Protein AF-A0A7Y5F9T9-F1 (afdb_monomer_lite)

Foldseek 3Di:
DDDDPPPPPVVPPPPPPCPPDDAAAEDAAPLAAPLLQEAQAAEQEDQAAEQPVLQPQFAWADADPPDIDGDPRYGYPDGPSVRLSSSLNSNHDDHDPPGFYKYKYWYWHDQHWYADPVRWIKTKTKIWIFIDGPPDDPQAHGLDTDMDMDIGTFPDPDDVSNSHRSSVRSNVSSNVVRVVNNVGPPVPPRDGGPGQAADAAPLAAPQLQPFQAQEAEDAEAEDSVQQFQFAWAPADPPDIDTDPRYGYPDRPRVRLNSLLCSHRDDGDPPGWYKYKYWYWHDFHWYQDPVGTKTKTKTFIFIFGPPDDPTDTLDTDIQIFIFDFPHPDPHSNSHRSSVRSSVSSSVVSVVNNVRPPDDPPPPPPAAAADAFDLAAPQQLEAQAAEAEDWEEEDPVQQFQFAWEAADPVDIDTQPRYGYPDGPRPRLNSSLDSHHDDHDPPGWYKYKYWYFHDFHWYQDPVRWIKTKTKIFMWIDTPPDDPPPDTDTDIDIFIFTQDDDDPVSNSNRSSVRSSVSSNVVSVVNNVDDDDPDPDD

Sequence (533 aa):
MSNRRILAIAGMALLAGCVGTTPPRLYTLNMAPSGAAAPNVNIEVARLRPLDALGAGAIVVRRSEHELDTYPLDHWASNLGEMASAKLAAEFGDPIPDRQTVSITGDVLAFEQVNSTEGTAAARVAVALEIRKKSDSRYAEPLLAKTYDAQFPLAEARPPDLVAALSRGVESIAQKIVADVNALDLSAATGPSKHEALHTLDMKPSGKAAASMNVDVTLLRRSEALARNSILIRPTATSVEYYAADRWAASVSTLVSEKLESEFGAPETGRETVQVSGTILAFERADTPEGAQGHAKLDVTLQSGQQGAARPLLWKVYEASAPAADDSAGAVALALSRALEDIAAAIADDAGRIPPAPEKPAAPPVNLYRLDMTPSGKAQCNYNVMIDRIQPHDSLTRSDILIVRDSTVVDRFPNDRWASGLAELVPEKLGAEFGHPVDGRETVHVSGIISGFEQIERGDGNRAALAKLDLTVRWAGMASDAPALRHVYEAITPIDGEGAHAAVRALSRAVEEIAVQAANDINGLTPPPKPEQ

Radius of gyration: 30.74 Å; chains: 1; bounding box: 83×87×83 Å

Secondary structure (DSSP, 8-state):
----SSTTSTTSSSSS-----PPPEEE----S--S----SSEEEEPPPEEPHHHHTSEEEEEEETTEEEEEEEEEESS-HHHHHHHHHHHHH-SPPTTS-EEEEEEEEEEEEEEE-TTS-EEEEEEEEEEEEETTS-TTS--SEEEEEEEEEE-SSSSHHHHHHHHHHHHHHHHHHHHHHHHTS-TTS---S--PPEEE----S--S----SSEEEEEEEEEPGGG-SSEEEEEEETTEEEEEEEEEESS-HHHHHHHHHHHHH-SPPTTS-EEEEEEEEEEEEEEEETTEEEEEEEEEEEEEESSSS-PPPSEEEEEEEEEE-SSSSHHHHHHHHHHHHHHHHHHHHHHHTTSPPPP----PPPPEEE----S--S----SSEEEEEEEEE-GGG-SSEEEEE-SSS-EEEEEEEEESS-HHHHHHHHHHHHH-S--TT--EEEEEEEEEEEEEEE-TTS-EEEEEEEEEEEEETT--TTS--EEEEEEEEEE--SSHHHHHHHHHHHHHHHHHHHHHHHHHTPPPPPPPP-

pLDDT: mean 90.36, std 11.91, range [41.0, 98.5]

Structure (mmCIF, N/CA/C/O backbone):
data_AF-A0A7Y5F9T9-F1
#
_entry.id   AF-A0A7Y5F9T9-F1
#
loop_
_atom_site.group_PDB
_atom_site.id
_atom_site.type_symbol
_atom_site.label_atom_id
_atom_site.label_alt_id
_atom_site.label_comp_id
_atom_site.label_asym_id
_atom_site.label_entity_id
_atom_site.label_seq_id
_atom_site.pdbx_PDB_ins_code
_atom_site.Cartn_x
_atom_site.Cartn_y
_atom_site.Cartn_z
_atom_site.occupancy
_atom_site.B_iso_or_equiv
_atom_site.auth_seq_id
_atom_site.auth_comp_id
_atom_site.auth_asym_id
_atom_site.auth_atom_id
_atom_site.pdbx_PDB_model_num
ATOM 1 N N . MET A 1 1 ? -5.228 56.613 44.837 1.00 46.97 1 MET A N 1
ATOM 2 C CA . MET A 1 1 ? -4.698 56.735 43.461 1.00 46.97 1 MET A CA 1
ATOM 3 C C . MET A 1 1 ? -4.032 55.420 43.078 1.00 46.97 1 MET A C 1
ATOM 5 O O . MET A 1 1 ? -3.355 54.856 43.919 1.00 46.97 1 MET A O 1
ATOM 9 N N . SER A 1 2 ? -4.210 54.992 41.823 1.00 47.91 2 SER A N 1
ATOM 10 C CA . SER A 1 2 ? -3.497 53.898 41.133 1.00 47.91 2 SER A CA 1
ATOM 11 C C . SER A 1 2 ? -3.886 52.444 41.465 1.00 47.91 2 SER A C 1
ATOM 13 O O . SER A 1 2 ? -3.320 51.839 42.359 1.00 47.91 2 SER A O 1
ATOM 15 N N . ASN A 1 3 ? -4.840 51.886 40.702 1.00 41.00 3 ASN A N 1
ATOM 16 C CA . ASN A 1 3 ? -4.972 50.441 40.413 1.00 41.00 3 ASN A CA 1
ATOM 17 C C . ASN A 1 3 ? -5.908 50.206 39.201 1.00 41.00 3 ASN A C 1
ATOM 19 O O . ASN A 1 3 ? -6.859 49.435 39.248 1.00 41.00 3 ASN A O 1
ATOM 23 N N . ARG A 1 4 ? -5.683 50.939 38.098 1.00 46.38 4 ARG A N 1
ATOM 24 C CA . ARG A 1 4 ? -6.514 50.864 36.872 1.00 46.38 4 ARG A CA 1
ATOM 25 C C . ARG A 1 4 ? -5.733 50.589 35.577 1.00 46.38 4 ARG A C 1
ATOM 27 O O . ARG A 1 4 ? -6.283 50.760 34.500 1.00 46.38 4 ARG A O 1
ATOM 34 N N . ARG A 1 5 ? -4.463 50.165 35.649 1.00 49.78 5 ARG A N 1
ATOM 35 C CA . ARG A 1 5 ? -3.600 49.996 34.456 1.00 49.78 5 ARG A CA 1
ATOM 36 C C . ARG A 1 5 ? -3.148 48.564 34.125 1.00 49.78 5 ARG A C 1
ATOM 38 O O . ARG A 1 5 ? -2.449 48.400 33.138 1.00 49.78 5 ARG A O 1
ATOM 45 N N . ILE A 1 6 ? -3.565 47.534 34.868 1.00 48.56 6 ILE A N 1
ATOM 46 C CA . ILE A 1 6 ? -3.099 46.147 34.625 1.00 48.56 6 ILE A CA 1
ATOM 47 C C . ILE A 1 6 ? -4.092 45.302 33.795 1.00 48.56 6 ILE A C 1
ATOM 49 O O . ILE A 1 6 ? -3.712 44.278 33.241 1.00 48.56 6 ILE A O 1
ATOM 53 N N . LEU A 1 7 ? -5.334 45.754 33.581 1.00 45.59 7 LEU A N 1
ATOM 54 C CA . LEU A 1 7 ? -6.348 44.952 32.873 1.00 45.59 7 LEU A CA 1
ATOM 55 C C . LEU A 1 7 ? -6.324 45.041 31.330 1.00 45.59 7 LEU A C 1
ATOM 57 O O . LEU A 1 7 ? -7.166 44.432 30.683 1.00 45.59 7 LEU A O 1
ATOM 61 N N . ALA A 1 8 ? -5.391 45.785 30.727 1.00 48.47 8 ALA A N 1
ATOM 62 C CA . ALA A 1 8 ? -5.380 46.028 29.276 1.00 48.47 8 ALA A CA 1
ATOM 63 C C . ALA A 1 8 ? -4.372 45.172 28.480 1.00 48.47 8 ALA A C 1
ATOM 65 O O . ALA A 1 8 ? -4.369 45.240 27.257 1.00 48.47 8 ALA A O 1
ATOM 66 N N . ILE A 1 9 ? -3.529 44.362 29.138 1.00 49.56 9 ILE A N 1
ATOM 67 C CA . ILE A 1 9 ? -2.467 43.586 28.458 1.00 49.56 9 ILE A CA 1
ATOM 68 C C . ILE A 1 9 ? -2.833 42.094 28.295 1.00 49.56 9 ILE A C 1
ATOM 70 O O . ILE A 1 9 ? -2.318 41.432 27.402 1.00 49.56 9 ILE A O 1
ATOM 74 N N . ALA A 1 10 ? -3.807 41.569 29.048 1.00 46.69 10 ALA A N 1
ATOM 75 C CA . ALA A 1 10 ? -4.260 40.175 28.911 1.00 46.69 10 ALA A CA 1
ATOM 76 C C . ALA A 1 10 ? -5.248 39.934 27.744 1.00 46.69 10 ALA A C 1
ATOM 78 O O . ALA A 1 10 ? -5.517 38.790 27.395 1.00 46.69 10 ALA A O 1
ATOM 79 N N . GLY A 1 11 ? -5.775 40.993 27.113 1.00 45.00 11 GLY A N 1
ATOM 80 C CA . GLY A 1 11 ? -6.767 40.891 26.031 1.00 45.00 11 GLY A CA 1
ATOM 81 C C . GLY A 1 11 ? -6.200 40.685 24.620 1.00 45.00 11 GLY A C 1
ATOM 82 O O . GLY A 1 11 ? -6.973 40.491 23.691 1.00 45.00 11 GLY A O 1
ATOM 83 N N . MET A 1 12 ? -4.874 40.725 24.435 1.00 47.69 12 MET A N 1
ATOM 84 C CA . MET A 1 12 ? -4.236 40.639 23.107 1.00 47.69 12 MET A CA 1
ATOM 85 C C . MET A 1 12 ? -3.618 39.267 22.783 1.00 47.69 12 MET A C 1
ATOM 87 O O . MET A 1 12 ? -3.210 39.045 21.649 1.00 47.69 12 MET A O 1
ATOM 91 N N . ALA A 1 13 ? -3.581 38.327 23.734 1.00 51.47 13 ALA A N 1
ATOM 92 C CA . ALA A 1 13 ? -2.975 37.004 23.532 1.00 51.47 13 ALA A CA 1
ATOM 93 C C . ALA A 1 13 ? -3.947 35.925 23.000 1.00 51.47 13 ALA A C 1
ATOM 95 O O . ALA A 1 13 ? -3.507 34.841 22.637 1.00 51.47 13 ALA A O 1
ATOM 96 N N . LEU A 1 14 ? -5.254 36.209 22.911 1.00 50.16 14 LEU A N 1
ATOM 97 C CA . LEU A 1 14 ? -6.287 35.239 22.500 1.00 50.16 14 LEU A CA 1
ATOM 98 C C . LEU A 1 14 ? -6.701 35.323 21.017 1.00 50.16 14 LEU A C 1
ATOM 100 O O . LEU A 1 14 ? -7.575 34.579 20.588 1.00 50.16 14 LEU A O 1
ATOM 104 N N . LEU A 1 15 ? -6.064 36.186 20.217 1.00 50.78 15 LEU A N 1
ATOM 105 C CA . LEU A 1 15 ? -6.345 36.327 18.775 1.00 50.78 15 LEU A CA 1
ATOM 106 C C . LEU A 1 15 ? -5.272 35.703 17.860 1.00 50.78 15 LEU A C 1
ATOM 108 O O . LEU A 1 15 ? -5.370 35.820 16.644 1.00 50.78 15 LEU A O 1
ATOM 112 N N . ALA A 1 16 ? -4.261 35.025 18.412 1.00 52.47 16 ALA A N 1
ATOM 113 C CA . ALA A 1 16 ? -3.120 34.503 17.645 1.00 52.47 16 ALA A CA 1
ATOM 114 C C . ALA A 1 16 ? -3.238 33.021 17.215 1.00 52.47 16 ALA A C 1
ATOM 116 O O . ALA A 1 16 ? -2.262 32.447 16.744 1.00 52.47 16 ALA A O 1
ATOM 117 N N . GLY A 1 17 ? -4.400 32.379 17.383 1.00 45.25 17 GLY A N 1
ATOM 118 C CA . GLY A 1 17 ? -4.519 30.917 17.281 1.00 45.25 17 GLY A CA 1
ATOM 119 C C . GLY A 1 17 ? -5.159 30.338 16.018 1.00 45.25 17 GLY A C 1
ATOM 120 O O . GLY A 1 17 ? -5.212 29.118 15.903 1.00 45.25 17 GLY A O 1
ATOM 121 N N . CYS A 1 18 ? -5.646 31.144 15.069 1.00 54.12 18 CYS A N 1
ATOM 122 C CA . CYS A 1 18 ? -6.124 30.614 13.785 1.00 54.12 18 CYS A CA 1
ATOM 123 C C . CYS A 1 18 ? -4.925 30.340 12.868 1.00 54.12 18 CYS A C 1
ATOM 125 O O . CYS A 1 18 ? -4.688 31.069 11.905 1.00 54.12 18 CYS A O 1
ATOM 127 N N . VAL A 1 19 ? -4.143 29.304 13.180 1.00 55.19 19 VAL A N 1
ATOM 128 C CA . VAL A 1 19 ? -3.171 28.747 12.234 1.00 55.19 19 VAL A CA 1
ATOM 129 C C . VAL A 1 19 ? -3.982 28.040 11.153 1.00 55.19 19 VAL A C 1
ATOM 131 O O . VAL A 1 19 ? -4.282 26.854 11.250 1.00 55.19 19 VAL A O 1
ATOM 134 N N . GLY A 1 20 ? -4.417 28.805 10.152 1.00 53.22 20 GLY A N 1
ATOM 135 C CA . GLY A 1 20 ? -5.002 28.247 8.943 1.00 53.22 20 GLY A CA 1
ATOM 136 C C . GLY A 1 20 ? -3.958 27.350 8.297 1.00 53.22 20 GLY A C 1
ATOM 137 O O . GLY A 1 20 ? -2.907 27.828 7.872 1.00 53.22 20 GLY A O 1
ATOM 138 N N . THR A 1 21 ? -4.214 26.048 8.267 1.00 69.19 21 THR A N 1
ATOM 139 C CA . THR A 1 21 ? -3.398 25.125 7.490 1.00 69.19 21 THR A CA 1
ATOM 140 C C . THR A 1 21 ? -3.563 25.512 6.026 1.00 69.19 21 THR A C 1
ATOM 142 O O . THR A 1 21 ? -4.662 25.464 5.473 1.00 69.19 21 THR A O 1
ATOM 145 N N . THR A 1 22 ? -2.485 25.992 5.404 1.00 75.81 22 THR A N 1
ATOM 146 C CA . THR A 1 22 ? -2.499 26.309 3.975 1.00 75.81 22 THR A CA 1
ATOM 147 C C . THR A 1 22 ? -2.892 25.036 3.223 1.00 75.81 22 THR A C 1
ATOM 149 O O . THR A 1 22 ? -2.196 24.029 3.377 1.00 75.81 22 THR A O 1
ATOM 152 N N . PRO A 1 23 ? -3.992 25.036 2.449 1.00 75.19 23 PRO A N 1
ATOM 153 C CA . PRO A 1 23 ? -4.414 23.844 1.730 1.00 75.19 23 PRO A CA 1
ATOM 154 C C . PRO A 1 23 ? -3.324 23.418 0.735 1.00 75.19 23 PRO A C 1
ATOM 156 O O . PRO A 1 23 ? -2.631 24.284 0.183 1.00 75.19 23 PRO A O 1
ATOM 159 N N . PRO A 1 24 ? -3.158 22.105 0.494 1.00 86.38 24 PRO A N 1
ATOM 160 C CA . PRO A 1 24 ? -2.182 21.619 -0.466 1.00 86.38 24 PRO A CA 1
ATOM 161 C C . PRO A 1 24 ? -2.524 22.125 -1.871 1.00 86.38 24 PRO A C 1
ATOM 163 O O . PRO A 1 24 ? -3.688 22.206 -2.268 1.00 86.38 24 PRO A O 1
ATOM 166 N N . ARG A 1 25 ? -1.491 22.460 -2.637 1.00 91.00 25 ARG A N 1
ATOM 167 C CA . ARG A 1 25 ? -1.585 22.796 -4.056 1.00 91.00 25 ARG A CA 1
ATOM 168 C C . ARG A 1 25 ? -1.466 21.513 -4.857 1.00 91.00 25 ARG A C 1
ATOM 170 O O . ARG A 1 25 ? -0.536 20.738 -4.645 1.00 91.00 25 ARG A O 1
ATOM 177 N N . LEU A 1 26 ? -2.402 21.305 -5.773 1.00 90.19 26 LEU A N 1
ATOM 178 C CA . LEU A 1 26 ? -2.440 20.124 -6.626 1.00 90.19 26 LEU A CA 1
ATOM 179 C C . LEU A 1 26 ? -1.930 20.471 -8.023 1.00 90.19 26 LEU A C 1
ATOM 181 O O . LEU A 1 26 ? -2.364 21.458 -8.618 1.00 90.19 26 LEU A O 1
ATOM 185 N N . TYR A 1 27 ? -1.034 19.642 -8.547 1.00 96.12 27 TYR A N 1
ATOM 186 C CA . TYR A 1 27 ? -0.419 19.813 -9.859 1.00 96.12 27 TYR A CA 1
ATOM 187 C C . TYR A 1 27 ? -0.757 18.648 -10.780 1.00 96.12 27 TYR A C 1
ATOM 189 O O . TYR A 1 27 ? -0.868 17.500 -10.355 1.00 96.12 27 TYR A O 1
ATOM 197 N N . THR A 1 28 ? -0.878 18.944 -12.069 1.00 96.06 28 THR A N 1
ATOM 198 C CA . THR A 1 28 ? -1.031 17.948 -13.130 1.00 96.06 28 THR A CA 1
ATOM 199 C C . THR A 1 28 ? -0.075 18.265 -14.273 1.00 96.06 28 THR A C 1
ATOM 201 O O . THR A 1 28 ? 0.408 19.394 -14.387 1.00 96.06 28 THR A O 1
ATOM 204 N N . LEU A 1 29 ? 0.221 17.270 -15.106 1.00 96.81 29 LEU A N 1
ATOM 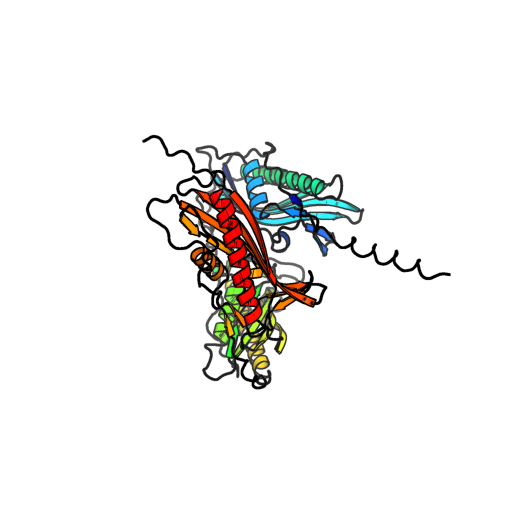205 C CA . LEU A 1 29 ? 1.008 17.479 -16.319 1.00 96.81 29 LEU A CA 1
ATOM 206 C C . LEU A 1 29 ? 0.174 18.222 -17.363 1.00 96.81 29 LEU A C 1
ATOM 208 O O . LEU A 1 29 ? -1.054 18.132 -17.381 1.00 96.81 29 LEU A O 1
ATOM 212 N N . ASN A 1 30 ? 0.840 18.930 -18.273 1.00 96.19 30 ASN A N 1
ATOM 213 C CA . ASN A 1 30 ? 0.152 19.488 -19.431 1.00 96.19 30 ASN A CA 1
ATOM 214 C C . ASN A 1 30 ? -0.308 18.351 -20.355 1.00 96.19 30 ASN A C 1
ATOM 216 O O . ASN A 1 30 ? 0.495 17.833 -21.123 1.00 96.19 30 ASN A O 1
ATOM 220 N N . MET A 1 31 ? -1.585 17.973 -20.297 1.00 97.19 31 MET A N 1
ATOM 221 C CA . MET A 1 31 ? -2.128 16.847 -21.071 1.00 97.19 31 MET A CA 1
ATOM 222 C C . MET A 1 31 ? -2.346 17.156 -22.559 1.00 97.19 31 MET A C 1
ATOM 224 O O . MET A 1 31 ? -2.704 16.256 -23.312 1.00 97.19 31 MET A O 1
ATOM 228 N N . ALA A 1 32 ? -2.135 18.400 -23.004 1.00 95.69 32 ALA A N 1
ATOM 229 C CA . ALA A 1 32 ? -2.187 18.716 -24.426 1.00 95.69 32 ALA A CA 1
ATOM 230 C C . ALA A 1 32 ? -1.007 18.047 -25.163 1.00 95.69 32 ALA A C 1
ATOM 232 O O . ALA A 1 32 ? 0.127 18.150 -24.679 1.00 95.69 32 ALA A O 1
ATOM 233 N N . PRO A 1 33 ? -1.245 17.389 -26.314 1.00 96.12 33 PRO A N 1
ATOM 234 C CA . PRO A 1 33 ? -0.176 16.792 -27.101 1.00 96.12 33 PRO A CA 1
ATOM 235 C C . PRO A 1 33 ? 0.750 17.869 -27.668 1.00 96.12 33 PRO A C 1
ATOM 237 O O . PRO A 1 33 ? 0.282 18.887 -28.184 1.00 96.12 33 PRO A O 1
ATOM 240 N N . SER A 1 34 ? 2.061 17.630 -27.636 1.00 96.75 34 SER A N 1
ATOM 241 C CA . SER A 1 34 ? 3.035 18.516 -28.292 1.00 96.75 34 SER A CA 1
ATOM 242 C C . SER A 1 34 ? 2.978 18.423 -29.823 1.00 96.75 34 SER A C 1
ATOM 244 O O . SER A 1 34 ? 3.402 19.343 -30.522 1.00 96.75 34 SER A O 1
ATOM 246 N N . GLY A 1 35 ? 2.486 17.293 -30.346 1.00 94.50 35 GLY A N 1
ATOM 247 C CA . GLY A 1 35 ? 2.477 16.966 -31.775 1.00 94.50 35 GLY A CA 1
ATOM 248 C C . GLY A 1 35 ? 3.849 16.577 -32.340 1.00 94.50 35 GLY A C 1
ATOM 249 O O . GLY A 1 35 ? 3.971 16.347 -33.540 1.00 94.50 35 GLY A O 1
ATOM 250 N N . ALA A 1 36 ? 4.888 16.503 -31.504 1.00 95.06 36 ALA A N 1
ATOM 251 C CA . ALA A 1 36 ? 6.239 16.170 -31.947 1.00 95.06 36 ALA A CA 1
ATOM 252 C C . ALA A 1 36 ? 6.479 14.655 -32.083 1.00 95.06 36 ALA A C 1
ATOM 254 O O . ALA A 1 36 ? 7.361 14.230 -32.830 1.00 95.06 36 ALA A O 1
ATOM 255 N N . ALA A 1 37 ? 5.708 13.833 -31.368 1.00 94.62 37 ALA A N 1
ATOM 256 C CA . ALA A 1 37 ? 5.727 12.383 -31.500 1.00 94.62 37 ALA A CA 1
ATOM 257 C C . ALA A 1 37 ? 4.790 11.954 -32.646 1.00 94.62 37 ALA A C 1
ATOM 259 O O . ALA A 1 37 ? 3.588 12.191 -32.601 1.00 94.62 37 ALA A O 1
ATOM 260 N N . ALA A 1 38 ? 5.344 11.328 -33.688 1.00 95.94 38 ALA A N 1
ATOM 261 C CA . ALA A 1 38 ? 4.596 10.871 -34.864 1.00 95.94 38 ALA A CA 1
ATOM 262 C C . ALA A 1 38 ? 4.857 9.375 -35.134 1.00 95.94 38 ALA A C 1
ATOM 264 O O . ALA A 1 38 ? 5.718 9.032 -35.956 1.00 95.94 38 ALA A O 1
ATOM 265 N N . PRO A 1 39 ? 4.180 8.461 -34.415 1.00 95.88 39 PRO A N 1
ATOM 266 C CA . PRO A 1 39 ? 4.391 7.031 -34.597 1.00 95.88 39 PRO A CA 1
ATOM 267 C C . PRO A 1 39 ? 3.839 6.550 -35.944 1.00 95.88 39 PRO A C 1
ATOM 269 O O . PRO A 1 39 ? 2.791 7.007 -36.411 1.00 95.88 39 PRO A O 1
ATOM 272 N N . ASN A 1 40 ? 4.539 5.605 -36.577 1.00 96.62 40 ASN A N 1
ATOM 273 C CA . ASN A 1 40 ? 4.060 4.895 -37.769 1.00 96.62 40 ASN A CA 1
ATOM 274 C C . ASN A 1 40 ? 3.128 3.714 -37.418 1.00 96.62 40 ASN A C 1
ATOM 276 O O . ASN A 1 40 ? 2.445 3.188 -38.297 1.00 96.62 40 ASN A O 1
ATOM 280 N N . VAL A 1 41 ? 3.053 3.355 -36.132 1.00 97.00 41 VAL A N 1
ATOM 281 C CA . VAL A 1 41 ? 2.152 2.356 -35.540 1.00 97.00 41 VAL A CA 1
ATOM 282 C C . VAL A 1 41 ? 1.241 2.967 -34.472 1.00 97.00 41 VAL A C 1
ATOM 284 O O . VAL A 1 41 ? 1.411 4.119 -34.090 1.00 97.00 41 VAL A O 1
ATOM 287 N N . ASN A 1 42 ? 0.224 2.232 -34.032 1.00 98.19 42 ASN A N 1
ATOM 288 C CA . ASN A 1 42 ? -0.531 2.583 -32.835 1.00 98.19 42 ASN A CA 1
ATOM 289 C C . ASN A 1 42 ? 0.293 2.182 -31.609 1.00 98.19 42 ASN A C 1
ATOM 291 O O . ASN A 1 42 ? 0.797 1.059 -31.550 1.00 98.19 42 ASN A O 1
ATOM 295 N N . ILE A 1 43 ? 0.403 3.071 -30.626 1.00 98.19 43 ILE A N 1
ATOM 296 C CA . ILE A 1 43 ? 1.101 2.799 -29.368 1.00 98.19 43 ILE A CA 1
ATOM 297 C C . ILE A 1 43 ? 0.086 2.879 -28.231 1.00 98.19 43 ILE A C 1
ATOM 299 O O . ILE A 1 43 ? -0.436 3.945 -27.926 1.00 98.19 43 ILE A O 1
ATOM 303 N N . GLU A 1 44 ? -0.194 1.745 -27.599 1.00 97.81 44 GLU A N 1
ATOM 304 C CA . GLU A 1 44 ? -1.046 1.667 -26.416 1.00 97.81 44 GLU A CA 1
ATOM 305 C C . GLU A 1 44 ? -0.187 1.695 -25.153 1.00 97.81 44 GLU A C 1
ATOM 307 O O . GLU A 1 44 ? 0.708 0.868 -24.979 1.00 97.81 44 GLU A O 1
ATOM 312 N N . VAL A 1 45 ? -0.462 2.638 -24.254 1.00 97.69 45 VAL A N 1
ATOM 313 C CA . VAL A 1 45 ? 0.286 2.793 -23.004 1.00 97.69 45 VAL A CA 1
ATOM 314 C C . VAL A 1 45 ? -0.504 2.152 -21.873 1.00 97.69 45 VAL A C 1
ATOM 316 O O . VAL A 1 45 ? -1.550 2.655 -21.468 1.00 97.69 45 VAL A O 1
ATOM 319 N N . ALA A 1 46 ? -0.004 1.034 -21.352 1.00 94.25 46 ALA A N 1
ATOM 320 C CA . ALA A 1 46 ? -0.526 0.468 -20.119 1.00 94.25 46 ALA A CA 1
ATOM 321 C C . ALA A 1 46 ? -0.117 1.336 -18.921 1.00 94.25 46 ALA A C 1
ATOM 323 O O . ALA A 1 46 ? 0.798 2.157 -18.999 1.00 94.25 46 ALA A O 1
ATOM 324 N N . ARG A 1 47 ? -0.766 1.114 -17.774 1.00 91.31 47 ARG A N 1
ATOM 325 C CA . ARG A 1 47 ? -0.433 1.826 -16.539 1.00 91.31 47 ARG A CA 1
ATOM 326 C C . ARG A 1 47 ? 1.031 1.587 -16.152 1.00 91.31 47 ARG A C 1
ATOM 328 O O . ARG A 1 47 ? 1.414 0.465 -15.823 1.00 91.31 47 ARG A O 1
ATOM 335 N N . LEU A 1 48 ? 1.812 2.662 -16.133 1.00 96.06 48 LEU A N 1
ATOM 336 C CA . LEU A 1 48 ? 3.166 2.677 -15.597 1.00 96.06 48 LEU A CA 1
ATOM 337 C C . LEU A 1 48 ? 3.136 2.638 -14.070 1.00 96.06 48 LEU A C 1
ATOM 339 O O . LEU A 1 48 ? 2.284 3.267 -13.435 1.00 96.06 48 LEU A O 1
ATOM 343 N N . ARG A 1 49 ? 4.076 1.906 -13.471 1.00 92.81 49 ARG A N 1
ATOM 344 C CA . ARG A 1 49 ? 4.183 1.786 -12.013 1.00 92.81 49 ARG A CA 1
ATOM 345 C C . ARG A 1 49 ? 5.256 2.739 -11.492 1.00 92.81 49 ARG A C 1
ATOM 347 O O . ARG A 1 49 ? 6.417 2.581 -11.860 1.00 92.81 49 ARG A O 1
ATOM 354 N N . PRO A 1 50 ? 4.912 3.741 -10.673 1.00 92.81 50 PRO A N 1
ATOM 355 C CA . PRO A 1 50 ? 5.930 4.536 -10.011 1.00 92.81 50 PRO A CA 1
ATOM 356 C C . PRO A 1 50 ? 6.667 3.682 -8.980 1.00 92.81 50 PRO A C 1
ATOM 358 O O . PRO A 1 50 ? 6.052 2.826 -8.344 1.00 92.81 50 PRO A O 1
ATOM 361 N N . LEU A 1 51 ? 7.968 3.926 -8.809 1.00 84.88 51 LEU A N 1
ATOM 362 C CA . LEU A 1 51 ? 8.690 3.440 -7.633 1.00 84.88 51 LEU A CA 1
ATOM 363 C C . LEU A 1 51 ? 8.031 3.969 -6.350 1.00 84.88 51 LEU A C 1
ATOM 365 O O . LEU A 1 51 ? 7.425 5.042 -6.364 1.00 84.88 51 LEU A O 1
ATOM 369 N N . ASP A 1 52 ? 8.155 3.235 -5.242 1.00 74.69 52 ASP A N 1
ATOM 370 C CA . ASP A 1 52 ? 7.414 3.516 -4.000 1.00 74.69 52 ASP A CA 1
ATOM 371 C C . ASP A 1 52 ? 7.644 4.950 -3.494 1.00 74.69 52 ASP A C 1
ATOM 373 O O . ASP A 1 52 ? 6.693 5.631 -3.106 1.00 74.69 52 ASP A O 1
ATOM 377 N N . ALA A 1 53 ? 8.880 5.455 -3.599 1.00 77.62 53 ALA A N 1
ATOM 378 C CA . ALA A 1 53 ? 9.231 6.831 -3.237 1.00 77.62 53 ALA A CA 1
ATOM 379 C C . ALA A 1 53 ? 8.459 7.896 -4.045 1.00 77.62 53 ALA A C 1
ATOM 381 O O . ALA A 1 53 ? 8.224 8.999 -3.558 1.00 77.62 53 ALA A O 1
ATOM 382 N N . LEU A 1 54 ? 8.035 7.564 -5.266 1.00 87.81 54 LEU A N 1
ATOM 383 C CA . LEU A 1 54 ? 7.244 8.424 -6.148 1.00 87.81 54 LEU A CA 1
ATOM 384 C C . LEU A 1 54 ? 5.726 8.174 -6.014 1.00 87.81 54 LEU A C 1
ATOM 386 O O . LEU A 1 54 ? 4.918 8.935 -6.548 1.00 87.81 54 LEU A O 1
ATOM 390 N N . GLY A 1 55 ? 5.319 7.102 -5.324 1.00 81.00 55 GLY A N 1
ATOM 391 C CA . GLY A 1 55 ? 3.921 6.694 -5.161 1.00 81.00 55 GLY A CA 1
ATOM 392 C C . GLY A 1 55 ? 3.143 7.480 -4.100 1.00 81.00 55 GLY A C 1
ATOM 393 O O . GLY A 1 55 ? 1.914 7.451 -4.110 1.00 81.00 55 GLY A O 1
ATOM 394 N N . ALA A 1 56 ? 3.834 8.212 -3.219 1.00 78.25 56 ALA A N 1
ATOM 395 C CA . ALA A 1 56 ? 3.253 8.911 -2.067 1.00 78.25 56 ALA A CA 1
ATOM 396 C C . ALA A 1 56 ? 2.437 10.178 -2.411 1.00 78.25 56 ALA A C 1
ATOM 398 O O . ALA A 1 56 ? 1.910 10.830 -1.514 1.00 78.25 56 ALA A O 1
ATOM 399 N N . GLY A 1 57 ? 2.348 10.557 -3.689 1.00 87.06 57 GLY A N 1
ATOM 400 C CA . GLY A 1 57 ? 1.593 11.729 -4.151 1.00 87.06 57 GLY A CA 1
ATOM 401 C C . GLY A 1 57 ? 2.323 13.069 -4.008 1.00 87.06 57 GLY A C 1
ATOM 402 O O . GLY A 1 57 ? 1.933 14.032 -4.661 1.00 87.06 57 GLY A O 1
ATOM 403 N N . ALA A 1 58 ? 3.412 13.141 -3.244 1.00 91.56 58 ALA A N 1
ATOM 404 C CA . ALA A 1 58 ? 4.229 14.347 -3.129 1.00 91.56 58 ALA A CA 1
ATOM 405 C C . ALA A 1 58 ? 5.143 14.563 -4.354 1.00 91.56 58 ALA A C 1
ATOM 407 O O . ALA A 1 58 ? 5.537 13.613 -5.038 1.00 91.56 58 ALA A O 1
ATOM 408 N N . ILE A 1 59 ? 5.516 15.819 -4.619 1.00 95.38 59 ILE A N 1
ATOM 409 C CA . ILE A 1 59 ? 6.510 16.158 -5.647 1.00 95.38 59 ILE A CA 1
ATOM 410 C C . ILE A 1 59 ? 7.917 16.031 -5.048 1.00 95.38 59 ILE A C 1
ATOM 412 O O . ILE A 1 59 ? 8.240 16.707 -4.070 1.00 95.38 59 ILE A O 1
ATOM 416 N N . VAL A 1 60 ? 8.747 15.172 -5.646 1.00 96.12 60 VAL A N 1
ATOM 417 C CA . VAL A 1 60 ? 10.060 14.774 -5.114 1.00 96.12 60 VAL A CA 1
ATOM 418 C C . VAL A 1 60 ? 11.184 15.712 -5.568 1.00 96.12 60 VAL A C 1
ATOM 420 O O . VAL A 1 60 ? 11.243 16.144 -6.722 1.00 96.12 60 VAL A O 1
ATOM 423 N N . VAL A 1 61 ? 12.108 15.988 -4.648 1.00 96.69 61 VAL A N 1
ATOM 424 C CA . VAL A 1 61 ? 13.339 16.755 -4.851 1.00 96.69 61 VAL A CA 1
ATOM 425 C C . VAL A 1 61 ? 14.529 15.913 -4.408 1.00 96.69 61 VAL A C 1
ATOM 427 O O . VAL A 1 61 ? 14.662 15.565 -3.241 1.00 96.69 61 VAL A O 1
ATOM 430 N N . ARG A 1 62 ? 15.448 15.640 -5.324 1.00 94.00 62 ARG A N 1
ATOM 431 C CA . ARG A 1 62 ? 16.751 15.050 -5.037 1.00 94.00 62 ARG A CA 1
ATOM 432 C C . ARG A 1 62 ? 17.752 16.159 -4.714 1.00 94.00 62 ARG A C 1
ATOM 434 O O . ARG A 1 62 ? 18.222 16.869 -5.609 1.00 94.00 62 ARG A O 1
ATOM 441 N N . ARG A 1 63 ? 18.062 16.320 -3.423 1.00 86.00 63 ARG A N 1
ATOM 442 C CA . ARG A 1 63 ? 19.005 17.336 -2.915 1.00 86.00 63 ARG A CA 1
ATOM 443 C C . ARG A 1 63 ? 20.461 16.935 -3.132 1.00 86.00 63 ARG A C 1
ATOM 445 O O . ARG A 1 63 ? 21.297 17.796 -3.385 1.00 86.00 63 ARG A O 1
ATOM 452 N N . SER A 1 64 ? 20.739 15.638 -3.042 1.00 85.88 64 SER A N 1
ATOM 453 C CA . SER A 1 64 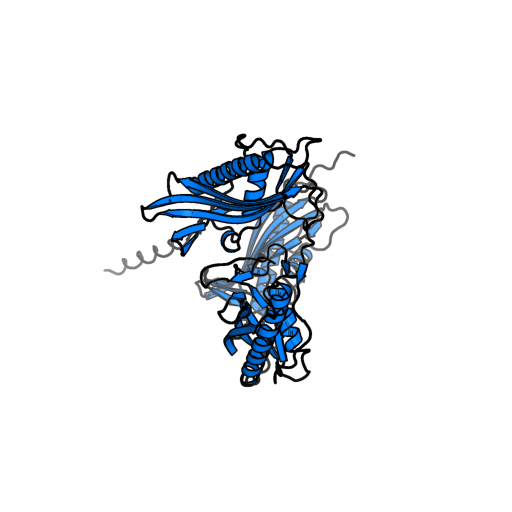? 22.039 15.026 -3.317 1.00 85.88 64 SER A CA 1
ATOM 454 C C . SER A 1 64 ? 21.839 13.610 -3.864 1.00 85.88 64 SER A C 1
ATOM 456 O O . SER A 1 64 ? 20.711 13.126 -3.943 1.00 85.88 64 SER A O 1
ATOM 458 N N . GLU A 1 65 ? 22.916 12.919 -4.236 1.00 77.12 65 GLU A N 1
ATOM 459 C CA . GLU A 1 65 ? 22.847 11.544 -4.758 1.00 77.12 65 GLU A CA 1
ATOM 460 C C . GLU A 1 65 ? 22.062 10.588 -3.838 1.00 77.12 65 GLU A C 1
ATOM 462 O O . GLU A 1 65 ? 21.333 9.720 -4.322 1.00 77.12 65 GLU A O 1
ATOM 467 N N . HIS A 1 66 ? 22.143 10.803 -2.523 1.00 79.50 66 HIS A N 1
ATOM 468 C CA . HIS A 1 66 ? 21.573 9.922 -1.500 1.00 79.50 66 HIS A CA 1
ATOM 469 C C . HIS A 1 66 ? 20.452 10.566 -0.673 1.00 79.50 66 HIS A C 1
ATOM 471 O O . HIS A 1 66 ? 19.987 9.964 0.290 1.00 79.50 66 HIS A O 1
ATOM 477 N N . GLU A 1 67 ? 20.014 11.778 -1.023 1.00 79.75 67 GLU A N 1
ATOM 478 C CA . GLU A 1 67 ? 19.003 12.513 -0.260 1.00 79.75 67 GLU A CA 1
ATOM 479 C C . GLU A 1 67 ? 17.806 12.872 -1.140 1.00 79.75 67 GLU A C 1
ATOM 481 O O . GLU A 1 67 ? 17.920 13.653 -2.094 1.00 79.75 67 GLU A O 1
ATOM 486 N N . LEU A 1 68 ? 16.654 12.309 -0.776 1.00 86.12 68 LEU A N 1
ATOM 487 C CA . LEU A 1 68 ? 15.347 12.644 -1.323 1.00 86.12 68 LEU A CA 1
ATOM 488 C C . LEU A 1 68 ? 14.556 13.459 -0.303 1.00 86.12 68 LEU A C 1
ATOM 490 O O . LEU A 1 68 ? 14.520 13.133 0.881 1.00 86.12 68 LEU A O 1
ATOM 494 N N . ASP A 1 69 ? 13.898 14.493 -0.795 1.00 91.81 69 ASP A N 1
ATOM 495 C CA . ASP A 1 69 ? 12.999 15.368 -0.058 1.00 91.81 69 ASP A CA 1
ATOM 496 C C . ASP A 1 69 ? 11.728 15.604 -0.890 1.00 91.81 69 ASP A C 1
ATOM 498 O O . ASP A 1 69 ? 11.617 15.144 -2.030 1.00 91.81 69 ASP A O 1
ATOM 502 N N . THR A 1 70 ? 10.751 16.312 -0.336 1.00 94.75 70 THR A N 1
ATOM 503 C CA . THR A 1 70 ? 9.489 16.625 -1.013 1.00 94.75 70 THR A CA 1
ATOM 504 C C . THR A 1 70 ? 9.077 18.072 -0.791 1.00 94.75 70 THR A C 1
ATOM 506 O O . THR A 1 70 ? 9.455 18.703 0.195 1.00 94.75 70 THR A O 1
ATOM 509 N N . TYR A 1 71 ? 8.262 18.611 -1.696 1.00 92.25 71 TYR A N 1
ATOM 510 C CA . TYR A 1 71 ? 7.583 19.877 -1.440 1.00 92.25 71 TYR A CA 1
ATOM 511 C C . TYR A 1 71 ? 6.391 19.649 -0.493 1.00 92.25 71 TYR A C 1
ATOM 513 O O . TYR A 1 71 ? 5.427 18.989 -0.878 1.00 92.25 71 TYR A O 1
ATOM 521 N N . PRO A 1 72 ? 6.395 20.204 0.733 1.00 88.56 72 PRO A N 1
ATOM 522 C CA . PRO A 1 72 ? 5.431 19.818 1.769 1.00 88.56 72 PRO A CA 1
ATOM 523 C C . PRO A 1 72 ? 3.981 20.208 1.446 1.00 88.56 72 PRO A C 1
ATOM 525 O O . PRO A 1 72 ? 3.042 19.553 1.898 1.00 88.56 72 PRO A O 1
ATOM 528 N N . LEU A 1 73 ? 3.787 21.274 0.664 1.00 91.25 73 LEU A N 1
ATOM 529 C CA . LEU A 1 73 ? 2.468 21.797 0.298 1.00 91.25 73 LEU A CA 1
ATOM 530 C C . LEU A 1 73 ? 2.099 21.527 -1.163 1.00 91.25 73 LEU A C 1
ATOM 532 O O . LEU A 1 73 ? 1.033 21.962 -1.588 1.00 91.25 73 LEU A O 1
ATOM 536 N N . ASP A 1 74 ? 2.943 20.844 -1.934 1.00 95.19 74 ASP A N 1
ATOM 537 C CA . ASP A 1 74 ? 2.759 20.682 -3.375 1.00 95.19 74 ASP A CA 1
ATOM 538 C C . ASP A 1 74 ? 2.685 19.192 -3.725 1.00 95.19 74 ASP A C 1
ATOM 540 O O . ASP A 1 74 ? 3.640 18.429 -3.567 1.00 95.19 74 ASP A O 1
ATOM 544 N N . HIS A 1 75 ? 1.511 18.785 -4.196 1.00 93.31 75 HIS A N 1
ATOM 545 C CA . HIS A 1 75 ? 1.146 17.392 -4.421 1.00 93.31 75 HIS A CA 1
ATOM 546 C C . HIS A 1 75 ? 0.684 17.186 -5.855 1.00 93.31 75 HIS A C 1
ATOM 548 O O . HIS A 1 75 ? 0.199 18.096 -6.529 1.00 93.31 75 HIS A O 1
ATOM 554 N N . TRP A 1 76 ? 0.797 15.958 -6.324 1.00 96.12 76 TRP A N 1
ATOM 555 C CA . TRP A 1 76 ? 0.179 15.518 -7.557 1.00 96.12 76 TRP A CA 1
ATOM 556 C C . TRP A 1 76 ? -1.342 15.434 -7.401 1.00 96.12 76 TRP A C 1
ATOM 558 O O . TRP A 1 76 ? -1.860 14.981 -6.384 1.00 96.12 76 TRP A O 1
ATOM 568 N N . ALA A 1 77 ? -2.070 15.853 -8.434 1.00 85.56 77 ALA A N 1
ATOM 569 C CA . ALA A 1 77 ? -3.529 15.802 -8.468 1.00 85.56 77 ALA A CA 1
ATOM 570 C C . ALA A 1 77 ? -4.079 14.369 -8.612 1.00 85.56 77 ALA A C 1
ATOM 572 O O . ALA A 1 77 ? -5.256 14.139 -8.348 1.00 85.56 77 ALA A O 1
ATOM 573 N N . SER A 1 78 ? -3.247 13.418 -9.051 1.00 88.62 78 SER A N 1
ATOM 574 C CA . SER A 1 78 ? -3.573 11.991 -9.161 1.00 88.62 78 SER A CA 1
ATOM 575 C C . SER A 1 78 ? -2.319 11.127 -8.952 1.00 88.62 78 SER A C 1
ATOM 577 O O . SER A 1 78 ? -1.218 11.639 -8.748 1.00 88.62 78 SER A O 1
ATOM 579 N N . ASN A 1 79 ? -2.464 9.803 -9.029 1.00 92.44 79 ASN A N 1
ATOM 580 C CA . ASN A 1 79 ? -1.347 8.867 -9.004 1.00 92.44 79 ASN A CA 1
ATOM 581 C C . ASN A 1 79 ? -0.364 9.155 -10.154 1.00 92.44 79 ASN A C 1
ATOM 583 O O . ASN A 1 79 ? -0.752 9.223 -11.323 1.00 92.44 79 ASN A O 1
ATOM 587 N N . LEU A 1 80 ? 0.927 9.278 -9.833 1.00 95.56 80 LEU A N 1
ATOM 588 C CA . LEU A 1 80 ? 1.951 9.661 -10.808 1.00 95.56 80 LEU A CA 1
ATOM 589 C C . LEU A 1 80 ? 2.029 8.709 -12.011 1.00 95.56 80 LEU A C 1
ATOM 591 O O . LEU A 1 80 ? 2.177 9.164 -13.144 1.00 95.56 80 LEU A O 1
ATOM 595 N N . GLY A 1 81 ? 1.898 7.401 -11.777 1.00 95.62 81 GLY A N 1
ATOM 596 C CA . GLY A 1 81 ? 1.912 6.400 -12.842 1.00 95.62 81 GLY A CA 1
ATOM 597 C C . GLY A 1 81 ? 0.787 6.604 -13.852 1.00 95.62 81 GLY A C 1
ATOM 598 O O . GLY A 1 81 ? 1.016 6.531 -15.058 1.00 95.62 81 GLY A O 1
ATOM 599 N N . GLU A 1 82 ? -0.415 6.930 -13.374 1.00 93.38 82 GLU A N 1
ATOM 600 C CA . GLU A 1 82 ? -1.568 7.240 -14.227 1.00 93.38 82 GLU A CA 1
ATOM 601 C C . GLU A 1 82 ? -1.340 8.520 -15.034 1.00 93.38 82 GLU A C 1
ATOM 603 O O . GLU A 1 82 ? -1.552 8.512 -16.243 1.00 93.38 82 GLU A O 1
ATOM 608 N N . MET A 1 83 ? -0.838 9.590 -14.409 1.00 97.12 83 MET A N 1
ATOM 609 C CA . MET A 1 83 ? -0.558 10.847 -15.115 1.00 97.12 83 MET A CA 1
ATOM 610 C C . MET A 1 83 ? 0.532 10.694 -16.178 1.00 97.12 83 MET A C 1
ATOM 612 O O . MET A 1 83 ? 0.370 11.197 -17.288 1.00 97.12 83 MET A O 1
ATOM 616 N N . ALA A 1 84 ? 1.625 9.990 -15.868 1.00 98.00 84 ALA A N 1
ATOM 617 C CA . ALA A 1 84 ? 2.696 9.731 -16.827 1.00 98.00 84 ALA A CA 1
ATOM 618 C C . ALA A 1 84 ? 2.197 8.878 -18.007 1.00 98.00 84 ALA A C 1
ATOM 620 O O . ALA A 1 84 ? 2.493 9.191 -19.159 1.00 98.00 84 ALA A O 1
ATOM 621 N N . SER A 1 85 ? 1.389 7.848 -17.729 1.00 98.12 85 SER A N 1
ATOM 622 C CA . SER A 1 85 ? 0.780 7.002 -18.767 1.00 98.12 85 SER A CA 1
ATOM 623 C C . SER A 1 85 ? -0.180 7.801 -19.650 1.00 98.12 85 SER A C 1
ATOM 625 O O . SER A 1 85 ? -0.105 7.710 -20.872 1.00 98.12 85 SER A O 1
ATOM 627 N N . ALA A 1 86 ? -1.043 8.622 -19.041 1.00 97.31 86 ALA A N 1
ATOM 628 C CA . ALA A 1 86 ? -2.005 9.461 -19.749 1.00 97.31 86 ALA A CA 1
ATOM 629 C C . ALA A 1 86 ? -1.314 10.514 -20.622 1.00 97.31 86 ALA A C 1
ATOM 631 O O . ALA A 1 86 ? -1.701 10.698 -21.774 1.00 97.31 86 ALA A O 1
ATOM 632 N N . LYS A 1 87 ? -0.255 11.160 -20.116 1.00 98.06 87 LYS A N 1
ATOM 633 C CA . LYS A 1 87 ? 0.532 12.116 -20.903 1.00 98.06 87 LYS A CA 1
ATOM 634 C C . LYS A 1 87 ? 1.230 11.436 -22.081 1.00 98.06 87 LYS A C 1
ATOM 636 O O . LYS A 1 87 ? 1.155 11.959 -23.185 1.00 98.06 87 LYS A O 1
ATOM 641 N N . LEU A 1 88 ? 1.859 10.272 -21.891 1.00 98.44 88 LEU A N 1
ATOM 642 C CA . LEU A 1 88 ? 2.448 9.517 -23.007 1.00 98.44 88 LEU A CA 1
ATOM 643 C C . LEU A 1 88 ? 1.393 9.122 -24.048 1.00 98.44 88 LEU A C 1
ATOM 645 O O . LEU A 1 88 ? 1.619 9.313 -25.237 1.00 98.44 88 LEU A O 1
ATOM 649 N N . ALA A 1 89 ? 0.234 8.620 -23.611 1.00 98.12 89 ALA A N 1
ATOM 650 C CA . ALA A 1 89 ? -0.862 8.270 -24.512 1.00 98.12 89 ALA A CA 1
ATOM 651 C C . ALA A 1 89 ? -1.351 9.487 -25.315 1.00 98.12 89 ALA A C 1
ATOM 653 O O . ALA A 1 89 ? -1.527 9.382 -26.526 1.00 98.12 89 ALA A O 1
ATOM 654 N N . ALA A 1 90 ? -1.492 10.651 -24.670 1.00 97.75 90 ALA A N 1
ATOM 655 C CA . ALA A 1 90 ? -1.843 11.894 -25.350 1.00 97.75 90 ALA A CA 1
ATOM 656 C C . ALA A 1 90 ? -0.808 12.268 -26.425 1.00 97.75 90 ALA A C 1
ATOM 658 O O . ALA A 1 90 ? -1.196 12.621 -27.535 1.00 97.75 90 ALA A O 1
ATOM 659 N N . GLU A 1 91 ? 0.494 12.137 -26.139 1.00 98.38 91 GLU A N 1
ATOM 660 C CA . GLU A 1 91 ? 1.557 12.409 -27.120 1.00 98.38 91 GLU A CA 1
ATOM 661 C C . GLU A 1 91 ? 1.524 11.473 -28.336 1.00 98.38 91 GLU A C 1
ATOM 663 O O . GLU A 1 91 ? 1.901 11.893 -29.427 1.00 98.38 91 GLU A O 1
ATOM 668 N N . PHE A 1 92 ? 1.082 10.223 -28.179 1.00 98.19 92 PHE A N 1
ATOM 669 C CA . PHE A 1 92 ? 0.990 9.271 -29.293 1.00 98.19 92 PHE A CA 1
ATOM 670 C C . PHE A 1 92 ? -0.273 9.442 -30.148 1.00 98.19 92 PHE A C 1
ATOM 672 O O . PHE A 1 92 ? -0.301 8.957 -31.281 1.00 98.19 92 PHE A O 1
ATOM 679 N N . GLY A 1 93 ? -1.271 10.170 -29.639 1.00 97.25 93 GLY A N 1
ATOM 680 C CA . GLY A 1 93 ? -2.524 10.461 -30.329 1.00 97.25 93 GLY A CA 1
ATOM 681 C C . GLY A 1 93 ? -3.519 9.299 -30.336 1.00 97.25 93 GLY A C 1
ATOM 682 O O . GLY A 1 93 ? -3.278 8.223 -29.785 1.00 97.25 93 GLY A O 1
ATOM 683 N N . ASP A 1 94 ? -4.670 9.536 -30.965 1.00 97.19 94 ASP A N 1
ATOM 684 C CA . ASP A 1 94 ? -5.734 8.538 -31.056 1.00 97.19 94 ASP A CA 1
ATOM 685 C C . ASP A 1 94 ? -5.329 7.348 -31.949 1.00 97.19 94 ASP A C 1
ATOM 687 O O . ASP A 1 94 ? -4.666 7.536 -32.977 1.00 97.19 94 ASP A O 1
ATOM 691 N N . PRO A 1 95 ? -5.762 6.115 -31.618 1.00 96.44 95 PRO A N 1
ATOM 692 C CA . PRO A 1 95 ? -5.513 4.950 -32.456 1.00 96.44 95 PRO A CA 1
ATOM 693 C C . PRO A 1 95 ? -6.094 5.119 -33.864 1.00 96.44 95 PRO A C 1
ATOM 695 O O . PRO A 1 95 ? -7.279 5.405 -34.039 1.00 96.44 95 PRO A O 1
ATOM 698 N N . ILE A 1 96 ? -5.274 4.862 -34.881 1.00 97.44 96 ILE A N 1
ATOM 699 C CA . ILE A 1 96 ? -5.697 4.865 -36.283 1.00 97.44 96 ILE A CA 1
ATOM 700 C C . ILE A 1 96 ? -6.158 3.449 -36.662 1.00 97.44 96 ILE A C 1
ATOM 702 O O . ILE A 1 96 ? -5.399 2.496 -36.448 1.00 97.44 96 ILE A O 1
ATOM 706 N N . PRO A 1 97 ? -7.367 3.274 -37.232 1.00 95.38 97 PRO A N 1
ATOM 707 C CA . PRO A 1 97 ? -7.839 1.971 -37.699 1.00 95.38 97 PRO A CA 1
ATOM 708 C C . PRO A 1 97 ? -6.844 1.289 -38.648 1.00 95.38 97 PRO A C 1
ATOM 710 O O . PRO A 1 97 ? -6.117 1.955 -39.382 1.00 95.38 97 PRO A O 1
ATOM 713 N N . ASP A 1 98 ? -6.797 -0.043 -38.610 1.00 93.25 98 ASP A N 1
ATOM 714 C CA . ASP A 1 98 ? -5.968 -0.913 -39.468 1.00 93.25 98 ASP A CA 1
ATOM 715 C C . ASP A 1 98 ? -4.442 -0.775 -39.322 1.00 93.25 98 ASP A C 1
ATOM 717 O O . ASP A 1 98 ? -3.678 -1.561 -39.889 1.00 93.25 98 ASP A O 1
ATOM 721 N N . ARG A 1 99 ? -3.967 0.177 -38.518 1.00 95.12 99 ARG A N 1
ATOM 722 C CA . ARG A 1 99 ? -2.554 0.309 -38.178 1.00 95.12 99 ARG A CA 1
ATOM 723 C C . ARG A 1 99 ? -2.184 -0.713 -37.097 1.00 95.12 99 ARG A C 1
ATOM 725 O O . ARG A 1 99 ? -2.920 -0.903 -36.128 1.00 95.12 99 ARG A O 1
ATOM 732 N N . GLN A 1 100 ? -1.028 -1.365 -37.249 1.00 96.31 100 GLN A N 1
ATOM 733 C CA . GLN A 1 100 ? -0.516 -2.302 -36.241 1.00 96.31 100 GLN A CA 1
ATOM 734 C C . GLN A 1 100 ? -0.408 -1.624 -34.872 1.00 96.31 100 GLN A C 1
ATOM 736 O O . GLN A 1 100 ? -0.071 -0.444 -34.800 1.00 96.31 100 GLN A O 1
ATOM 741 N N . THR A 1 101 ? -0.671 -2.369 -33.796 1.00 97.06 101 THR A N 1
ATOM 742 C CA . THR A 1 101 ? -0.608 -1.847 -32.426 1.00 97.06 101 THR A CA 1
ATOM 743 C C . THR A 1 101 ? 0.487 -2.530 -31.625 1.00 97.06 101 THR A C 1
ATOM 745 O O . THR A 1 101 ? 0.532 -3.761 -31.532 1.00 97.06 101 THR A O 1
ATOM 748 N N . VAL A 1 102 ? 1.326 -1.719 -30.989 1.00 97.44 102 VAL A N 1
ATOM 749 C CA . VAL A 1 102 ? 2.243 -2.146 -29.933 1.00 97.44 102 VAL A CA 1
ATOM 750 C C . VAL A 1 102 ? 1.724 -1.682 -28.576 1.00 97.44 102 VAL A C 1
ATOM 752 O O . VAL A 1 102 ? 1.085 -0.637 -28.476 1.00 97.44 102 VAL A O 1
ATOM 755 N N . SER A 1 103 ? 1.987 -2.461 -27.534 1.00 96.69 103 SER A N 1
ATOM 756 C CA . SER A 1 103 ? 1.695 -2.111 -26.146 1.00 96.69 103 SER A CA 1
ATOM 757 C C . SER A 1 103 ? 2.983 -1.793 -25.399 1.00 96.69 103 SER A C 1
ATOM 759 O O . SER A 1 103 ? 3.968 -2.525 -25.534 1.00 96.69 103 SER A O 1
ATOM 761 N N . ILE A 1 104 ? 2.949 -0.753 -24.573 1.00 97.38 104 ILE A N 1
ATOM 762 C CA . ILE A 1 104 ? 4.040 -0.346 -23.693 1.00 97.38 104 ILE A CA 1
ATOM 763 C C . ILE A 1 104 ? 3.639 -0.597 -22.243 1.00 97.38 104 ILE A C 1
ATOM 765 O O . ILE A 1 104 ? 2.589 -0.143 -21.794 1.00 97.38 104 ILE A O 1
ATOM 769 N N . THR A 1 105 ? 4.504 -1.279 -21.499 1.00 93.50 105 THR A N 1
ATOM 770 C CA . THR A 1 105 ? 4.401 -1.478 -20.044 1.00 93.50 105 THR A CA 1
ATOM 771 C C . THR A 1 105 ? 5.713 -1.089 -19.382 1.00 93.50 105 THR A C 1
ATOM 773 O O . THR A 1 105 ? 6.762 -1.212 -20.010 1.00 93.50 105 THR A O 1
ATOM 776 N N . GLY A 1 106 ? 5.698 -0.672 -18.117 1.00 94.50 106 GLY A N 1
ATOM 777 C CA . GLY A 1 106 ? 6.951 -0.361 -17.439 1.00 94.50 106 GLY A CA 1
ATOM 778 C C . GLY A 1 106 ? 6.813 0.350 -16.104 1.00 94.50 106 GLY A C 1
ATOM 779 O O . GLY A 1 106 ? 5.732 0.408 -15.512 1.00 94.50 106 GLY A O 1
ATOM 780 N N . ASP A 1 107 ? 7.936 0.902 -15.659 1.00 93.81 107 ASP A N 1
ATOM 781 C CA . ASP A 1 107 ? 8.086 1.550 -14.361 1.00 93.81 107 ASP A CA 1
ATOM 782 C C . ASP A 1 107 ? 8.594 2.996 -14.525 1.00 93.81 107 ASP A C 1
ATOM 784 O O . ASP A 1 107 ? 9.436 3.284 -15.382 1.00 93.81 107 ASP A O 1
ATOM 788 N N . VAL A 1 108 ? 8.097 3.912 -13.688 1.00 96.50 108 VAL A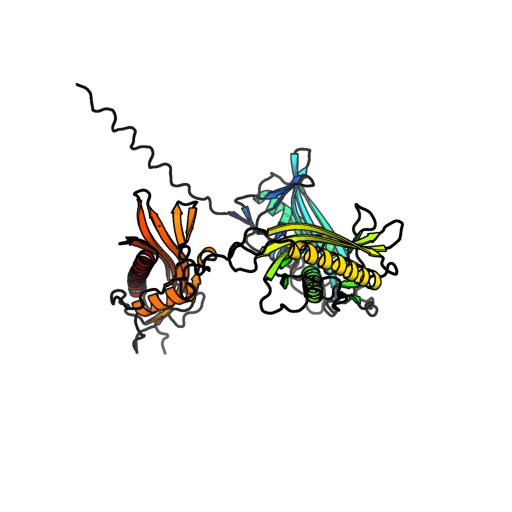 N 1
ATOM 789 C CA . VAL A 1 108 ? 8.617 5.283 -13.568 1.00 96.50 108 VAL A CA 1
ATOM 790 C C . VAL A 1 108 ? 9.729 5.269 -12.527 1.00 96.50 108 VAL A C 1
ATOM 792 O O . VAL A 1 108 ? 9.463 5.110 -11.338 1.00 96.50 108 VAL A O 1
ATOM 795 N N . LEU A 1 109 ? 10.970 5.414 -12.993 1.00 92.88 109 LEU A N 1
ATOM 796 C CA . LEU A 1 109 ? 12.182 5.324 -12.179 1.00 92.88 109 LEU A CA 1
ATOM 797 C C . LEU A 1 109 ? 12.563 6.656 -11.527 1.00 92.88 109 LEU A C 1
ATOM 799 O O . LEU A 1 109 ? 13.103 6.676 -10.429 1.00 92.88 109 LEU A O 1
ATOM 803 N N . ALA A 1 110 ? 12.319 7.770 -12.216 1.00 95.62 110 ALA A N 1
ATOM 804 C CA . ALA A 1 110 ? 12.565 9.108 -11.690 1.00 95.62 110 ALA A CA 1
ATOM 805 C C . ALA A 1 110 ? 11.508 10.077 -12.215 1.00 95.62 110 ALA A C 1
ATOM 807 O O . ALA A 1 110 ? 11.138 10.024 -13.392 1.00 95.62 110 ALA A O 1
ATOM 808 N N . PHE A 1 111 ? 11.034 10.958 -11.338 1.00 97.88 111 PHE A N 1
ATOM 809 C CA . PHE A 1 111 ? 10.093 12.023 -11.673 1.00 97.88 111 PHE A CA 1
ATOM 810 C C . PHE A 1 111 ? 10.229 13.159 -10.654 1.00 97.88 111 PHE A C 1
ATOM 812 O O . PHE A 1 111 ? 9.411 13.335 -9.753 1.00 97.88 111 PHE A O 1
ATOM 819 N N . GLU A 1 112 ? 11.353 13.860 -10.732 1.00 97.75 112 GLU A N 1
ATOM 820 C CA . GLU A 1 112 ? 11.884 14.638 -9.611 1.00 97.75 112 GLU A CA 1
ATOM 821 C C . GLU A 1 112 ? 12.629 15.891 -10.082 1.00 97.75 112 GLU A C 1
ATOM 823 O O . GLU A 1 112 ? 13.035 16.002 -11.242 1.00 97.75 112 GLU A O 1
ATOM 828 N N . GLN A 1 113 ? 12.844 16.830 -9.163 1.00 98.19 113 GLN A N 1
ATOM 829 C CA . GLN A 1 113 ? 13.883 17.845 -9.317 1.00 98.19 113 GLN A CA 1
ATOM 830 C C . GLN A 1 113 ? 15.232 17.259 -8.910 1.00 98.19 113 GLN A C 1
ATOM 832 O O . GLN A 1 113 ? 15.333 16.644 -7.857 1.00 98.19 113 GLN A O 1
ATOM 837 N N . VAL A 1 114 ? 16.281 17.507 -9.684 1.00 97.31 114 VAL A N 1
ATOM 838 C CA . VAL A 1 114 ? 17.667 17.211 -9.317 1.00 97.31 114 VAL A CA 1
ATOM 839 C C . VAL A 1 114 ? 18.413 18.528 -9.165 1.00 97.31 114 VAL A C 1
ATOM 841 O O . VAL A 1 114 ? 18.408 19.356 -10.079 1.00 97.31 114 VAL A O 1
ATOM 844 N N . ASN A 1 115 ? 19.052 18.717 -8.013 1.00 95.12 115 ASN A N 1
ATOM 845 C CA . ASN A 1 115 ? 19.912 19.868 -7.760 1.00 95.12 115 ASN A CA 1
ATOM 846 C C . ASN A 1 115 ? 21.367 19.509 -8.071 1.00 95.12 115 ASN A C 1
ATOM 848 O O . ASN A 1 115 ? 21.876 18.487 -7.610 1.00 95.12 115 ASN A O 1
ATOM 852 N N . SER A 1 116 ? 22.042 20.352 -8.845 1.00 92.12 116 SER A N 1
ATOM 853 C CA . SER A 1 116 ? 23.481 20.245 -9.056 1.00 92.12 116 SER A CA 1
ATOM 854 C C . SER A 1 116 ? 24.247 20.889 -7.899 1.00 92.12 116 SER A C 1
ATOM 856 O O . SER A 1 116 ? 23.736 21.745 -7.171 1.00 92.12 116 SER A O 1
ATOM 858 N N . THR A 1 117 ? 25.520 20.523 -7.765 1.00 86.69 117 THR A N 1
ATOM 859 C CA . THR A 1 117 ? 26.454 21.160 -6.825 1.00 86.69 117 THR A CA 1
ATOM 860 C C . THR A 1 117 ? 26.707 22.636 -7.143 1.00 86.69 117 THR A C 1
ATOM 862 O O . THR A 1 117 ? 27.099 23.391 -6.258 1.00 86.69 117 THR A O 1
ATOM 865 N N . GLU A 1 118 ? 26.443 23.068 -8.379 1.00 90.94 118 GLU A N 1
ATOM 866 C CA . GLU A 1 118 ? 26.558 24.460 -8.829 1.00 90.94 118 GLU A CA 1
ATOM 867 C C . GLU A 1 118 ? 25.302 25.293 -8.506 1.00 90.94 118 GLU A C 1
ATOM 869 O O . GLU A 1 118 ? 25.210 26.460 -8.886 1.00 90.94 118 GLU A O 1
ATOM 874 N N . GLY A 1 119 ? 24.320 24.711 -7.806 1.00 90.00 119 GLY A N 1
ATOM 875 C CA . GLY A 1 119 ? 23.081 25.388 -7.418 1.00 90.00 119 GLY A CA 1
ATOM 876 C C . GLY A 1 119 ? 22.062 25.523 -8.551 1.00 90.00 119 GLY A C 1
ATOM 877 O O . GLY A 1 119 ? 21.049 26.202 -8.384 1.00 90.00 119 GLY A O 1
ATOM 878 N N . THR A 1 120 ? 22.298 24.880 -9.697 1.00 94.75 120 THR A N 1
ATOM 879 C CA . THR A 1 120 ? 21.305 24.777 -10.772 1.00 94.75 120 THR A CA 1
ATOM 880 C C . THR A 1 120 ? 20.339 23.631 -10.486 1.00 94.75 120 THR A C 1
ATOM 882 O O . THR A 1 120 ? 20.714 22.618 -9.896 1.00 94.75 120 THR A O 1
ATOM 885 N N . ALA A 1 121 ? 19.081 23.784 -10.896 1.00 97.06 121 ALA A N 1
ATOM 886 C CA . ALA A 1 121 ? 18.059 22.757 -10.739 1.00 97.06 121 ALA A CA 1
ATOM 887 C C . ALA A 1 121 ? 17.554 22.296 -12.110 1.00 97.06 121 ALA A C 1
ATOM 889 O O . ALA A 1 121 ? 17.380 23.106 -13.027 1.00 97.06 121 ALA A O 1
ATOM 890 N N . ALA A 1 122 ? 17.301 20.998 -12.244 1.00 98.12 122 ALA A N 1
ATOM 891 C CA . ALA A 1 122 ? 16.730 20.395 -13.441 1.00 98.12 122 ALA A CA 1
ATOM 892 C C . ALA A 1 122 ? 15.579 19.453 -13.078 1.00 98.12 122 ALA A C 1
ATOM 894 O O . ALA A 1 122 ? 15.627 18.764 -12.065 1.00 98.12 122 ALA A O 1
ATOM 895 N N . ALA A 1 123 ? 14.555 19.391 -13.921 1.00 98.25 123 ALA A N 1
ATOM 896 C CA . ALA A 1 123 ? 13.591 18.301 -13.904 1.00 98.25 123 ALA A CA 1
ATOM 897 C C . ALA A 1 123 ? 14.231 17.056 -14.519 1.00 98.25 123 ALA A C 1
ATOM 899 O O . ALA A 1 123 ? 14.813 17.151 -15.601 1.00 98.25 123 ALA A O 1
ATOM 900 N N . ARG A 1 124 ? 14.074 15.896 -13.881 1.00 98.25 124 ARG A N 1
ATOM 901 C CA . ARG A 1 124 ? 14.479 14.597 -14.420 1.00 98.25 124 ARG A CA 1
ATOM 902 C C . ARG A 1 124 ? 13.278 13.668 -14.516 1.00 98.25 124 ARG A C 1
ATOM 904 O O . ARG A 1 124 ? 12.574 13.450 -13.531 1.00 98.25 124 ARG A O 1
ATOM 911 N N . VAL A 1 125 ? 13.098 13.081 -15.695 1.00 98.38 125 VAL A N 1
ATOM 912 C CA . VAL A 1 125 ? 12.143 12.000 -15.941 1.00 98.38 125 VAL A CA 1
ATOM 913 C C . VAL A 1 125 ? 12.920 10.788 -16.429 1.00 98.38 125 VAL A C 1
ATOM 915 O O . VAL A 1 125 ? 13.648 10.887 -17.413 1.00 98.38 125 VAL A O 1
ATOM 918 N N . ALA A 1 126 ? 12.746 9.645 -15.772 1.00 97.88 126 ALA A N 1
ATOM 919 C CA . ALA A 1 126 ? 13.288 8.377 -16.238 1.00 97.88 126 ALA A CA 1
ATOM 920 C C . ALA A 1 126 ? 12.227 7.277 -16.162 1.00 97.88 126 ALA A C 1
ATOM 922 O O . ALA A 1 126 ? 11.570 7.111 -15.134 1.00 97.88 126 ALA A O 1
ATOM 923 N N . VAL A 1 127 ? 12.072 6.511 -17.240 1.00 97.31 127 VAL A N 1
ATOM 924 C CA . VAL A 1 127 ? 11.127 5.389 -17.338 1.00 97.31 127 VAL A CA 1
ATOM 925 C C . VAL A 1 127 ? 11.824 4.167 -17.927 1.00 97.31 127 VAL A C 1
ATOM 927 O O . VAL A 1 127 ? 12.566 4.289 -18.900 1.00 97.31 127 VAL A O 1
ATOM 930 N N . ALA A 1 128 ? 11.593 2.989 -17.354 1.00 94.38 128 ALA A N 1
ATOM 931 C CA . ALA A 1 128 ? 12.017 1.713 -17.932 1.00 94.38 128 ALA A CA 1
ATOM 932 C C . ALA A 1 128 ? 10.811 1.042 -18.576 1.00 94.38 128 ALA A C 1
ATOM 934 O O . ALA A 1 128 ? 9.831 0.769 -17.887 1.00 94.38 128 ALA A O 1
ATOM 935 N N . LEU A 1 129 ? 10.879 0.804 -19.885 1.00 95.31 129 LEU A N 1
ATOM 936 C CA . LEU A 1 129 ? 9.746 0.358 -20.687 1.00 95.31 129 LEU A CA 1
ATOM 937 C C . LEU A 1 129 ? 10.062 -0.934 -21.442 1.00 95.31 129 LEU A C 1
ATOM 939 O O . LEU A 1 129 ? 11.160 -1.111 -21.969 1.00 95.31 129 LEU A O 1
ATOM 943 N N . GLU A 1 130 ? 9.054 -1.793 -21.537 1.00 94.25 130 GLU A N 1
ATOM 944 C CA . GLU A 1 130 ? 8.984 -2.944 -22.431 1.00 94.25 130 GLU A CA 1
ATOM 945 C C . GLU A 1 130 ? 7.938 -2.667 -23.519 1.00 94.25 130 GLU A C 1
ATOM 947 O O . GLU A 1 130 ? 6.801 -2.299 -23.211 1.00 94.25 130 GLU A O 1
ATOM 952 N N . ILE A 1 131 ? 8.313 -2.862 -24.784 1.00 96.00 131 ILE A N 1
ATOM 953 C CA . ILE A 1 131 ? 7.459 -2.674 -25.962 1.00 96.00 131 ILE A CA 1
ATOM 954 C C . ILE A 1 131 ? 7.172 -4.034 -26.590 1.00 96.00 131 ILE A C 1
ATOM 956 O O . ILE A 1 131 ? 8.086 -4.820 -26.834 1.00 96.00 131 ILE A O 1
ATOM 960 N N . ARG A 1 132 ? 5.899 -4.327 -26.851 1.00 93.94 132 ARG A N 1
ATOM 961 C CA . ARG A 1 132 ? 5.415 -5.645 -27.300 1.00 93.94 132 ARG A CA 1
ATOM 962 C C . ARG A 1 132 ? 4.384 -5.476 -28.405 1.00 93.94 132 ARG A C 1
ATOM 964 O O . ARG A 1 132 ? 3.722 -4.442 -28.445 1.00 93.94 132 ARG A O 1
ATOM 971 N N . LYS A 1 133 ? 4.183 -6.469 -29.278 1.00 94.62 133 LYS A N 1
ATOM 972 C CA . LYS A 1 133 ? 2.992 -6.447 -30.148 1.00 94.62 133 LYS A CA 1
ATOM 973 C C . LYS A 1 133 ? 1.766 -6.654 -29.263 1.00 94.62 133 LYS A C 1
ATOM 975 O O . LYS A 1 133 ? 1.800 -7.481 -28.358 1.00 94.62 133 LYS A O 1
ATOM 980 N N . LYS A 1 134 ? 0.665 -5.951 -29.529 1.00 93.38 134 LYS A N 1
ATOM 981 C CA . LYS A 1 134 ? -0.565 -6.086 -28.726 1.00 93.38 134 LYS A CA 1
ATOM 982 C C . LYS A 1 134 ? -1.148 -7.507 -28.744 1.00 93.38 134 LYS A C 1
ATOM 984 O O . LYS A 1 134 ? -1.811 -7.916 -27.798 1.00 93.38 134 LYS A O 1
ATOM 989 N N . SER A 1 135 ? -0.921 -8.246 -29.829 1.00 90.50 135 SER A N 1
ATOM 990 C CA . SER A 1 135 ? -1.325 -9.649 -29.970 1.00 90.50 135 SER A CA 1
ATOM 991 C C . SER A 1 135 ? -0.493 -10.613 -29.130 1.00 90.50 135 SER A C 1
ATOM 993 O O . SER A 1 135 ? -0.907 -11.755 -28.935 1.00 90.50 135 SER A O 1
ATOM 995 N N . ASP A 1 136 ? 0.689 -10.188 -28.687 1.00 84.06 136 ASP A N 1
ATOM 996 C CA . ASP A 1 136 ? 1.601 -11.057 -27.968 1.00 84.06 136 ASP A CA 1
ATOM 997 C C . ASP A 1 136 ? 1.144 -11.207 -26.517 1.00 84.06 136 ASP A C 1
ATOM 999 O O . ASP A 1 136 ? 0.576 -10.304 -25.899 1.00 84.06 136 ASP A O 1
ATOM 1003 N N . SER A 1 137 ? 1.414 -12.380 -25.949 1.00 78.19 137 SER A N 1
ATOM 1004 C CA . SER A 1 137 ? 1.233 -12.602 -24.518 1.00 78.19 137 SER A CA 1
ATOM 1005 C C . SER A 1 137 ? 2.070 -11.600 -23.721 1.00 78.19 137 SER A C 1
ATOM 1007 O O . SER A 1 137 ? 3.204 -11.293 -24.093 1.00 78.19 137 SER A O 1
ATOM 1009 N N . ARG A 1 138 ? 1.576 -11.178 -22.549 1.00 74.12 138 ARG A N 1
ATOM 1010 C CA . ARG A 1 138 ? 2.363 -10.379 -21.587 1.00 74.12 138 ARG A CA 1
ATOM 1011 C C . ARG A 1 138 ? 3.684 -11.045 -21.170 1.00 74.12 138 ARG A C 1
ATOM 1013 O O . ARG A 1 138 ? 4.548 -10.373 -20.628 1.00 74.12 138 ARG A O 1
ATOM 1020 N N . TYR A 1 139 ? 3.803 -12.352 -21.407 1.00 72.69 139 TYR A N 1
ATOM 1021 C CA . TYR A 1 139 ? 4.971 -13.184 -21.112 1.00 72.69 139 TYR A CA 1
ATOM 1022 C C . TYR A 1 139 ? 5.872 -13.451 -22.326 1.00 72.69 139 TYR A C 1
ATOM 1024 O O . TYR A 1 139 ? 6.821 -14.219 -22.217 1.00 72.69 139 TYR A O 1
ATOM 1032 N N . ALA A 1 140 ? 5.557 -12.905 -23.505 1.00 75.62 140 ALA A N 1
ATOM 1033 C CA . ALA A 1 140 ? 6.433 -13.045 -24.666 1.00 75.62 140 ALA A CA 1
ATOM 1034 C C . ALA A 1 140 ? 7.790 -12.358 -24.405 1.00 75.62 140 ALA A C 1
ATOM 1036 O O . ALA A 1 140 ? 7.970 -11.659 -23.408 1.00 75.62 140 ALA A O 1
ATOM 1037 N N . GLU A 1 141 ? 8.752 -12.472 -25.312 1.00 79.19 141 GLU A N 1
ATOM 1038 C CA . GLU A 1 141 ? 9.924 -11.589 -25.287 1.00 79.19 141 GLU A CA 1
ATOM 1039 C C . GLU A 1 141 ? 9.511 -10.201 -25.815 1.00 79.19 141 GLU A C 1
ATOM 1041 O O . GLU A 1 141 ? 8.740 -10.133 -26.778 1.00 79.19 141 GLU A O 1
ATOM 1046 N N . PRO A 1 142 ? 9.912 -9.086 -25.178 1.00 88.25 142 PRO A N 1
ATOM 1047 C CA . PRO A 1 142 ? 9.577 -7.769 -25.699 1.00 88.25 142 PRO A CA 1
ATOM 1048 C C . PRO A 1 142 ? 10.366 -7.480 -26.980 1.00 88.25 142 PRO A C 1
ATOM 1050 O O . PRO A 1 142 ? 11.521 -7.869 -27.110 1.00 88.25 142 PRO A O 1
ATOM 1053 N N . LEU A 1 143 ? 9.760 -6.738 -27.909 1.00 92.44 143 LEU A N 1
ATOM 1054 C CA . LEU A 1 143 ? 10.440 -6.226 -29.107 1.00 92.44 143 LEU A CA 1
ATOM 1055 C C . LEU A 1 143 ? 11.586 -5.280 -28.737 1.00 92.44 143 LEU A C 1
ATOM 1057 O O . LEU A 1 143 ? 12.577 -5.175 -29.455 1.00 92.44 143 LEU A O 1
ATOM 1061 N N . LEU A 1 144 ? 11.415 -4.564 -27.625 1.00 93.38 144 LEU A N 1
ATOM 1062 C CA . LEU A 1 144 ? 12.399 -3.659 -27.059 1.00 93.38 144 LEU A CA 1
ATOM 1063 C C . LEU A 1 144 ? 12.184 -3.559 -25.550 1.00 93.38 144 LEU A C 1
ATOM 1065 O O . LEU A 1 144 ? 11.069 -3.301 -25.104 1.00 93.38 144 LEU A O 1
ATOM 1069 N N . ALA A 1 145 ? 13.254 -3.704 -24.774 1.00 91.81 145 ALA A N 1
ATOM 1070 C CA . ALA A 1 145 ? 13.298 -3.320 -23.367 1.00 91.81 145 ALA A CA 1
ATOM 1071 C C . ALA A 1 145 ? 14.366 -2.233 -23.205 1.00 91.81 145 ALA A C 1
ATOM 1073 O O . ALA A 1 145 ? 15.535 -2.463 -23.517 1.00 91.81 145 ALA A O 1
ATOM 1074 N N . LYS A 1 146 ? 13.971 -1.028 -22.784 1.00 94.12 146 LYS A N 1
ATOM 1075 C CA . LYS A 1 146 ? 14.873 0.133 -22.747 1.00 94.12 146 LYS A CA 1
ATOM 1076 C C . LYS A 1 146 ? 14.490 1.122 -21.653 1.00 94.12 146 LYS A C 1
ATOM 1078 O O . LYS A 1 146 ? 13.313 1.357 -21.387 1.00 94.12 146 LYS A O 1
ATOM 1083 N N . THR A 1 147 ? 15.506 1.740 -21.056 1.00 95.75 147 THR A N 1
ATOM 1084 C CA . THR A 1 147 ? 15.333 2.883 -20.155 1.00 95.75 147 THR A CA 1
ATOM 1085 C C . THR A 1 147 ? 15.478 4.183 -20.933 1.00 95.75 147 THR A C 1
ATOM 1087 O O . THR A 1 147 ? 16.480 4.405 -21.615 1.00 95.75 147 THR A O 1
ATOM 1090 N N . TYR A 1 148 ? 14.485 5.054 -20.804 1.00 97.44 148 TYR A N 1
ATOM 1091 C CA . TYR A 1 148 ? 14.480 6.400 -21.354 1.00 97.44 148 TYR A CA 1
ATOM 1092 C C . TYR A 1 148 ? 14.700 7.397 -20.222 1.00 97.44 148 TYR A C 1
ATOM 1094 O O . TYR A 1 148 ? 13.997 7.345 -19.219 1.00 97.44 148 TYR A O 1
ATOM 1102 N N . ASP A 1 149 ? 15.659 8.305 -20.393 1.00 97.88 149 ASP A N 1
ATOM 1103 C CA . ASP A 1 149 ? 15.956 9.388 -19.449 1.00 97.88 149 ASP A CA 1
ATOM 1104 C C . ASP A 1 149 ? 15.921 10.730 -20.197 1.00 97.88 149 ASP A C 1
ATOM 1106 O O . ASP A 1 149 ? 16.323 10.831 -21.370 1.00 97.88 149 ASP A O 1
ATOM 1110 N N . ALA A 1 150 ? 15.395 11.755 -19.539 1.00 97.88 150 ALA A N 1
ATOM 1111 C CA . ALA A 1 150 ? 15.343 13.120 -20.019 1.00 97.88 150 ALA A CA 1
ATOM 1112 C C . ALA A 1 150 ? 15.526 14.101 -18.857 1.00 97.88 150 ALA A C 1
ATOM 1114 O O . ALA A 1 150 ? 14.904 13.966 -17.801 1.00 97.88 150 ALA A O 1
ATOM 1115 N N . GLN A 1 151 ? 16.350 15.124 -19.089 1.00 98.19 151 GLN A N 1
ATOM 1116 C CA . GLN A 1 151 ? 16.602 16.198 -18.136 1.00 98.19 151 GLN A CA 1
ATOM 1117 C C . GLN A 1 151 ? 16.367 17.560 -18.778 1.00 98.19 151 GLN A C 1
ATOM 1119 O O . GLN A 1 151 ? 16.788 17.800 -19.910 1.00 98.19 151 GLN A O 1
ATOM 1124 N N . PHE A 1 152 ? 15.707 18.449 -18.039 1.00 97.75 152 PHE A N 1
ATOM 1125 C CA . PHE A 1 152 ? 15.358 19.790 -18.496 1.00 97.75 152 PHE A CA 1
ATOM 1126 C C . PHE A 1 152 ? 15.713 20.826 -17.431 1.00 97.75 152 PHE A C 1
ATOM 1128 O O . PHE A 1 152 ? 15.262 20.685 -16.294 1.00 97.75 152 PHE A O 1
ATOM 1135 N N . PRO A 1 153 ? 16.474 21.882 -17.768 1.00 97.44 153 PRO A N 1
ATOM 1136 C CA . PRO A 1 153 ? 16.788 22.930 -16.806 1.00 97.44 153 PRO A CA 1
ATOM 1137 C C . PRO A 1 153 ? 15.512 23.645 -16.348 1.00 97.44 153 PRO A C 1
ATOM 1139 O O . PRO A 1 153 ? 14.597 23.891 -17.146 1.00 97.44 153 PRO A O 1
ATOM 1142 N N . LEU A 1 154 ? 15.462 23.987 -15.061 1.00 97.38 154 LEU A N 1
ATOM 1143 C CA . LEU A 1 154 ? 14.389 24.795 -14.494 1.00 97.38 154 LEU A CA 1
ATOM 1144 C C . LEU A 1 154 ? 14.688 26.282 -14.678 1.00 97.38 154 LEU A C 1
ATOM 1146 O O . LEU A 1 154 ? 15.834 26.709 -14.559 1.00 97.38 154 LEU A O 1
ATOM 1150 N N . ALA A 1 155 ? 13.644 27.072 -14.940 1.00 91.50 155 ALA A N 1
ATOM 1151 C CA . ALA A 1 155 ? 13.756 28.530 -14.923 1.00 91.50 155 ALA A CA 1
ATOM 1152 C C . ALA A 1 155 ? 13.998 29.034 -13.490 1.00 91.50 155 ALA A C 1
ATOM 1154 O O . ALA A 1 155 ? 14.894 29.837 -13.248 1.00 91.50 155 ALA A O 1
ATOM 1155 N N . GLU A 1 156 ? 13.231 28.499 -12.540 1.00 94.38 156 GLU A N 1
ATOM 1156 C CA . GLU A 1 156 ? 13.403 28.682 -11.103 1.00 94.38 156 GLU A CA 1
ATOM 1157 C C . GLU A 1 156 ? 13.127 27.346 -10.394 1.00 94.38 156 GLU A C 1
ATOM 1159 O O . GLU A 1 156 ? 12.336 26.534 -10.873 1.00 94.38 156 GLU A O 1
ATOM 1164 N N . ALA A 1 157 ? 13.751 27.106 -9.239 1.00 95.56 157 ALA A N 1
ATOM 1165 C CA . ALA A 1 157 ? 13.580 25.876 -8.455 1.00 95.56 157 ALA A CA 1
ATOM 1166 C C . ALA A 1 157 ? 12.256 25.861 -7.657 1.00 95.56 157 ALA A C 1
ATOM 1168 O O . ALA A 1 157 ? 12.246 25.728 -6.430 1.00 95.56 157 ALA A O 1
ATOM 1169 N N . ARG A 1 158 ? 11.127 26.057 -8.350 1.00 95.94 158 ARG A N 1
ATOM 1170 C CA . ARG A 1 158 ? 9.774 26.099 -7.774 1.00 95.94 158 ARG A CA 1
ATOM 1171 C C . ARG A 1 158 ? 8.866 25.036 -8.402 1.00 95.94 158 ARG A C 1
ATOM 1173 O O . ARG A 1 158 ? 9.041 24.719 -9.579 1.00 95.94 158 ARG A O 1
ATOM 1180 N N . PRO A 1 159 ? 7.833 24.558 -7.683 1.00 96.62 159 PRO A N 1
ATOM 1181 C CA . PRO A 1 159 ? 6.952 23.498 -8.175 1.00 96.62 159 PRO A CA 1
ATOM 1182 C C . PRO A 1 159 ? 6.291 23.762 -9.542 1.00 96.62 159 PRO A C 1
ATOM 1184 O O . PRO A 1 159 ? 6.333 22.859 -10.374 1.00 96.62 159 PRO A O 1
ATOM 1187 N N . PRO A 1 160 ? 5.744 24.958 -9.862 1.00 96.69 160 PRO A N 1
ATOM 1188 C CA . PRO A 1 160 ? 5.151 25.195 -11.184 1.00 96.69 160 PRO A CA 1
ATOM 1189 C C . PRO A 1 160 ? 6.160 25.051 -12.335 1.00 96.69 160 PRO A C 1
ATOM 1191 O O . PRO A 1 160 ? 5.861 24.431 -13.356 1.00 96.69 160 PRO A O 1
ATOM 1194 N N . ASP A 1 161 ? 7.370 25.585 -12.147 1.00 96.88 161 ASP A N 1
ATOM 1195 C CA . ASP A 1 161 ? 8.460 25.538 -13.125 1.00 96.88 161 ASP A CA 1
ATOM 1196 C C . ASP A 1 161 ? 8.974 24.098 -13.309 1.00 96.88 161 ASP A C 1
ATOM 1198 O O . ASP A 1 161 ? 9.211 23.646 -14.434 1.00 96.88 161 ASP A O 1
ATOM 1202 N N . LEU A 1 162 ? 9.062 23.347 -12.205 1.00 98.06 162 LEU A N 1
ATOM 1203 C CA . LEU A 1 162 ? 9.379 21.922 -12.191 1.00 98.06 162 LEU A CA 1
ATOM 1204 C C . LEU A 1 162 ? 8.339 21.092 -12.949 1.00 98.06 162 LEU A C 1
ATOM 1206 O O . LEU A 1 162 ? 8.706 20.327 -13.834 1.00 98.06 162 LEU A O 1
ATOM 1210 N N . VAL A 1 163 ? 7.048 21.255 -12.659 1.00 97.50 163 VAL A N 1
ATOM 1211 C CA . VAL A 1 163 ? 5.964 20.492 -13.307 1.00 97.50 163 VAL A CA 1
ATOM 1212 C C . VAL A 1 163 ? 5.900 20.777 -14.812 1.00 97.50 163 VAL A C 1
ATOM 1214 O O . VAL A 1 163 ? 5.726 19.855 -15.619 1.00 97.50 163 VAL A O 1
ATOM 1217 N N . ALA A 1 164 ? 6.112 22.032 -15.215 1.00 97.44 164 ALA A N 1
ATOM 1218 C CA . ALA A 1 164 ? 6.213 22.404 -16.624 1.00 97.44 164 ALA A CA 1
ATOM 1219 C C . ALA A 1 164 ? 7.432 21.754 -17.309 1.00 97.44 164 ALA A C 1
ATOM 1221 O O . ALA A 1 164 ? 7.343 21.284 -18.445 1.00 97.44 164 ALA A O 1
ATOM 1222 N N . ALA A 1 165 ? 8.579 21.689 -16.630 1.00 97.62 165 ALA A N 1
ATOM 1223 C CA . ALA A 1 165 ? 9.770 21.015 -17.141 1.00 97.62 165 ALA A CA 1
ATOM 1224 C C . ALA A 1 165 ? 9.627 19.480 -17.177 1.00 97.62 165 ALA A C 1
ATOM 1226 O O . ALA A 1 165 ? 10.040 18.870 -18.160 1.00 97.62 165 ALA A O 1
ATOM 1227 N N . LEU A 1 166 ? 8.978 18.860 -16.187 1.00 98.06 166 LEU A N 1
ATOM 1228 C CA . LEU A 1 166 ? 8.659 17.426 -16.177 1.00 98.06 166 LEU A CA 1
ATOM 1229 C C . LEU A 1 166 ? 7.707 17.055 -17.324 1.00 98.06 166 LEU A C 1
ATOM 1231 O O . LEU A 1 166 ? 7.914 16.036 -17.978 1.00 98.06 166 LEU A O 1
ATOM 1235 N N . SER A 1 167 ? 6.722 17.909 -17.636 1.00 98.06 167 SER A N 1
ATOM 1236 C CA . SER A 1 167 ? 5.834 17.716 -18.797 1.00 98.06 167 SER A CA 1
ATOM 1237 C C . SER A 1 167 ? 6.625 17.662 -20.113 1.00 98.06 167 SER A C 1
ATOM 1239 O O . SER A 1 167 ? 6.454 16.723 -20.890 1.00 98.06 167 SER A O 1
ATOM 1241 N N . ARG A 1 168 ? 7.575 18.591 -20.312 1.00 98.12 168 ARG A N 1
ATOM 1242 C CA . ARG A 1 168 ? 8.520 18.569 -21.451 1.00 98.12 168 ARG A CA 1
ATOM 1243 C C . ARG A 1 168 ? 9.447 17.346 -21.429 1.00 98.12 168 ARG A C 1
ATOM 1245 O O . ARG A 1 168 ? 9.788 16.799 -22.476 1.00 98.12 168 ARG A O 1
ATOM 1252 N N . GLY A 1 169 ? 9.814 16.887 -20.232 1.00 98.06 169 GLY A N 1
ATOM 1253 C CA . GLY A 1 169 ? 10.497 15.617 -19.978 1.00 98.06 169 GLY A CA 1
ATOM 1254 C C . GLY A 1 169 ? 9.800 14.432 -20.635 1.00 98.06 169 GLY A C 1
ATOM 1255 O O . GLY A 1 169 ? 10.410 13.701 -21.419 1.00 98.06 169 GLY A O 1
ATOM 1256 N N . VAL A 1 170 ? 8.504 14.284 -20.354 1.00 98.31 170 VAL A N 1
ATOM 1257 C CA . VAL A 1 170 ? 7.674 13.210 -20.912 1.00 98.31 170 VAL A CA 1
ATOM 1258 C C . VAL A 1 170 ? 7.511 13.355 -22.430 1.00 98.31 170 VAL A C 1
ATOM 1260 O O . VAL A 1 170 ? 7.632 12.361 -23.139 1.00 98.31 170 VAL A O 1
ATOM 1263 N N . GLU A 1 171 ? 7.331 14.575 -22.948 1.00 98.25 171 GLU A N 1
ATOM 1264 C CA . GLU A 1 171 ? 7.266 14.851 -24.398 1.00 98.25 171 GLU A CA 1
ATOM 1265 C C . GLU A 1 171 ? 8.547 14.410 -25.128 1.00 98.25 171 GLU A C 1
ATOM 1267 O O . GLU A 1 171 ? 8.496 13.764 -26.176 1.00 98.25 171 GLU A O 1
ATOM 1272 N N . SER A 1 172 ? 9.719 14.694 -24.551 1.00 98.25 172 SER A N 1
ATOM 1273 C CA . SER A 1 172 ? 11.003 14.259 -25.112 1.00 98.25 172 SER A CA 1
ATOM 1274 C C . SER A 1 172 ? 11.171 12.742 -25.087 1.00 98.25 172 SER A C 1
ATOM 1276 O O . SER A 1 172 ? 11.669 12.156 -26.050 1.00 98.25 172 SER A O 1
ATOM 1278 N N . ILE A 1 173 ? 10.738 12.086 -24.008 1.00 98.31 173 ILE A N 1
ATOM 1279 C CA . ILE A 1 173 ? 10.734 10.623 -23.924 1.00 98.31 173 ILE A CA 1
ATOM 1280 C C . ILE A 1 173 ? 9.790 10.026 -24.973 1.00 98.31 173 ILE A C 1
ATOM 1282 O O . ILE A 1 173 ? 10.191 9.085 -25.655 1.00 98.31 173 ILE A O 1
ATOM 1286 N N . ALA A 1 174 ? 8.601 10.601 -25.180 1.00 98.50 174 ALA A N 1
ATOM 1287 C CA . ALA A 1 174 ? 7.664 10.158 -26.212 1.00 98.50 174 ALA A CA 1
ATOM 1288 C C . ALA A 1 174 ? 8.295 10.192 -27.615 1.00 98.50 174 ALA A C 1
ATOM 1290 O O . ALA A 1 174 ? 8.195 9.217 -28.357 1.00 98.50 174 ALA A O 1
ATOM 1291 N N . GLN A 1 175 ? 9.029 11.257 -27.961 1.00 98.31 175 GLN A N 1
ATOM 1292 C CA . GLN A 1 175 ? 9.758 11.341 -29.236 1.00 98.31 175 GLN A CA 1
ATOM 1293 C C . GLN A 1 175 ? 10.818 10.238 -29.381 1.00 98.31 175 GLN A C 1
ATOM 1295 O O . GLN A 1 175 ? 10.926 9.622 -30.441 1.00 98.31 175 GLN A O 1
ATOM 1300 N N . LYS A 1 176 ? 11.587 9.959 -28.317 1.00 98.31 176 LYS A N 1
ATOM 1301 C CA . LYS A 1 176 ? 12.597 8.884 -28.315 1.00 98.31 176 LYS A CA 1
ATOM 1302 C C . LYS A 1 176 ? 11.953 7.505 -28.481 1.00 98.31 176 LYS A C 1
ATOM 1304 O O . LYS A 1 176 ? 12.464 6.696 -29.249 1.00 98.31 176 LYS A O 1
ATOM 1309 N N . ILE A 1 177 ? 10.829 7.260 -27.803 1.00 98.19 177 ILE A N 1
ATOM 1310 C CA . ILE A 1 177 ? 10.046 6.025 -27.943 1.00 98.19 177 ILE A CA 1
ATOM 1311 C C . ILE A 1 177 ? 9.573 5.871 -29.387 1.00 98.19 177 ILE A C 1
ATOM 1313 O O . ILE A 1 177 ? 9.783 4.819 -29.976 1.00 98.19 177 ILE A O 1
ATOM 1317 N N . VAL A 1 178 ? 8.990 6.914 -29.985 1.00 98.25 178 VAL A N 1
ATOM 1318 C CA . VAL A 1 178 ? 8.540 6.876 -31.384 1.00 98.25 178 VAL A CA 1
ATOM 1319 C C . VAL A 1 178 ? 9.691 6.590 -32.344 1.00 98.25 178 VAL A C 1
ATOM 1321 O O . VAL A 1 178 ? 9.527 5.784 -33.255 1.00 98.25 178 VAL A O 1
ATOM 1324 N N . ALA A 1 179 ? 10.853 7.217 -32.148 1.00 97.94 179 ALA A N 1
ATOM 1325 C CA . ALA A 1 179 ? 12.021 6.966 -32.986 1.00 97.94 179 ALA A CA 1
ATOM 1326 C C . ALA A 1 179 ? 12.462 5.494 -32.925 1.00 97.94 179 ALA A C 1
ATOM 1328 O O . ALA A 1 179 ? 12.696 4.889 -33.970 1.00 97.94 179 ALA A O 1
ATOM 1329 N N . ASP A 1 180 ? 12.516 4.913 -31.723 1.00 97.81 180 ASP A N 1
ATOM 1330 C CA . ASP A 1 180 ? 12.857 3.501 -31.544 1.00 97.81 180 ASP A CA 1
ATOM 1331 C C . ASP A 1 180 ? 11.777 2.580 -32.131 1.00 97.81 180 ASP A C 1
ATOM 1333 O O . ASP A 1 180 ? 12.101 1.659 -32.873 1.00 97.81 180 ASP A O 1
ATOM 1337 N N . VAL A 1 181 ? 10.495 2.843 -31.852 1.00 96.94 181 VAL A N 1
ATOM 1338 C CA . VAL A 1 181 ? 9.360 2.042 -32.340 1.00 96.94 181 VAL A CA 1
ATOM 1339 C C . VAL A 1 181 ? 9.286 2.051 -33.864 1.00 96.94 181 VAL A C 1
ATOM 1341 O O . VAL A 1 181 ? 9.104 0.998 -34.469 1.00 96.94 181 VAL A O 1
ATOM 1344 N N . ASN A 1 182 ? 9.481 3.210 -34.495 1.00 96.69 182 ASN A N 1
ATOM 1345 C CA . ASN A 1 182 ? 9.487 3.327 -35.951 1.00 96.69 182 ASN A CA 1
ATOM 1346 C C . ASN A 1 182 ? 10.651 2.551 -36.596 1.00 96.69 182 ASN A C 1
ATOM 1348 O O . ASN A 1 182 ? 10.563 2.212 -37.776 1.00 96.69 182 ASN A O 1
ATOM 1352 N N . ALA A 1 183 ? 11.728 2.289 -35.844 1.00 96.56 183 ALA A N 1
ATOM 1353 C CA . ALA A 1 183 ? 12.880 1.505 -36.281 1.00 96.56 183 ALA A CA 1
ATOM 1354 C C . ALA A 1 183 ? 12.732 -0.008 -36.018 1.00 96.56 183 ALA A C 1
ATOM 1356 O O . ALA A 1 183 ? 13.579 -0.779 -36.474 1.00 96.56 183 ALA A O 1
ATOM 1357 N N . LEU A 1 184 ? 11.689 -0.450 -35.303 1.00 94.94 184 LEU A N 1
ATOM 1358 C CA . LEU A 1 184 ? 11.446 -1.870 -35.046 1.00 94.94 184 LEU A CA 1
ATOM 1359 C C . LEU A 1 184 ? 10.943 -2.580 -36.306 1.00 94.94 184 LEU A C 1
ATOM 1361 O O . LEU A 1 184 ? 9.991 -2.145 -36.955 1.00 94.94 184 LEU A O 1
ATOM 1365 N N . ASP A 1 185 ? 11.527 -3.740 -36.605 1.00 92.75 185 ASP A N 1
ATOM 1366 C CA . ASP A 1 185 ? 10.962 -4.665 -37.584 1.00 92.75 185 ASP A CA 1
ATOM 1367 C C . ASP A 1 185 ? 9.812 -5.457 -36.948 1.00 92.75 185 ASP A C 1
ATOM 1369 O O . ASP A 1 185 ? 9.996 -6.496 -36.314 1.00 92.75 185 ASP A O 1
ATOM 1373 N N . LEU A 1 186 ? 8.590 -4.959 -37.129 1.00 89.25 186 LEU A N 1
ATOM 1374 C CA . LEU A 1 186 ? 7.380 -5.614 -36.629 1.00 89.25 186 LEU A CA 1
ATOM 1375 C C . LEU A 1 186 ? 6.989 -6.858 -37.443 1.00 89.25 186 LEU A C 1
ATOM 1377 O O . LEU A 1 186 ? 6.111 -7.616 -37.016 1.00 89.25 186 LEU A O 1
ATOM 1381 N N . SER A 1 187 ? 7.624 -7.083 -38.599 1.00 84.62 187 SER A N 1
ATOM 1382 C CA . SER A 1 187 ? 7.401 -8.260 -39.443 1.00 84.62 187 SER A CA 1
ATOM 1383 C C . SER A 1 187 ? 8.246 -9.457 -39.019 1.00 84.62 187 SER A C 1
ATOM 1385 O O . SER A 1 187 ? 7.853 -10.595 -39.290 1.00 84.62 187 SER A O 1
ATOM 1387 N N . ALA A 1 188 ? 9.341 -9.222 -38.286 1.00 76.12 188 ALA A N 1
ATOM 1388 C CA . ALA A 1 188 ? 10.099 -10.283 -37.652 1.00 76.12 188 ALA A CA 1
ATOM 1389 C C . ALA A 1 188 ? 9.143 -11.108 -36.779 1.00 76.12 188 ALA A C 1
ATOM 1391 O O . ALA A 1 188 ? 8.498 -10.603 -35.846 1.00 76.12 188 ALA A O 1
ATOM 1392 N N . ALA A 1 189 ? 8.995 -12.385 -37.138 1.00 55.25 189 ALA A N 1
ATOM 1393 C CA . ALA A 1 189 ? 8.342 -13.348 -36.278 1.00 55.25 189 ALA A CA 1
ATOM 1394 C C . ALA A 1 189 ? 9.154 -13.363 -34.986 1.00 55.25 189 ALA A C 1
ATOM 1396 O O . ALA A 1 189 ? 10.334 -13.720 -35.000 1.00 55.25 189 ALA A O 1
ATOM 1397 N N . THR A 1 190 ? 8.536 -12.941 -33.885 1.00 56.00 190 THR A N 1
ATOM 1398 C CA . THR A 1 190 ? 9.018 -13.304 -32.563 1.00 56.00 190 THR A CA 1
ATOM 1399 C C . THR A 1 190 ? 9.094 -14.823 -32.604 1.00 56.00 190 THR A C 1
ATOM 1401 O O . THR A 1 190 ? 8.073 -15.505 -32.721 1.00 56.00 190 THR A O 1
ATOM 1404 N N . GLY A 1 191 ? 10.318 -15.365 -32.650 1.00 51.62 191 GLY A N 1
ATOM 1405 C CA . GLY A 1 191 ? 10.518 -16.797 -32.470 1.00 51.62 191 GLY A CA 1
ATOM 1406 C C . GLY A 1 191 ? 9.762 -17.219 -31.210 1.00 51.62 191 GLY A C 1
ATOM 1407 O O . GLY A 1 191 ? 9.520 -16.356 -30.359 1.00 51.62 191 GLY A O 1
ATOM 1408 N N . PRO A 1 192 ? 9.338 -18.490 -31.083 1.00 47.56 192 PRO A N 1
ATOM 1409 C CA . PRO A 1 192 ? 8.685 -18.940 -29.860 1.00 47.56 192 PRO A CA 1
ATOM 1410 C C . PRO A 1 192 ? 9.529 -18.435 -28.696 1.00 47.56 192 PRO A C 1
ATOM 1412 O O . PRO A 1 192 ? 10.716 -18.764 -28.622 1.00 47.56 192 PRO A O 1
ATOM 1415 N N . SER A 1 193 ? 8.947 -17.534 -27.894 1.00 50.56 193 SER A N 1
ATOM 1416 C CA . SER A 1 193 ? 9.637 -16.918 -26.767 1.00 50.56 193 SER A CA 1
ATOM 1417 C C . SER A 1 193 ? 10.307 -18.059 -26.030 1.00 50.56 193 SER A C 1
ATOM 1419 O O . SER A 1 193 ? 9.612 -19.036 -25.724 1.00 50.56 193 SER A O 1
ATOM 1421 N N . LYS A 1 194 ? 11.625 -17.993 -25.795 1.00 57.41 194 LYS A N 1
ATOM 1422 C CA . LYS A 1 194 ? 12.240 -18.907 -24.829 1.00 57.41 194 LYS A CA 1
ATOM 1423 C C . LYS A 1 194 ? 11.382 -18.765 -23.581 1.00 57.41 194 LYS A C 1
ATOM 1425 O O . LYS A 1 194 ? 11.318 -17.671 -23.032 1.00 57.41 194 LYS A O 1
ATOM 1430 N N . HIS A 1 195 ? 10.590 -19.794 -23.282 1.00 62.53 195 HIS A N 1
ATOM 1431 C CA . HIS A 1 195 ? 9.546 -19.695 -22.276 1.00 62.53 195 HIS A CA 1
ATOM 1432 C C . HIS A 1 195 ? 10.207 -19.189 -20.999 1.00 62.53 195 HIS A C 1
ATOM 1434 O O . HIS A 1 195 ? 11.176 -19.807 -20.559 1.00 62.53 195 HIS A O 1
ATOM 1440 N N . GLU A 1 196 ? 9.738 -18.054 -20.469 1.00 73.12 196 GLU A N 1
ATOM 1441 C CA . GLU A 1 196 ? 10.241 -17.552 -19.194 1.00 73.12 196 GLU A CA 1
ATOM 1442 C C . GLU A 1 196 ? 10.086 -18.680 -18.172 1.00 73.12 196 GLU A C 1
ATOM 1444 O O . GLU A 1 196 ? 8.976 -19.171 -17.933 1.00 73.12 196 GLU A O 1
ATOM 1449 N N . ALA A 1 197 ? 11.203 -19.142 -17.620 1.00 83.94 197 ALA A N 1
ATOM 1450 C CA . ALA A 1 197 ? 11.170 -20.176 -16.609 1.00 83.94 197 ALA A CA 1
ATOM 1451 C C . ALA A 1 197 ? 10.725 -19.523 -15.299 1.00 83.94 197 ALA A C 1
ATOM 1453 O O . ALA A 1 197 ? 11.356 -18.590 -14.794 1.00 83.94 197 ALA A O 1
ATOM 1454 N N . LEU A 1 198 ? 9.596 -19.992 -14.771 1.00 89.00 198 LEU A N 1
ATOM 1455 C CA . LEU A 1 198 ? 9.116 -19.585 -13.460 1.00 89.00 198 LEU A CA 1
ATOM 1456 C C . LEU A 1 198 ? 9.722 -20.506 -12.406 1.00 89.00 198 LEU A C 1
ATOM 1458 O O . LEU A 1 198 ? 9.535 -21.721 -12.450 1.00 89.00 198 LEU A O 1
ATOM 1462 N N . HIS A 1 199 ? 10.417 -19.910 -11.448 1.00 95.25 199 HIS A N 1
ATOM 1463 C CA . HIS A 1 199 ? 11.059 -20.596 -10.336 1.00 95.25 199 HIS A CA 1
ATOM 1464 C C . HIS A 1 199 ? 10.283 -20.360 -9.045 1.00 95.25 199 HIS A C 1
ATOM 1466 O O . HIS A 1 199 ? 9.688 -19.301 -8.832 1.00 95.25 199 HIS A O 1
ATOM 1472 N N . THR A 1 200 ? 10.309 -21.351 -8.166 1.00 96.62 200 THR A N 1
ATOM 1473 C CA . THR A 1 200 ? 9.790 -21.269 -6.799 1.00 96.62 200 THR A CA 1
ATOM 1474 C C . THR A 1 200 ? 10.851 -21.787 -5.831 1.00 96.62 200 THR A C 1
ATOM 1476 O O . THR A 1 200 ? 11.858 -22.356 -6.257 1.00 96.62 200 THR A O 1
ATOM 1479 N N . LEU A 1 201 ? 10.642 -21.572 -4.536 1.00 97.38 201 LEU A N 1
ATOM 1480 C CA . LEU A 1 201 ? 11.463 -22.175 -3.490 1.00 97.38 201 LEU A CA 1
ATOM 1481 C C . LEU A 1 201 ? 11.001 -23.611 -3.222 1.00 97.38 201 LEU A C 1
ATOM 1483 O O . LEU A 1 201 ? 9.857 -23.972 -3.513 1.00 97.38 201 LEU A O 1
ATOM 1487 N N . ASP A 1 202 ? 11.880 -24.434 -2.652 1.00 96.81 202 ASP A N 1
ATOM 1488 C CA . ASP A 1 202 ? 11.485 -25.760 -2.181 1.00 96.81 202 ASP A CA 1
ATOM 1489 C C . ASP A 1 202 ? 10.662 -25.607 -0.897 1.00 96.81 202 ASP A C 1
ATOM 1491 O O . ASP A 1 202 ? 11.209 -25.443 0.191 1.00 96.81 202 ASP A O 1
ATOM 1495 N N . MET A 1 203 ? 9.335 -25.644 -1.027 1.00 97.50 203 MET A N 1
ATOM 1496 C CA . MET A 1 203 ? 8.396 -25.484 0.093 1.00 97.50 203 MET A CA 1
ATOM 1497 C C . MET A 1 203 ? 8.315 -26.719 1.002 1.00 97.50 203 MET A C 1
ATOM 1499 O O . MET A 1 203 ? 7.468 -26.784 1.894 1.00 97.50 203 MET A O 1
ATOM 1503 N N . LYS A 1 204 ? 9.151 -27.739 0.780 1.00 96.44 204 LYS A N 1
ATOM 1504 C CA . LYS A 1 204 ? 9.257 -28.858 1.708 1.00 96.44 204 LYS A CA 1
ATOM 1505 C C . LYS A 1 204 ? 10.035 -28.411 2.959 1.00 96.44 204 LYS A C 1
ATOM 1507 O O . LYS A 1 204 ? 11.147 -27.903 2.809 1.00 96.44 204 LYS A O 1
ATOM 1512 N N . PRO A 1 205 ? 9.516 -28.661 4.177 1.00 96.88 205 PRO A N 1
ATOM 1513 C CA . PRO A 1 205 ? 10.255 -28.377 5.401 1.00 96.88 205 PRO A CA 1
ATOM 1514 C C . PRO A 1 205 ? 11.558 -29.174 5.460 1.00 96.88 205 PRO A C 1
ATOM 1516 O O . PRO A 1 205 ? 11.562 -30.395 5.256 1.00 96.88 205 PRO A O 1
ATOM 1519 N N . SER A 1 206 ? 12.652 -28.500 5.809 1.00 97.69 206 SER A N 1
ATOM 1520 C CA . SER A 1 206 ? 13.954 -29.133 6.047 1.00 97.69 206 SER A CA 1
ATOM 1521 C C . SER A 1 206 ? 14.011 -29.891 7.377 1.00 97.69 206 SER A C 1
ATOM 1523 O O . SER A 1 206 ? 14.805 -30.819 7.533 1.00 97.69 206 SER A O 1
ATOM 1525 N N . GLY A 1 207 ? 13.176 -29.488 8.343 1.00 96.62 207 GLY A N 1
ATOM 1526 C CA . GLY A 1 207 ? 13.195 -29.987 9.720 1.00 96.62 207 GLY A CA 1
ATOM 1527 C C . GLY A 1 207 ? 14.295 -29.375 10.597 1.00 96.62 207 GLY A C 1
ATOM 1528 O O . GLY A 1 207 ? 14.448 -29.793 11.743 1.00 96.62 207 GLY A O 1
ATOM 1529 N N . LYS A 1 208 ? 15.060 -28.393 10.096 1.00 96.81 208 LYS A N 1
ATOM 1530 C CA . LYS A 1 208 ? 16.080 -27.683 10.888 1.00 96.81 208 LYS A CA 1
ATOM 1531 C C . LYS A 1 208 ? 15.469 -26.724 11.916 1.00 96.81 208 LYS A C 1
ATOM 1533 O O . LYS A 1 208 ? 16.048 -26.522 12.981 1.00 96.81 208 LYS A O 1
ATOM 1538 N N . ALA A 1 209 ? 14.312 -26.137 11.610 1.00 95.62 209 ALA A N 1
ATOM 1539 C CA . ALA A 1 209 ? 13.638 -25.154 12.455 1.00 95.62 209 ALA A CA 1
ATOM 1540 C C . ALA A 1 209 ? 12.743 -25.819 13.519 1.00 95.62 209 ALA A C 1
ATOM 1542 O O . ALA A 1 209 ? 11.519 -25.775 13.453 1.00 95.62 209 ALA A O 1
ATOM 1543 N N . ALA A 1 210 ? 13.351 -26.447 14.528 1.00 92.94 210 ALA A N 1
ATOM 1544 C CA . ALA A 1 210 ? 12.620 -27.010 15.666 1.00 92.94 210 ALA A CA 1
ATOM 1545 C C . ALA A 1 210 ? 12.356 -25.938 16.741 1.00 92.94 210 ALA A C 1
ATOM 1547 O O . ALA A 1 210 ? 13.110 -25.812 17.707 1.00 92.94 210 ALA A O 1
ATOM 1548 N N . ALA A 1 211 ? 11.293 -25.147 16.574 1.00 90.38 211 ALA A N 1
ATOM 1549 C CA . ALA A 1 211 ? 10.926 -24.104 17.532 1.00 90.38 211 ALA A CA 1
ATOM 1550 C C . ALA A 1 211 ? 10.217 -24.682 18.774 1.00 90.38 211 ALA A C 1
ATOM 1552 O O . ALA A 1 211 ? 9.276 -25.471 18.670 1.00 90.38 211 ALA A O 1
ATOM 1553 N N . SER A 1 212 ? 10.635 -24.259 19.973 1.00 93.19 212 SER A N 1
ATOM 1554 C CA . SER A 1 212 ? 9.941 -24.591 21.231 1.00 93.19 212 SER A CA 1
ATOM 1555 C C . SER A 1 212 ? 8.640 -23.798 21.431 1.00 93.19 212 SER A C 1
ATOM 1557 O O . SER A 1 212 ? 7.822 -24.158 22.277 1.00 93.19 212 SER A O 1
ATOM 1559 N N . MET A 1 213 ? 8.435 -22.747 20.636 1.00 94.25 213 MET A N 1
ATOM 1560 C CA . MET A 1 213 ? 7.228 -21.920 20.562 1.00 94.25 213 MET A CA 1
ATOM 1561 C C . MET A 1 213 ? 6.611 -22.040 19.165 1.00 94.25 213 MET A C 1
ATOM 1563 O O . MET A 1 213 ? 7.305 -22.377 18.209 1.00 94.25 213 MET A O 1
ATOM 1567 N N . ASN A 1 214 ? 5.325 -21.721 19.028 1.00 96.38 214 ASN A N 1
ATOM 1568 C CA . ASN A 1 214 ? 4.738 -21.504 17.708 1.00 96.38 214 ASN A CA 1
ATOM 1569 C C . ASN A 1 214 ? 5.313 -20.213 17.113 1.00 96.38 214 ASN A C 1
ATOM 1571 O O . ASN A 1 214 ? 5.426 -19.204 17.814 1.00 96.38 214 ASN A O 1
ATOM 1575 N N . VAL A 1 215 ? 5.641 -20.233 15.825 1.00 96.44 215 VAL A N 1
ATOM 1576 C CA . VAL A 1 215 ? 6.157 -19.072 15.096 1.00 96.44 215 VAL A CA 1
ATOM 1577 C C . VAL A 1 215 ? 5.196 -18.761 13.953 1.00 96.44 215 VAL A C 1
ATOM 1579 O O . VAL A 1 215 ? 5.011 -19.579 13.060 1.00 96.44 215 VAL A O 1
ATOM 1582 N N . ASP A 1 216 ? 4.566 -17.593 14.009 1.00 95.69 216 ASP A N 1
ATOM 1583 C CA . ASP A 1 216 ? 3.575 -17.121 13.038 1.00 95.69 216 ASP A CA 1
ATOM 1584 C C . ASP A 1 216 ? 4.193 -16.023 12.162 1.00 95.69 216 ASP A C 1
ATOM 1586 O O . ASP A 1 216 ? 4.600 -14.974 12.669 1.00 95.69 216 ASP A O 1
ATOM 1590 N N . VAL A 1 217 ? 4.312 -16.252 10.853 1.00 96.12 217 VAL A N 1
ATOM 1591 C CA . VAL A 1 217 ? 4.897 -15.273 9.925 1.00 96.12 217 VAL A CA 1
ATOM 1592 C C . VAL A 1 217 ? 3.800 -14.330 9.449 1.00 96.12 217 VAL A C 1
ATOM 1594 O O . VAL A 1 217 ? 2.906 -14.706 8.708 1.00 96.12 217 VAL A O 1
ATOM 1597 N N . THR A 1 218 ? 3.870 -13.070 9.870 1.00 91.25 218 THR A N 1
ATOM 1598 C CA . THR A 1 218 ? 2.785 -12.106 9.633 1.00 91.25 218 THR A CA 1
ATOM 1599 C C . THR A 1 218 ? 3.031 -11.241 8.400 1.00 91.25 218 THR A C 1
ATOM 1601 O O . THR A 1 218 ? 2.275 -11.285 7.434 1.00 91.25 218 THR A O 1
ATOM 1604 N N . LEU A 1 219 ? 4.083 -10.417 8.420 1.00 88.12 219 LEU A N 1
ATOM 1605 C CA . LEU A 1 219 ? 4.375 -9.468 7.349 1.00 88.12 219 LEU A CA 1
ATOM 1606 C C . LEU A 1 219 ? 5.877 -9.341 7.114 1.00 88.12 219 LEU A C 1
ATOM 1608 O O . LEU A 1 219 ? 6.591 -8.750 7.925 1.00 88.12 219 LEU A O 1
ATOM 1612 N N . LEU A 1 220 ? 6.329 -9.804 5.950 1.00 94.00 220 LEU A N 1
ATOM 1613 C CA . LEU A 1 220 ? 7.675 -9.555 5.442 1.00 94.00 220 LEU A CA 1
ATOM 1614 C C . LEU A 1 220 ? 7.612 -8.619 4.241 1.00 94.00 220 LEU A C 1
ATOM 1616 O O . LEU A 1 220 ? 7.214 -8.984 3.133 1.00 94.00 220 LEU A O 1
ATOM 1620 N N . ARG A 1 221 ? 8.015 -7.371 4.465 1.00 88.56 221 ARG A N 1
ATOM 1621 C CA . ARG A 1 221 ? 8.164 -6.385 3.395 1.00 88.56 221 ARG A CA 1
ATOM 1622 C C . ARG A 1 221 ? 9.434 -6.694 2.621 1.00 88.56 221 ARG A C 1
ATOM 1624 O O . ARG A 1 221 ? 10.386 -7.222 3.174 1.00 88.56 221 ARG A O 1
ATOM 1631 N N . ARG A 1 222 ? 9.473 -6.363 1.343 1.00 90.56 222 ARG A N 1
ATOM 1632 C CA . ARG A 1 222 ? 10.692 -6.460 0.534 1.00 90.56 222 ARG A CA 1
ATOM 1633 C C . ARG A 1 222 ? 11.322 -5.084 0.387 1.00 90.56 222 ARG A C 1
ATOM 1635 O O . ARG A 1 222 ? 10.595 -4.094 0.346 1.00 90.56 222 ARG A O 1
ATOM 1642 N N . SER A 1 223 ? 12.648 -5.026 0.304 1.00 85.69 223 SER A N 1
ATOM 1643 C CA . SER A 1 223 ? 13.335 -3.813 -0.135 1.00 85.69 223 SER A CA 1
ATOM 1644 C C . SER A 1 223 ? 13.004 -3.506 -1.601 1.00 85.69 223 SER A C 1
ATOM 1646 O O . SER A 1 223 ? 12.606 -4.386 -2.370 1.00 85.69 223 SER A O 1
ATOM 1648 N N . GLU A 1 224 ? 13.174 -2.247 -2.003 1.00 72.81 224 GLU A N 1
ATOM 1649 C CA . GLU A 1 224 ? 12.849 -1.770 -3.353 1.00 72.81 224 GLU A CA 1
ATOM 1650 C C . GLU A 1 224 ? 13.608 -2.532 -4.452 1.00 72.81 224 GLU A C 1
ATOM 1652 O O . GLU A 1 224 ? 13.041 -2.863 -5.495 1.00 72.81 224 GLU A O 1
ATOM 1657 N N . ALA A 1 225 ? 14.862 -2.915 -4.187 1.00 76.50 225 ALA A N 1
ATOM 1658 C CA . ALA A 1 225 ? 15.677 -3.706 -5.110 1.00 76.50 225 ALA A CA 1
ATOM 1659 C C . ALA A 1 225 ? 15.048 -5.074 -5.452 1.00 76.50 225 ALA A C 1
ATOM 1661 O O . ALA A 1 225 ? 15.301 -5.626 -6.520 1.00 76.50 225 ALA A O 1
ATOM 1662 N N . LEU A 1 226 ? 14.189 -5.602 -4.574 1.00 88.50 226 LEU A N 1
ATOM 1663 C CA . LEU A 1 226 ? 13.500 -6.888 -4.719 1.00 88.50 226 LEU A CA 1
ATOM 1664 C C . LEU A 1 226 ? 12.049 -6.733 -5.214 1.00 88.50 226 LEU A C 1
ATOM 1666 O O . LEU A 1 226 ? 11.270 -7.691 -5.206 1.00 88.50 226 LEU A O 1
ATOM 1670 N N . ALA A 1 227 ? 11.645 -5.528 -5.636 1.00 77.50 227 ALA A N 1
ATOM 1671 C CA . ALA A 1 227 ? 10.290 -5.271 -6.125 1.00 77.50 227 ALA A CA 1
ATOM 1672 C C . ALA A 1 227 ? 9.972 -6.033 -7.426 1.00 77.50 227 ALA A C 1
ATOM 1674 O O . ALA A 1 227 ? 8.814 -6.377 -7.696 1.00 77.50 227 ALA A O 1
ATOM 1675 N N . ARG A 1 228 ? 11.005 -6.331 -8.221 1.00 82.62 228 ARG A N 1
ATOM 1676 C CA . ARG A 1 228 ? 10.899 -7.112 -9.455 1.00 82.62 228 ARG A CA 1
ATOM 1677 C C . ARG A 1 228 ? 10.757 -8.596 -9.128 1.00 82.62 228 ARG A C 1
ATOM 1679 O O . ARG A 1 228 ? 11.430 -9.111 -8.246 1.00 82.62 228 ARG A O 1
ATOM 1686 N N . ASN A 1 229 ? 9.948 -9.310 -9.907 1.00 87.62 229 ASN A N 1
ATOM 1687 C CA . ASN A 1 229 ? 9.884 -10.775 -9.837 1.00 87.62 229 ASN A CA 1
ATOM 1688 C C . ASN A 1 229 ? 11.051 -11.436 -10.596 1.00 87.62 229 ASN A C 1
ATOM 1690 O O . ASN A 1 229 ? 10.929 -12.572 -11.026 1.00 87.62 229 ASN A O 1
ATOM 1694 N N . SER A 1 230 ? 12.157 -10.732 -10.818 1.00 91.06 230 SER A N 1
ATOM 1695 C CA . SER A 1 230 ? 13.354 -11.290 -11.447 1.00 91.06 230 SER A CA 1
ATOM 1696 C C . SER A 1 230 ? 14.278 -11.852 -10.374 1.00 91.06 230 SER A C 1
ATOM 1698 O O . SER A 1 230 ? 14.309 -11.348 -9.250 1.00 91.06 230 SER A O 1
ATOM 1700 N N . ILE A 1 231 ? 15.051 -12.878 -10.719 1.00 93.44 231 ILE A N 1
ATOM 1701 C CA . ILE A 1 231 ? 16.080 -13.408 -9.821 1.00 93.44 231 ILE A CA 1
ATOM 1702 C C . ILE A 1 231 ? 17.293 -12.476 -9.912 1.00 93.44 231 ILE A C 1
ATOM 1704 O O . ILE A 1 231 ? 17.874 -12.311 -10.987 1.00 93.44 231 ILE A O 1
ATOM 1708 N N . LEU A 1 232 ? 17.619 -11.820 -8.797 1.00 94.50 232 LEU A N 1
ATOM 1709 C CA . LEU A 1 232 ? 18.691 -10.831 -8.705 1.00 94.50 232 LEU A CA 1
ATOM 1710 C C . LEU A 1 232 ? 20.053 -11.528 -8.646 1.00 94.50 232 LEU A C 1
ATOM 1712 O O . LEU A 1 232 ? 20.217 -12.522 -7.939 1.00 94.50 232 LEU A O 1
ATOM 1716 N N . ILE A 1 233 ? 21.025 -10.991 -9.376 1.00 95.06 233 ILE A N 1
ATOM 1717 C CA . ILE A 1 233 ? 22.427 -11.406 -9.357 1.00 95.06 233 ILE A CA 1
ATOM 1718 C C . ILE A 1 233 ? 23.246 -10.222 -8.855 1.00 95.06 233 ILE A C 1
ATOM 1720 O O . ILE A 1 233 ? 23.075 -9.098 -9.324 1.00 95.06 233 ILE A O 1
ATOM 1724 N N . ARG A 1 234 ? 24.154 -10.466 -7.919 1.00 94.31 234 ARG A N 1
ATOM 1725 C CA . ARG A 1 234 ? 25.151 -9.511 -7.449 1.00 94.31 234 ARG A CA 1
ATOM 1726 C C . ARG A 1 234 ? 26.542 -10.046 -7.816 1.00 94.31 234 ARG A C 1
ATOM 1728 O O . ARG A 1 234 ? 27.162 -10.729 -6.997 1.00 94.31 234 ARG A O 1
ATOM 1735 N N . PRO A 1 235 ? 27.044 -9.762 -9.037 1.00 85.81 235 PRO A N 1
ATOM 1736 C CA . PRO A 1 235 ? 28.361 -10.237 -9.474 1.00 85.81 235 PRO A CA 1
ATOM 1737 C C . PRO A 1 235 ? 29.505 -9.603 -8.673 1.00 85.81 235 PRO A C 1
ATOM 1739 O O . PRO A 1 235 ? 30.569 -10.187 -8.496 1.00 85.81 235 PRO A O 1
ATOM 1742 N N . THR A 1 236 ? 29.296 -8.372 -8.201 1.00 90.62 236 THR A N 1
ATOM 1743 C CA . THR A 1 236 ? 30.231 -7.625 -7.354 1.00 90.62 236 THR A CA 1
ATOM 1744 C C . THR A 1 236 ? 29.455 -6.844 -6.300 1.00 90.62 236 THR A C 1
ATOM 1746 O O . THR A 1 236 ? 28.256 -6.622 -6.445 1.00 90.62 236 THR A O 1
ATOM 1749 N N . ALA A 1 237 ? 30.130 -6.348 -5.260 1.00 86.44 237 ALA A N 1
ATOM 1750 C CA . ALA A 1 237 ? 29.490 -5.569 -4.193 1.00 86.44 237 ALA A CA 1
ATOM 1751 C C . ALA A 1 237 ? 28.753 -4.298 -4.675 1.00 86.44 237 ALA A C 1
ATOM 1753 O O . ALA A 1 237 ? 27.945 -3.746 -3.933 1.00 86.44 237 ALA A O 1
ATOM 1754 N N . THR A 1 238 ? 29.033 -3.824 -5.892 1.00 84.75 238 THR A N 1
ATOM 1755 C CA . THR A 1 238 ? 28.478 -2.586 -6.459 1.00 84.75 238 THR A CA 1
ATOM 1756 C C . THR A 1 238 ? 27.710 -2.798 -7.765 1.00 84.75 238 THR A C 1
ATOM 1758 O O . THR A 1 238 ? 27.251 -1.819 -8.350 1.00 84.75 238 THR A O 1
ATOM 1761 N N . SER A 1 239 ? 27.562 -4.041 -8.234 1.00 73.12 239 SER A N 1
ATOM 1762 C CA . SER A 1 239 ? 26.832 -4.363 -9.465 1.00 73.12 239 SER A CA 1
ATOM 1763 C C . SER A 1 239 ? 25.621 -5.234 -9.167 1.00 73.12 239 SER A C 1
ATOM 1765 O O . SER A 1 239 ? 25.692 -6.154 -8.353 1.00 73.12 239 SER A O 1
ATOM 1767 N N . VAL A 1 240 ? 24.517 -4.950 -9.855 1.00 85.94 240 VAL A N 1
ATOM 1768 C CA . VAL A 1 240 ? 23.284 -5.733 -9.793 1.00 85.94 240 VAL A CA 1
ATOM 1769 C C . VAL A 1 240 ? 22.835 -6.058 -11.211 1.00 85.94 240 VAL A C 1
ATOM 1771 O O . VAL A 1 240 ? 22.644 -5.167 -12.037 1.00 85.94 240 VAL A O 1
ATOM 1774 N N . GLU A 1 241 ? 22.634 -7.343 -11.461 1.00 88.88 241 GLU A N 1
ATOM 1775 C CA . GLU A 1 241 ? 22.142 -7.918 -12.706 1.00 88.88 241 GLU A CA 1
ATOM 1776 C C . GLU A 1 241 ? 20.909 -8.794 -12.428 1.00 88.88 241 GLU A C 1
ATOM 1778 O O . GLU A 1 241 ? 20.504 -8.991 -11.280 1.00 88.88 241 GLU A O 1
ATOM 1783 N N . TYR A 1 242 ? 20.285 -9.312 -13.485 1.00 90.00 242 TYR A N 1
ATOM 1784 C CA . TYR A 1 242 ? 19.117 -10.185 -13.386 1.00 90.00 242 TYR A CA 1
ATOM 1785 C C . TYR A 1 242 ? 19.204 -11.297 -14.424 1.00 90.00 242 TYR A C 1
ATOM 1787 O O . TYR A 1 242 ? 19.684 -11.075 -15.537 1.00 90.00 242 TYR A O 1
ATOM 1795 N N . TYR A 1 243 ? 18.658 -12.466 -14.099 1.00 87.31 243 TYR A N 1
ATOM 1796 C CA . TYR A 1 243 ? 18.421 -13.491 -15.111 1.00 87.31 243 TYR A CA 1
ATOM 1797 C C . TYR A 1 243 ? 17.363 -13.004 -16.109 1.00 87.31 243 TYR A C 1
ATOM 1799 O O . TYR A 1 243 ? 16.227 -12.714 -15.737 1.00 87.31 243 TYR A O 1
ATOM 1807 N N . ALA A 1 244 ? 17.739 -12.897 -17.386 1.00 78.69 244 ALA A N 1
ATOM 1808 C CA . ALA A 1 244 ? 16.886 -12.300 -18.415 1.00 78.69 244 ALA A CA 1
ATOM 1809 C C . ALA A 1 244 ? 15.636 -13.138 -18.744 1.00 78.69 244 ALA A C 1
ATOM 1811 O O . ALA A 1 244 ? 14.612 -12.575 -19.117 1.00 78.69 244 ALA A O 1
ATOM 1812 N N . ALA A 1 245 ? 15.721 -14.466 -18.609 1.00 85.12 245 ALA A N 1
ATOM 1813 C CA . ALA A 1 245 ? 14.660 -15.406 -18.979 1.00 85.12 245 ALA A CA 1
ATOM 1814 C C . ALA A 1 245 ? 14.051 -16.145 -17.774 1.00 85.12 245 ALA A C 1
ATOM 1816 O O . ALA A 1 245 ? 13.248 -17.058 -17.960 1.00 85.12 245 ALA A O 1
ATOM 1817 N N . ASP A 1 246 ? 14.418 -15.767 -16.547 1.00 90.31 246 ASP A N 1
ATOM 1818 C CA . ASP A 1 246 ? 14.016 -16.472 -15.334 1.00 90.31 246 ASP A CA 1
ATOM 1819 C C . ASP A 1 246 ? 13.369 -15.511 -14.341 1.00 90.31 246 ASP A C 1
ATOM 1821 O O . ASP A 1 246 ? 13.895 -14.439 -14.019 1.00 90.31 246 ASP A O 1
ATOM 1825 N N . ARG A 1 247 ? 12.205 -15.909 -13.832 1.00 89.62 247 ARG A N 1
ATOM 1826 C CA . ARG A 1 247 ? 11.427 -15.110 -12.886 1.00 89.62 247 ARG A CA 1
ATOM 1827 C C . ARG A 1 247 ? 10.962 -15.955 -11.715 1.00 89.62 247 ARG A C 1
ATOM 1829 O O . ARG A 1 247 ? 10.804 -17.166 -11.819 1.00 89.62 247 ARG A O 1
ATOM 1836 N N . TRP A 1 248 ? 10.679 -15.296 -10.605 1.00 95.62 248 TRP A N 1
ATOM 1837 C CA . TRP A 1 248 ? 9.930 -15.874 -9.505 1.00 95.62 248 TRP A CA 1
ATOM 1838 C C . TRP A 1 248 ? 8.465 -16.081 -9.901 1.00 95.62 248 TRP A C 1
ATOM 1840 O O . TRP A 1 248 ? 7.839 -15.212 -10.514 1.00 95.62 248 TRP A O 1
ATOM 1850 N N . ALA A 1 249 ? 7.904 -17.226 -9.512 1.00 88.81 249 ALA A N 1
ATOM 1851 C CA . ALA A 1 249 ? 6.502 -17.575 -9.737 1.00 88.81 249 ALA A CA 1
ATOM 1852 C C . ALA A 1 249 ? 5.526 -16.694 -8.930 1.00 88.81 249 ALA A C 1
ATOM 1854 O O . ALA A 1 249 ? 4.376 -16.517 -9.331 1.00 88.81 249 ALA A O 1
ATOM 1855 N N . ALA A 1 250 ? 5.991 -16.115 -7.821 1.00 82.88 250 ALA A N 1
ATOM 1856 C CA . ALA A 1 250 ? 5.261 -15.173 -6.976 1.00 82.88 250 ALA A CA 1
ATOM 1857 C C . ALA A 1 250 ? 6.180 -14.020 -6.531 1.00 82.88 250 ALA A C 1
ATOM 1859 O O . ALA A 1 250 ? 7.348 -13.953 -6.915 1.00 82.88 250 ALA A O 1
ATOM 1860 N N . SER A 1 251 ? 5.656 -13.077 -5.742 1.00 90.50 251 SER A N 1
ATOM 1861 C CA . SER A 1 251 ? 6.498 -12.021 -5.169 1.00 90.50 251 SER A CA 1
ATOM 1862 C C . SER A 1 251 ? 7.523 -12.616 -4.195 1.00 90.50 251 SER A C 1
ATOM 1864 O O . SER A 1 251 ? 7.219 -13.586 -3.503 1.00 90.50 251 SER A O 1
ATOM 1866 N N . VAL A 1 252 ? 8.712 -12.013 -4.092 1.00 95.75 252 VAL A N 1
ATOM 1867 C CA . VAL A 1 252 ? 9.751 -12.464 -3.144 1.00 95.75 252 VAL A CA 1
ATOM 1868 C C . VAL A 1 252 ? 9.228 -12.476 -1.702 1.00 95.75 252 VAL A C 1
ATOM 1870 O O . VAL A 1 252 ? 9.477 -13.432 -0.981 1.00 95.75 252 VAL A O 1
ATOM 1873 N N . SER A 1 253 ? 8.434 -11.474 -1.302 1.00 93.94 253 SER A N 1
ATOM 1874 C CA . SER A 1 253 ? 7.768 -11.452 0.010 1.00 93.94 253 SER A CA 1
ATOM 1875 C C . SER A 1 253 ? 6.899 -12.685 0.243 1.00 93.94 253 SER A C 1
ATOM 1877 O O . SER A 1 253 ? 7.018 -13.318 1.284 1.00 93.94 253 SER A O 1
ATOM 1879 N N . THR A 1 254 ? 6.065 -13.044 -0.737 1.00 90.19 254 THR A N 1
ATOM 1880 C CA . THR A 1 254 ? 5.198 -14.228 -0.665 1.00 90.19 254 THR A CA 1
ATOM 1881 C C . THR A 1 254 ? 6.024 -15.504 -0.554 1.00 90.19 254 THR A C 1
ATOM 1883 O O . THR A 1 254 ? 5.806 -16.279 0.367 1.00 90.19 254 THR A O 1
ATOM 1886 N N . LEU A 1 255 ? 7.010 -15.690 -1.438 1.00 95.81 255 LEU A N 1
ATOM 1887 C CA . LEU A 1 255 ? 7.838 -16.898 -1.451 1.00 95.81 255 LEU A CA 1
ATOM 1888 C C . LEU A 1 255 ? 8.618 -17.076 -0.143 1.00 95.81 255 LEU A C 1
ATOM 1890 O O . LEU A 1 255 ? 8.671 -18.178 0.391 1.00 95.81 255 LEU A O 1
ATOM 1894 N N . VAL A 1 256 ? 9.210 -16.000 0.384 1.00 97.88 256 VAL A N 1
ATOM 1895 C CA . VAL A 1 256 ? 9.957 -16.043 1.648 1.00 97.88 256 VAL A CA 1
ATOM 1896 C C . VAL A 1 256 ? 9.024 -16.341 2.822 1.00 97.88 256 VAL A C 1
ATOM 1898 O O . VAL A 1 256 ? 9.367 -17.188 3.642 1.00 97.88 256 VAL A O 1
ATOM 1901 N N . SER A 1 257 ? 7.853 -15.695 2.898 1.00 96.25 257 SER A N 1
ATOM 1902 C CA . SER A 1 257 ? 6.858 -15.986 3.938 1.00 96.25 257 SER A CA 1
ATOM 1903 C C . SER A 1 257 ? 6.413 -17.447 3.902 1.00 96.25 257 SER A C 1
ATOM 1905 O O . SER A 1 257 ? 6.560 -18.135 4.906 1.00 96.25 257 SER A O 1
ATOM 1907 N N . GLU A 1 258 ? 5.977 -17.946 2.742 1.00 95.38 258 GLU A N 1
ATOM 1908 C CA . GLU A 1 258 ? 5.518 -19.333 2.581 1.00 95.38 258 GLU A CA 1
ATOM 1909 C C . GLU A 1 258 ? 6.622 -20.345 2.914 1.00 95.38 258 GLU A C 1
ATOM 1911 O O . GLU A 1 258 ? 6.369 -21.341 3.595 1.00 95.38 258 GLU A O 1
ATOM 1916 N N . LYS A 1 259 ? 7.869 -20.085 2.494 1.00 97.94 259 LYS A N 1
ATOM 1917 C CA . LYS A 1 259 ? 8.999 -20.954 2.846 1.00 97.94 259 LYS A CA 1
ATOM 1918 C C . LYS A 1 259 ? 9.236 -20.959 4.355 1.00 97.94 259 LYS A C 1
ATOM 1920 O O . LYS A 1 259 ? 9.364 -22.038 4.927 1.00 97.94 259 LYS A O 1
ATOM 1925 N N . LEU A 1 260 ? 9.269 -19.803 5.016 1.00 98.00 260 LEU A N 1
ATOM 1926 C CA . LEU A 1 260 ? 9.459 -19.740 6.469 1.00 98.00 260 LEU A CA 1
ATOM 1927 C C . LEU A 1 260 ? 8.308 -20.418 7.232 1.00 98.00 260 LEU A C 1
ATOM 1929 O O . LEU A 1 260 ? 8.570 -21.206 8.134 1.00 98.00 260 LEU A O 1
ATOM 1933 N N . GLU A 1 261 ? 7.054 -20.182 6.841 1.00 96.94 261 GLU A N 1
ATOM 1934 C CA . GLU A 1 261 ? 5.880 -20.869 7.401 1.00 96.94 261 GLU A CA 1
ATOM 1935 C C . GLU A 1 261 ? 5.987 -22.388 7.244 1.00 96.94 261 GLU A C 1
ATOM 1937 O O . GLU A 1 261 ? 5.727 -23.131 8.192 1.00 96.94 261 GLU A O 1
ATOM 1942 N N . SER A 1 262 ? 6.429 -22.861 6.072 1.00 96.81 262 SER A N 1
ATOM 1943 C CA . SER A 1 262 ? 6.642 -24.290 5.841 1.00 96.81 262 SER A CA 1
ATOM 1944 C C . SER A 1 262 ? 7.693 -24.873 6.789 1.00 96.81 262 SER A C 1
ATOM 1946 O O . SER A 1 262 ? 7.481 -25.966 7.309 1.00 96.81 262 SER A O 1
ATOM 1948 N N . GLU A 1 263 ? 8.780 -24.139 7.070 1.00 98.19 263 GLU A N 1
ATOM 1949 C CA . GLU A 1 263 ? 9.841 -24.571 7.988 1.00 98.19 263 GLU A CA 1
ATOM 1950 C C . GLU A 1 263 ? 9.376 -24.625 9.446 1.00 98.19 263 GLU A C 1
ATOM 1952 O O . GLU A 1 263 ? 9.756 -25.549 10.164 1.00 98.19 263 GLU A O 1
ATOM 1957 N N . PHE A 1 264 ? 8.553 -23.669 9.886 1.00 97.50 264 PHE A N 1
ATOM 1958 C CA . PHE A 1 264 ? 8.024 -23.645 11.255 1.00 97.50 264 PHE A CA 1
ATOM 1959 C C . PHE A 1 264 ? 6.885 -24.650 11.477 1.00 97.50 264 PHE A C 1
ATOM 1961 O O . PHE A 1 264 ? 6.696 -25.128 12.597 1.00 97.50 264 PHE A O 1
ATOM 1968 N N . GLY A 1 265 ? 6.156 -25.008 10.418 1.00 96.31 265 GLY A N 1
ATOM 1969 C CA . GLY A 1 265 ? 5.059 -25.965 10.473 1.00 96.31 265 GLY A CA 1
ATOM 1970 C C . GLY A 1 265 ? 3.771 -25.397 11.077 1.00 96.31 265 GLY A C 1
ATOM 1971 O O . GLY A 1 265 ? 3.636 -24.208 11.355 1.00 96.31 265 GLY A O 1
ATOM 1972 N N . ALA A 1 266 ? 2.775 -26.268 11.248 1.00 94.12 266 ALA A N 1
ATOM 1973 C CA . ALA A 1 266 ? 1.485 -25.877 11.811 1.00 94.12 266 ALA A CA 1
ATOM 1974 C C . ALA A 1 266 ? 1.601 -25.576 13.320 1.00 94.12 266 ALA A C 1
ATOM 1976 O O . ALA A 1 266 ? 2.314 -26.293 14.027 1.00 94.12 266 ALA A O 1
ATOM 1977 N N . PRO A 1 267 ? 0.861 -24.581 13.842 1.00 93.88 267 PRO A N 1
ATOM 1978 C CA . PRO A 1 267 ? 0.911 -24.234 15.258 1.00 93.88 267 PRO A CA 1
ATOM 1979 C C . PRO A 1 267 ? 0.391 -25.379 16.137 1.00 93.88 267 PRO A C 1
ATOM 1981 O O . PRO A 1 267 ? -0.672 -25.956 15.891 1.00 93.88 267 PRO A O 1
ATOM 1984 N N . GLU A 1 268 ? 1.115 -25.678 17.213 1.00 95.69 268 GLU A N 1
ATOM 1985 C CA . GLU A 1 268 ? 0.728 -26.679 18.201 1.00 95.69 268 GLU A CA 1
ATOM 1986 C C . GLU A 1 268 ? -0.151 -26.066 19.298 1.00 95.69 268 GLU A C 1
ATOM 1988 O O . GLU A 1 268 ? 0.129 -24.995 19.845 1.00 95.69 268 GLU A O 1
ATOM 1993 N N . THR A 1 269 ? -1.232 -26.762 19.660 1.00 93.12 269 THR A N 1
ATOM 1994 C CA . THR A 1 269 ? -2.163 -26.291 20.695 1.00 93.12 269 THR A CA 1
ATOM 1995 C C . THR A 1 269 ? -1.474 -26.218 22.058 1.00 93.12 269 THR A C 1
ATOM 1997 O O . THR A 1 269 ? -0.840 -27.175 22.494 1.00 93.12 269 THR A O 1
ATOM 2000 N N . GLY A 1 270 ? -1.638 -25.091 22.755 1.00 91.25 270 GLY A N 1
ATOM 2001 C CA . GLY A 1 270 ? -1.080 -24.873 24.092 1.00 91.25 270 GLY A CA 1
ATOM 2002 C C . GLY A 1 270 ? 0.358 -24.350 24.112 1.00 91.25 270 GLY A C 1
ATOM 2003 O O . GLY A 1 270 ? 0.834 -23.990 25.186 1.00 91.25 270 GLY A O 1
ATOM 2004 N N . ARG A 1 271 ? 1.036 -24.249 22.959 1.00 92.75 271 ARG A N 1
ATOM 2005 C CA . ARG A 1 271 ? 2.303 -23.516 22.859 1.00 92.75 271 ARG A CA 1
ATOM 2006 C C . ARG A 1 271 ? 2.049 -22.021 22.715 1.00 92.75 271 ARG A C 1
ATOM 2008 O O . ARG A 1 271 ? 1.129 -21.586 22.019 1.00 92.75 271 ARG A O 1
ATOM 2015 N N . GLU A 1 272 ? 2.894 -21.227 23.362 1.00 92.06 272 GLU A N 1
ATOM 2016 C CA . GLU A 1 272 ? 2.924 -19.786 23.132 1.00 92.06 272 GLU A CA 1
ATOM 2017 C C . GLU A 1 272 ? 3.290 -19.489 21.675 1.00 92.06 272 GLU A C 1
ATOM 2019 O O . GLU A 1 272 ? 4.028 -20.245 21.046 1.00 92.06 272 GLU A O 1
ATOM 2024 N N . THR A 1 273 ? 2.752 -18.394 21.135 1.00 94.06 273 THR A N 1
ATOM 2025 C CA . THR A 1 273 ? 2.985 -17.980 19.746 1.00 94.06 273 THR A CA 1
ATOM 2026 C C . THR A 1 273 ? 3.748 -16.666 19.703 1.00 94.06 273 THR A C 1
ATOM 2028 O O . THR A 1 273 ? 3.335 -15.681 20.326 1.00 94.06 273 THR A O 1
ATOM 2031 N N . VAL A 1 274 ? 4.838 -16.647 18.942 1.00 95.00 274 VAL A N 1
ATOM 2032 C CA . VAL A 1 274 ? 5.562 -15.432 18.568 1.00 95.00 274 VAL A CA 1
ATOM 2033 C C . VAL A 1 274 ? 5.255 -15.087 17.119 1.00 95.00 274 VAL A C 1
ATOM 2035 O O . VAL A 1 274 ? 5.200 -15.961 16.260 1.00 95.00 274 VAL A O 1
ATOM 2038 N N . GLN A 1 275 ? 5.048 -13.806 16.850 1.00 95.38 275 GLN A N 1
ATOM 2039 C CA . GLN A 1 275 ? 4.830 -13.288 15.508 1.00 95.38 275 GLN A CA 1
ATOM 2040 C C . GLN A 1 275 ? 6.137 -12.763 14.929 1.00 95.38 275 GLN A C 1
ATOM 2042 O O . GLN A 1 275 ? 6.829 -11.966 15.564 1.00 95.38 275 GLN A O 1
ATOM 2047 N N . VAL A 1 276 ? 6.451 -13.190 13.713 1.00 96.56 276 VAL A N 1
ATOM 2048 C CA . VAL A 1 276 ? 7.584 -12.740 12.906 1.00 96.56 276 VAL A CA 1
ATOM 2049 C C . VAL A 1 276 ? 7.080 -11.690 11.925 1.00 96.56 276 VAL A C 1
ATOM 2051 O O . VAL A 1 276 ? 6.159 -11.937 11.146 1.00 96.56 276 VAL A O 1
ATOM 2054 N N . SER A 1 277 ? 7.692 -10.512 11.944 1.00 95.44 277 SER A N 1
ATOM 2055 C CA . SER A 1 277 ? 7.502 -9.467 10.930 1.00 95.44 277 SER A CA 1
ATOM 2056 C C . SER A 1 277 ? 8.845 -8.834 10.584 1.00 95.44 277 SER A C 1
ATOM 2058 O O . SER A 1 277 ? 9.801 -8.982 11.341 1.00 95.44 277 SER A O 1
ATOM 2060 N N . GLY A 1 278 ? 8.966 -8.146 9.451 1.00 95.88 278 GLY A N 1
ATOM 2061 C CA . GLY A 1 278 ? 10.265 -7.608 9.060 1.00 95.88 278 GLY A CA 1
ATOM 2062 C C . GLY A 1 278 ? 10.389 -7.116 7.627 1.00 95.88 278 GLY A C 1
ATOM 2063 O O . GLY A 1 278 ? 9.393 -6.909 6.928 1.00 95.88 278 GLY A O 1
ATOM 2064 N N . THR A 1 279 ? 11.641 -6.940 7.205 1.00 93.75 279 THR A N 1
ATOM 2065 C CA . THR A 1 279 ? 12.031 -6.529 5.853 1.00 93.75 279 THR A CA 1
ATOM 2066 C C . THR A 1 279 ? 13.081 -7.475 5.267 1.00 93.75 279 THR A C 1
ATOM 2068 O O . THR A 1 279 ? 14.087 -7.777 5.899 1.00 93.75 279 THR A O 1
ATOM 2071 N N . ILE A 1 280 ? 12.884 -7.915 4.029 1.00 97.38 280 ILE A N 1
ATOM 2072 C CA . ILE A 1 280 ? 13.845 -8.680 3.234 1.00 97.38 280 ILE A CA 1
ATOM 2073 C C . ILE A 1 280 ? 14.842 -7.678 2.647 1.00 97.38 280 ILE A C 1
ATOM 2075 O O . ILE A 1 280 ? 14.491 -6.885 1.771 1.00 97.38 280 ILE A O 1
ATOM 2079 N N . LEU A 1 281 ? 16.068 -7.687 3.165 1.00 95.06 281 LEU A N 1
ATOM 2080 C CA . LEU A 1 281 ? 17.134 -6.765 2.779 1.00 95.06 281 LEU A CA 1
ATOM 2081 C C . LEU A 1 281 ? 17.887 -7.245 1.534 1.00 95.06 281 LEU A C 1
ATOM 2083 O O . LEU A 1 281 ? 18.213 -6.426 0.678 1.00 95.06 281 LEU A O 1
ATOM 2087 N N . ALA A 1 282 ? 18.137 -8.553 1.423 1.00 96.12 282 ALA A N 1
ATOM 2088 C CA . ALA A 1 282 ? 18.766 -9.183 0.262 1.00 96.12 282 ALA A CA 1
ATOM 2089 C C . ALA A 1 282 ? 18.138 -10.553 -0.015 1.00 96.12 282 ALA A C 1
ATOM 2091 O O . ALA A 1 282 ? 17.786 -11.278 0.920 1.00 96.12 282 ALA A O 1
ATOM 2092 N N . PHE A 1 283 ? 17.986 -10.882 -1.297 1.00 97.81 283 PHE A N 1
ATOM 2093 C CA . PHE A 1 283 ? 17.488 -12.174 -1.767 1.00 97.81 283 PHE A CA 1
ATOM 2094 C C . PHE A 1 283 ? 17.957 -12.407 -3.207 1.00 97.81 283 PHE A C 1
ATOM 2096 O O . PHE A 1 283 ? 17.298 -12.007 -4.168 1.00 97.81 283 PHE A O 1
ATOM 2103 N N . GLU A 1 284 ? 19.159 -12.954 -3.350 1.00 97.62 284 GLU A N 1
ATOM 2104 C CA . GLU A 1 284 ? 19.939 -12.841 -4.585 1.00 97.62 284 GLU A CA 1
ATOM 2105 C C . GLU A 1 284 ? 20.968 -13.962 -4.752 1.00 97.62 284 GLU A C 1
ATOM 2107 O O . GLU A 1 284 ? 21.343 -14.641 -3.798 1.00 97.62 284 GLU A O 1
ATOM 2112 N N . ARG A 1 285 ? 21.481 -14.120 -5.972 1.00 97.50 285 ARG A N 1
ATOM 2113 C CA . ARG A 1 285 ? 22.751 -14.807 -6.205 1.00 97.50 285 ARG A CA 1
ATOM 2114 C C . ARG A 1 285 ? 23.901 -13.866 -5.859 1.00 97.50 285 ARG A C 1
ATOM 2116 O O . ARG A 1 285 ? 24.021 -12.819 -6.486 1.00 97.50 285 ARG A O 1
ATOM 2123 N N . ALA A 1 286 ? 24.782 -14.273 -4.958 1.00 97.44 286 ALA A N 1
ATOM 2124 C CA . ALA A 1 286 ? 26.073 -13.633 -4.742 1.00 97.44 286 ALA A CA 1
ATOM 2125 C C . ALA A 1 286 ? 27.178 -14.462 -5.411 1.00 97.44 286 ALA A C 1
ATOM 2127 O O . ALA A 1 286 ? 27.255 -15.675 -5.198 1.00 97.44 286 ALA A O 1
ATOM 2128 N N . ASP A 1 287 ? 28.038 -13.817 -6.198 1.00 96.25 287 ASP A N 1
ATOM 2129 C CA . ASP A 1 287 ? 29.232 -14.465 -6.745 1.00 96.25 287 ASP A CA 1
ATOM 2130 C C . ASP A 1 287 ? 30.401 -14.324 -5.769 1.00 96.25 287 ASP A C 1
ATOM 2132 O O . ASP A 1 287 ? 30.826 -13.220 -5.422 1.00 96.25 287 ASP A O 1
ATOM 2136 N N . THR A 1 288 ? 30.929 -15.458 -5.311 1.00 96.06 288 THR A N 1
ATOM 2137 C CA . THR A 1 288 ? 32.106 -15.516 -4.438 1.00 96.06 288 THR A CA 1
ATOM 2138 C C . THR A 1 288 ? 33.254 -16.238 -5.151 1.00 96.06 288 THR A C 1
ATOM 2140 O O . THR A 1 288 ? 33.035 -16.889 -6.177 1.00 96.06 288 THR A O 1
ATOM 2143 N N . PRO A 1 289 ? 34.494 -16.186 -4.626 1.00 96.19 289 PRO A N 1
ATOM 2144 C CA . PRO A 1 289 ? 35.596 -16.982 -5.171 1.00 96.19 289 PRO A CA 1
ATOM 2145 C C . PRO A 1 289 ? 35.327 -18.497 -5.194 1.00 96.19 289 PRO A C 1
ATOM 2147 O O . PRO A 1 289 ? 35.979 -19.215 -5.947 1.00 96.19 289 PRO A O 1
ATOM 2150 N N . GLU A 1 290 ? 34.385 -18.984 -4.380 1.00 96.06 290 GLU A N 1
ATOM 2151 C CA . GLU A 1 290 ? 33.989 -20.396 -4.301 1.00 96.06 290 GLU A CA 1
ATOM 2152 C C . GLU A 1 290 ? 32.873 -20.764 -5.296 1.00 96.06 290 GLU A C 1
ATOM 2154 O O . GLU A 1 290 ? 32.543 -21.941 -5.436 1.00 96.06 290 GLU A O 1
ATOM 2159 N N . GLY A 1 291 ? 32.307 -19.778 -6.001 1.00 96.62 291 GLY A N 1
ATOM 2160 C CA . GLY A 1 291 ? 31.230 -19.947 -6.974 1.00 96.62 291 GLY A CA 1
ATOM 2161 C C . GLY A 1 291 ? 29.969 -19.152 -6.626 1.00 96.62 291 GLY A C 1
ATOM 2162 O O . GLY A 1 291 ? 29.964 -18.293 -5.742 1.00 96.62 291 GLY A O 1
ATOM 2163 N N . ALA A 1 292 ? 28.887 -19.444 -7.348 1.00 96.94 292 ALA A N 1
ATOM 2164 C CA . ALA A 1 292 ? 27.583 -18.835 -7.113 1.00 96.94 292 ALA A CA 1
ATOM 2165 C C . ALA A 1 292 ? 26.965 -19.350 -5.802 1.00 96.94 292 ALA A C 1
ATOM 2167 O O . ALA A 1 292 ? 26.961 -20.552 -5.521 1.00 96.94 292 ALA A O 1
ATOM 2168 N N . GLN A 1 293 ? 26.406 -18.444 -5.004 1.00 98.50 293 GLN A N 1
ATOM 2169 C CA . GLN A 1 293 ? 25.712 -18.768 -3.759 1.00 98.50 293 GLN A CA 1
ATOM 2170 C C . GLN A 1 293 ? 24.352 -18.071 -3.718 1.00 98.50 293 GLN A C 1
ATOM 2172 O O . GLN A 1 293 ? 24.222 -16.937 -4.168 1.00 98.50 293 GLN A O 1
ATOM 2177 N N . GLY A 1 294 ? 23.337 -18.730 -3.164 1.00 98.19 294 GLY A N 1
ATOM 2178 C CA . GLY A 1 294 ? 22.087 -18.070 -2.795 1.00 98.19 294 GLY A CA 1
ATOM 2179 C C . GLY A 1 294 ? 22.278 -17.345 -1.468 1.00 98.19 294 GLY A C 1
ATOM 2180 O O . GLY A 1 294 ? 22.588 -17.995 -0.473 1.00 98.19 294 GLY A O 1
ATOM 2181 N N . HIS A 1 295 ? 22.108 -16.024 -1.455 1.00 98.38 295 HIS A N 1
ATOM 2182 C CA . HIS A 1 295 ? 22.263 -15.154 -0.288 1.00 98.38 295 HIS A CA 1
ATOM 2183 C C . HIS A 1 295 ? 20.919 -14.548 0.116 1.00 98.38 295 HIS A C 1
ATOM 2185 O O . HIS A 1 295 ? 20.233 -13.919 -0.693 1.00 98.38 295 HIS A O 1
ATOM 2191 N N . ALA A 1 296 ? 20.552 -14.727 1.384 1.00 98.31 296 ALA A N 1
ATOM 2192 C CA . ALA A 1 296 ? 19.347 -14.160 1.969 1.00 98.31 296 ALA A CA 1
ATOM 2193 C C . ALA A 1 296 ? 19.693 -13.358 3.227 1.00 98.31 296 ALA A C 1
ATOM 2195 O O . ALA A 1 296 ? 20.462 -13.806 4.081 1.00 98.31 296 ALA A O 1
ATOM 2196 N N . LYS A 1 297 ? 19.094 -12.172 3.359 1.00 98.12 297 LYS A N 1
ATOM 2197 C CA . LYS A 1 297 ? 19.263 -11.292 4.519 1.00 98.12 297 LYS A CA 1
ATOM 2198 C C . LYS A 1 297 ? 17.928 -10.689 4.929 1.00 98.12 297 LYS A C 1
ATOM 2200 O O . LYS A 1 297 ? 17.315 -9.976 4.135 1.00 98.12 297 LYS A O 1
ATOM 2205 N N . LEU A 1 298 ? 17.492 -10.950 6.157 1.00 98.12 298 LEU A N 1
ATOM 2206 C CA . LEU A 1 298 ? 16.205 -10.526 6.707 1.00 98.12 298 LEU A CA 1
ATOM 2207 C C . LEU A 1 298 ? 16.413 -9.660 7.952 1.00 98.12 298 LEU A C 1
ATOM 2209 O O . LEU A 1 298 ? 17.091 -10.072 8.885 1.00 98.12 298 LEU A O 1
ATOM 2213 N N . ASP A 1 299 ? 15.797 -8.486 7.994 1.00 96.62 299 ASP A N 1
ATOM 2214 C CA . ASP A 1 299 ? 15.660 -7.674 9.202 1.00 96.62 299 ASP A CA 1
ATOM 2215 C C . ASP A 1 299 ? 14.337 -8.016 9.897 1.00 96.62 299 ASP A C 1
ATOM 2217 O O . ASP A 1 299 ? 13.270 -7.693 9.374 1.00 96.62 299 ASP A O 1
ATOM 2221 N N . VAL A 1 300 ? 14.392 -8.718 11.030 1.00 97.56 300 VAL A N 1
ATOM 2222 C CA . VAL A 1 300 ? 13.231 -9.367 11.649 1.00 97.56 300 VAL A CA 1
ATOM 2223 C C . VAL A 1 300 ? 12.960 -8.822 13.046 1.00 97.56 300 VAL A C 1
ATOM 2225 O O . VAL A 1 300 ? 13.852 -8.642 13.875 1.00 97.56 300 VAL A O 1
ATOM 2228 N N . THR A 1 301 ? 11.678 -8.622 13.323 1.00 95.69 301 THR A N 1
ATOM 2229 C CA . THR A 1 301 ? 11.116 -8.315 14.632 1.00 95.69 301 THR A CA 1
ATOM 2230 C C . THR A 1 301 ? 10.241 -9.472 15.104 1.00 95.69 301 THR A C 1
ATOM 2232 O O . THR A 1 301 ? 9.298 -9.862 14.412 1.00 95.69 301 THR A O 1
ATOM 2235 N N . LEU A 1 302 ? 10.522 -9.976 16.307 1.00 95.75 302 LEU A N 1
ATOM 2236 C CA . LEU A 1 302 ? 9.679 -10.938 17.013 1.00 95.75 302 LEU A CA 1
ATOM 2237 C C . LEU A 1 302 ? 8.770 -10.201 17.995 1.00 95.75 302 LEU A C 1
ATOM 2239 O O . LEU A 1 302 ? 9.230 -9.375 18.789 1.00 95.75 302 LEU A O 1
ATOM 2243 N N . GLN A 1 303 ? 7.479 -10.504 17.954 1.00 93.88 303 GLN A N 1
ATOM 2244 C CA . GLN A 1 303 ? 6.456 -9.915 18.816 1.00 93.88 303 GLN A CA 1
ATOM 2245 C C . GLN A 1 303 ? 5.643 -11.015 19.499 1.00 93.88 303 GLN A C 1
ATOM 2247 O O . GLN A 1 303 ? 5.574 -12.142 19.020 1.00 93.88 303 GLN A O 1
ATOM 2252 N N . SER A 1 304 ? 5.020 -10.704 20.634 1.00 90.50 304 SER A N 1
ATOM 2253 C CA . SER A 1 304 ? 4.072 -11.637 21.253 1.00 90.50 304 SER A CA 1
ATOM 2254 C C . SER A 1 304 ? 2.809 -11.718 20.396 1.00 90.50 304 SER A C 1
ATOM 2256 O O . SER A 1 304 ? 2.267 -10.677 20.033 1.00 90.50 304 SER A O 1
ATOM 2258 N N . GLY A 1 305 ? 2.297 -12.925 20.135 1.00 80.75 305 GLY A N 1
ATOM 2259 C CA . GLY A 1 305 ? 1.040 -13.123 19.401 1.00 80.75 305 GLY A CA 1
ATOM 2260 C C . GLY A 1 305 ? -0.222 -12.643 20.133 1.00 80.75 305 GLY A C 1
ATOM 2261 O O . GLY A 1 305 ? -1.326 -12.758 19.603 1.00 80.75 305 GLY A O 1
ATOM 2262 N N . GLN A 1 306 ? -0.104 -12.097 21.350 1.00 77.88 306 GLN A N 1
ATOM 2263 C CA . GLN A 1 306 ? -1.240 -11.490 22.040 1.00 77.88 306 GLN A CA 1
ATOM 2264 C C . GLN A 1 306 ? -1.604 -10.134 21.417 1.00 77.88 306 GLN A C 1
ATOM 2266 O O . GLN A 1 306 ? -0.885 -9.149 21.578 1.00 77.88 306 GLN A O 1
ATOM 2271 N N . GLN A 1 307 ? -2.764 -10.085 20.754 1.00 59.06 307 GLN A N 1
ATOM 2272 C CA . GLN A 1 307 ? -3.291 -8.909 20.055 1.00 59.06 307 GLN A CA 1
ATOM 2273 C C . GLN A 1 307 ? -3.219 -7.613 20.892 1.00 59.06 307 GLN A C 1
ATOM 2275 O O . GLN A 1 307 ? -3.769 -7.500 21.992 1.00 59.06 307 GLN A O 1
ATOM 2280 N N . GLY A 1 308 ? -2.546 -6.611 20.330 1.00 61.09 308 GLY A N 1
ATOM 2281 C CA . GLY A 1 308 ? -2.286 -5.288 20.899 1.00 61.09 308 GLY A CA 1
ATOM 2282 C C . GLY A 1 308 ? -0.981 -4.747 20.316 1.00 61.09 308 GLY A C 1
ATOM 2283 O O . GLY A 1 308 ? -0.229 -5.523 19.742 1.00 61.09 308 GLY A O 1
ATOM 2284 N N . ALA A 1 309 ? -0.705 -3.443 20.416 1.00 54.38 309 ALA A N 1
ATOM 2285 C CA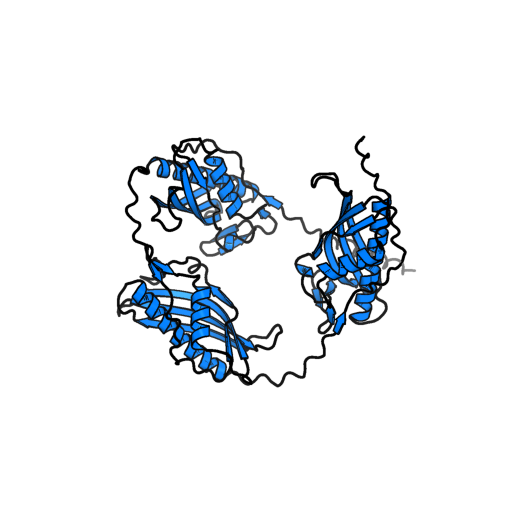 . ALA A 1 309 ? 0.574 -2.866 19.982 1.00 54.38 309 ALA A CA 1
ATOM 2286 C C . ALA A 1 309 ? 1.722 -3.439 20.837 1.00 54.38 309 ALA A C 1
ATOM 2288 O O . ALA A 1 309 ? 2.125 -2.855 21.843 1.00 54.38 309 ALA A O 1
ATOM 2289 N N . ALA A 1 310 ? 2.163 -4.648 20.497 1.00 62.28 310 ALA A N 1
ATOM 2290 C CA . ALA A 1 310 ? 3.126 -5.403 21.261 1.00 62.28 310 ALA A CA 1
ATOM 2291 C C . ALA A 1 310 ? 4.501 -4.794 21.017 1.00 62.28 310 ALA A C 1
ATOM 2293 O O . ALA A 1 310 ? 4.974 -4.677 19.886 1.00 62.28 310 ALA A O 1
ATOM 2294 N N . ARG A 1 311 ? 5.141 -4.384 22.110 1.00 78.25 311 ARG A N 1
ATOM 2295 C CA . ARG A 1 311 ? 6.550 -4.005 22.111 1.00 78.25 311 ARG A CA 1
ATOM 2296 C C . ARG A 1 311 ? 7.364 -5.150 21.478 1.00 78.25 311 ARG A C 1
ATOM 2298 O O . ARG A 1 311 ? 7.103 -6.304 21.824 1.00 78.25 311 ARG A O 1
ATOM 2305 N N . PRO A 1 312 ? 8.340 -4.859 20.598 1.00 88.69 312 PRO A N 1
ATOM 2306 C CA . PRO A 1 312 ? 9.212 -5.890 20.045 1.00 88.69 312 PRO A CA 1
ATOM 2307 C C . PRO A 1 312 ? 9.909 -6.647 21.181 1.00 88.69 312 PRO A C 1
ATOM 2309 O O . PRO A 1 312 ? 10.499 -6.026 22.069 1.00 88.69 312 PRO A O 1
ATOM 2312 N N . LEU A 1 313 ? 9.800 -7.977 21.164 1.00 92.44 313 LEU A N 1
ATOM 2313 C CA . LEU A 1 313 ? 10.485 -8.871 22.102 1.00 92.44 313 LEU A CA 1
ATOM 2314 C C . LEU A 1 313 ? 11.953 -9.022 21.704 1.00 92.44 313 LEU A C 1
ATOM 2316 O O . LEU A 1 313 ? 12.838 -8.988 22.554 1.00 92.44 313 LEU A O 1
ATOM 2320 N N . LEU A 1 314 ? 12.192 -9.134 20.397 1.00 94.75 314 LEU A N 1
ATOM 2321 C CA . LEU A 1 314 ? 13.512 -9.179 19.789 1.00 94.75 314 LEU A CA 1
ATOM 2322 C C . LEU A 1 314 ? 13.478 -8.437 18.455 1.00 94.75 314 LEU A C 1
ATOM 2324 O O . LEU A 1 314 ? 12.494 -8.505 17.721 1.00 94.75 314 LEU A O 1
ATOM 2328 N N . TRP A 1 315 ? 14.575 -7.762 18.140 1.00 96.12 315 TRP A N 1
ATOM 2329 C CA . TRP A 1 315 ? 14.852 -7.214 16.821 1.00 96.12 315 TRP A CA 1
ATOM 2330 C C . TRP A 1 315 ? 16.263 -7.641 16.416 1.00 96.12 315 TRP A C 1
ATOM 2332 O O . TRP A 1 315 ? 17.203 -7.446 17.193 1.00 96.12 315 TRP A O 1
ATOM 2342 N N . LYS A 1 316 ? 16.405 -8.289 15.256 1.00 97.31 316 LYS A N 1
ATOM 2343 C CA . LYS A 1 316 ? 17.673 -8.865 14.801 1.00 97.31 316 LYS A CA 1
ATOM 2344 C C . LYS A 1 316 ? 17.703 -9.015 13.283 1.00 97.31 316 LYS A C 1
ATOM 2346 O O . LYS A 1 316 ? 16.711 -9.386 12.661 1.00 97.31 316 LYS A O 1
ATOM 2351 N N . VAL A 1 317 ? 18.882 -8.793 12.706 1.00 97.38 317 VAL A N 1
ATOM 2352 C CA . VAL A 1 317 ? 19.158 -9.096 11.300 1.00 97.38 317 VAL A CA 1
ATOM 2353 C C . VAL A 1 317 ? 19.705 -10.518 11.191 1.00 97.38 317 VAL A C 1
ATOM 2355 O O . VAL A 1 317 ? 20.724 -10.844 11.801 1.00 97.38 317 VAL A O 1
ATOM 2358 N N . TYR A 1 318 ? 19.024 -11.349 10.410 1.00 98.19 318 TYR A N 1
ATOM 2359 C CA . TYR A 1 318 ? 19.418 -12.708 10.064 1.00 98.19 318 TYR A CA 1
ATOM 2360 C C . TYR A 1 318 ? 20.013 -12.727 8.660 1.00 98.19 318 TYR A C 1
ATOM 2362 O O . TYR A 1 318 ? 19.500 -12.081 7.749 1.00 98.19 318 TYR A O 1
ATOM 2370 N N . GLU A 1 319 ? 21.098 -13.467 8.477 1.00 98.44 319 GLU A N 1
ATOM 2371 C CA . GLU A 1 319 ? 21.814 -13.546 7.209 1.00 98.44 319 GLU A CA 1
ATOM 2372 C C . GLU A 1 319 ? 22.365 -14.958 7.033 1.00 98.44 319 GLU A C 1
ATOM 2374 O O . GLU A 1 319 ? 22.967 -15.504 7.959 1.00 98.44 319 GLU A O 1
ATOM 2379 N N . ALA A 1 320 ? 22.140 -15.544 5.861 1.00 98.38 320 ALA A N 1
ATOM 2380 C CA . ALA A 1 320 ? 22.661 -16.855 5.506 1.00 98.38 320 ALA A CA 1
ATOM 2381 C C . ALA A 1 320 ? 22.962 -16.931 4.010 1.00 98.38 320 ALA A C 1
ATOM 2383 O O . ALA A 1 320 ? 22.356 -16.232 3.190 1.00 98.38 320 ALA A O 1
ATOM 2384 N N . SER A 1 321 ? 23.880 -17.832 3.673 1.00 98.44 321 SER A N 1
ATOM 2385 C CA . SER 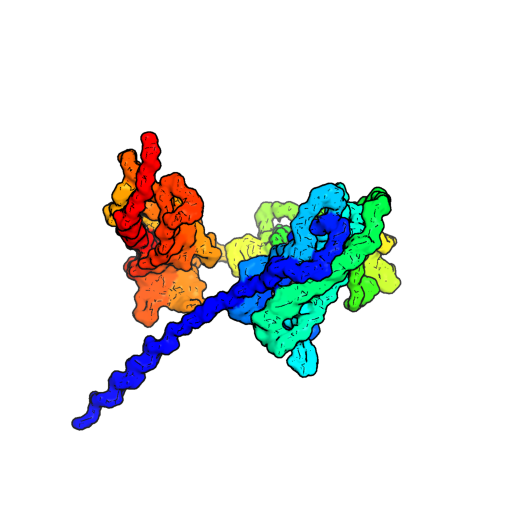A 1 321 ? 24.263 -18.136 2.300 1.00 98.44 321 SER A CA 1
ATOM 2386 C C . SER A 1 321 ? 24.383 -19.644 2.132 1.00 98.44 321 SER A C 1
ATOM 2388 O O . SER A 1 321 ? 24.878 -20.324 3.030 1.00 98.44 321 SER A O 1
ATOM 2390 N N . ALA A 1 322 ? 23.990 -20.164 0.973 1.00 98.31 322 ALA A N 1
ATOM 2391 C CA . ALA A 1 322 ? 24.219 -21.560 0.614 1.00 98.31 322 ALA A CA 1
ATOM 2392 C C . ALA A 1 322 ? 24.817 -21.665 -0.798 1.00 98.31 322 ALA A C 1
ATOM 2394 O O . ALA A 1 322 ? 24.438 -20.887 -1.676 1.00 98.31 322 ALA A O 1
ATOM 2395 N N . PRO A 1 323 ? 25.728 -22.619 -1.056 1.00 98.38 323 PRO A N 1
ATOM 2396 C CA . PRO A 1 323 ? 26.290 -22.810 -2.388 1.00 98.38 323 PRO A CA 1
ATOM 2397 C C . PRO A 1 323 ? 25.224 -23.289 -3.380 1.00 98.38 323 PRO A C 1
ATOM 2399 O O . PRO A 1 323 ? 24.453 -24.212 -3.085 1.00 98.38 323 PRO A O 1
ATOM 2402 N N . ALA A 1 324 ? 25.204 -22.675 -4.563 1.00 98.06 324 ALA A N 1
ATOM 2403 C CA . ALA A 1 324 ? 24.460 -23.176 -5.710 1.00 98.06 324 ALA A CA 1
ATOM 2404 C C . ALA A 1 324 ? 25.266 -24.285 -6.404 1.00 98.06 324 ALA A C 1
ATOM 2406 O O . ALA A 1 324 ? 26.495 -24.290 -6.374 1.00 98.06 324 ALA A O 1
ATOM 2407 N N . ALA A 1 325 ? 24.573 -25.260 -6.999 1.00 97.56 325 ALA A N 1
ATOM 2408 C CA . ALA A 1 325 ? 25.233 -26.357 -7.717 1.00 97.56 325 ALA A CA 1
ATOM 2409 C C . ALA A 1 325 ? 25.964 -25.861 -8.980 1.00 97.56 325 ALA A C 1
ATOM 2411 O O . ALA A 1 325 ? 27.000 -26.406 -9.353 1.00 97.56 325 ALA A O 1
ATOM 2412 N N . ASP A 1 326 ? 25.411 -24.825 -9.608 1.00 96.94 326 ASP A N 1
ATOM 2413 C CA . ASP A 1 326 ? 25.940 -24.105 -10.759 1.00 96.94 326 ASP A CA 1
ATOM 2414 C C . ASP A 1 326 ? 25.360 -22.676 -10.780 1.00 96.94 326 ASP A C 1
ATOM 2416 O O . ASP A 1 326 ? 24.709 -22.236 -9.828 1.00 96.94 326 ASP A O 1
ATOM 2420 N N . ASP A 1 327 ? 25.628 -21.932 -11.850 1.00 95.94 327 ASP A N 1
ATOM 2421 C CA . ASP A 1 327 ? 25.218 -20.542 -12.029 1.00 95.94 327 ASP A CA 1
ATOM 2422 C C . ASP A 1 327 ? 23.814 -20.382 -12.643 1.00 95.94 327 ASP A C 1
ATOM 2424 O O . ASP A 1 327 ? 23.410 -19.261 -12.968 1.00 95.94 327 ASP A O 1
ATOM 2428 N N . SER A 1 328 ? 23.041 -21.463 -12.788 1.00 95.62 328 SER A N 1
ATOM 2429 C CA . SER A 1 328 ? 21.674 -21.406 -13.307 1.00 95.62 328 SER A CA 1
ATOM 2430 C C . SER A 1 328 ? 20.686 -20.834 -12.285 1.00 95.62 328 SER A C 1
ATOM 2432 O O . SER A 1 328 ? 20.826 -21.000 -11.071 1.00 95.62 328 SER A O 1
ATOM 2434 N N . ALA A 1 329 ? 19.618 -20.205 -12.781 1.00 95.56 329 ALA A N 1
ATOM 2435 C CA . ALA A 1 329 ? 18.540 -19.673 -11.949 1.00 95.56 329 ALA A CA 1
ATOM 2436 C C . ALA A 1 329 ? 17.906 -20.735 -11.031 1.00 95.56 329 ALA A C 1
ATOM 2438 O O . ALA A 1 329 ? 17.628 -20.458 -9.865 1.00 95.56 329 ALA A O 1
ATOM 2439 N N . GLY A 1 330 ? 17.732 -21.966 -11.527 1.00 96.19 330 GLY A N 1
ATOM 2440 C CA . GLY A 1 330 ? 17.172 -23.069 -10.742 1.00 96.19 330 GLY A CA 1
ATOM 2441 C C . GLY A 1 330 ? 18.089 -23.513 -9.598 1.00 96.19 330 GLY A C 1
ATOM 2442 O O . GLY A 1 330 ? 17.620 -23.727 -8.478 1.00 96.19 330 GLY A O 1
ATOM 2443 N N . ALA A 1 331 ? 19.403 -23.599 -9.840 1.00 97.38 331 ALA A N 1
ATOM 2444 C CA . ALA A 1 331 ? 20.373 -23.925 -8.795 1.00 97.38 331 ALA A CA 1
ATOM 2445 C C . ALA A 1 331 ? 20.457 -22.823 -7.727 1.00 97.38 331 ALA A C 1
ATOM 2447 O O . ALA A 1 331 ? 20.529 -23.127 -6.534 1.00 97.38 331 ALA A O 1
ATOM 2448 N N . VAL A 1 332 ? 20.380 -21.554 -8.140 1.00 98.00 332 VAL A N 1
ATOM 2449 C CA . VAL A 1 332 ? 20.304 -20.398 -7.235 1.00 98.00 332 VAL A CA 1
ATOM 2450 C C . VAL A 1 332 ? 19.021 -20.415 -6.408 1.00 98.00 332 VAL A C 1
ATOM 2452 O O . VAL A 1 332 ? 19.084 -20.195 -5.201 1.00 98.00 332 VAL A O 1
ATOM 2455 N N . ALA A 1 333 ? 17.864 -20.703 -7.009 1.00 97.69 333 ALA A N 1
ATOM 2456 C CA . ALA A 1 333 ? 16.597 -20.771 -6.282 1.00 97.69 333 ALA A CA 1
ATOM 2457 C C . ALA A 1 333 ? 16.625 -21.846 -5.183 1.00 97.69 333 ALA A C 1
ATOM 2459 O O . ALA A 1 333 ? 16.203 -21.596 -4.051 1.00 97.69 333 ALA A O 1
ATOM 2460 N N . LEU A 1 334 ? 17.208 -23.013 -5.477 1.00 97.81 334 LEU A N 1
ATOM 2461 C CA . LEU A 1 334 ? 17.415 -24.067 -4.484 1.00 97.81 334 LEU A CA 1
ATOM 2462 C C . LEU A 1 334 ? 18.406 -23.646 -3.386 1.00 97.81 334 LEU A C 1
ATOM 2464 O O . LEU A 1 334 ? 18.199 -23.958 -2.214 1.00 97.81 334 LEU A O 1
ATOM 2468 N N . ALA A 1 335 ? 19.469 -22.922 -3.737 1.00 98.06 335 ALA A N 1
ATOM 2469 C CA . ALA A 1 335 ? 20.408 -22.379 -2.761 1.00 98.06 335 ALA A CA 1
ATOM 2470 C C . ALA A 1 335 ? 19.750 -21.331 -1.844 1.00 98.06 335 ALA A C 1
ATOM 2472 O O . ALA A 1 335 ? 19.922 -21.389 -0.629 1.00 98.06 335 ALA A O 1
ATOM 2473 N N . LEU A 1 336 ? 18.928 -20.430 -2.388 1.00 98.44 336 LEU A N 1
ATOM 2474 C CA . LEU A 1 336 ? 18.153 -19.464 -1.602 1.00 98.44 336 LEU A CA 1
ATOM 2475 C C . LEU A 1 336 ? 17.162 -20.152 -0.657 1.00 98.44 336 LEU A C 1
ATOM 2477 O O . LEU A 1 336 ? 17.018 -19.727 0.487 1.00 98.44 336 LEU A O 1
ATOM 2481 N N . SER A 1 337 ? 16.538 -21.250 -1.095 1.00 98.38 337 SER A N 1
ATOM 2482 C CA . SER A 1 337 ? 15.708 -22.091 -0.225 1.00 98.38 337 SER A CA 1
ATOM 2483 C C . SER A 1 337 ? 16.500 -22.603 0.984 1.00 98.38 337 SER A C 1
ATOM 2485 O O . SER A 1 337 ? 16.052 -22.447 2.116 1.00 98.38 337 SER A O 1
ATOM 2487 N N . ARG A 1 338 ? 17.714 -23.130 0.767 1.00 98.38 338 ARG A N 1
ATOM 2488 C CA . ARG A 1 338 ? 18.597 -23.610 1.847 1.00 98.38 338 ARG A CA 1
ATOM 2489 C C . ARG A 1 338 ? 19.061 -22.492 2.780 1.00 98.38 338 ARG A C 1
ATOM 2491 O O . ARG A 1 338 ? 19.110 -22.697 3.987 1.00 98.38 338 ARG A O 1
ATOM 2498 N N . ALA A 1 339 ? 19.363 -21.311 2.242 1.00 98.38 339 ALA A N 1
ATOM 2499 C CA . ALA A 1 339 ? 19.710 -20.150 3.058 1.00 98.38 339 ALA A CA 1
ATOM 2500 C C . ALA A 1 339 ? 18.547 -19.747 3.987 1.00 98.38 339 ALA A C 1
ATOM 2502 O O . ALA A 1 339 ? 18.763 -19.458 5.163 1.00 98.38 339 ALA A O 1
ATOM 2503 N N . LEU A 1 340 ? 17.301 -19.789 3.498 1.00 98.50 340 LEU A N 1
ATOM 2504 C CA . LEU A 1 340 ? 16.124 -19.539 4.336 1.00 98.50 340 LEU A CA 1
ATOM 2505 C C . LEU A 1 340 ? 15.895 -20.621 5.396 1.00 98.50 340 LEU A C 1
ATOM 2507 O O . LEU A 1 340 ? 15.432 -20.284 6.479 1.00 98.50 340 LEU A O 1
ATOM 2511 N N . GLU A 1 341 ? 16.238 -21.883 5.133 1.00 98.38 341 GLU A N 1
ATOM 2512 C CA . GLU A 1 341 ? 16.179 -22.954 6.145 1.00 98.38 341 GLU A CA 1
ATOM 2513 C C . GLU A 1 341 ? 17.117 -22.667 7.326 1.00 98.38 341 GLU A C 1
ATOM 2515 O O . GLU A 1 341 ? 16.744 -22.860 8.484 1.00 98.38 341 GLU A O 1
ATOM 2520 N N . ASP A 1 342 ? 18.321 -22.161 7.046 1.00 98.44 342 ASP A N 1
ATOM 2521 C CA . ASP A 1 342 ? 19.287 -21.789 8.083 1.00 98.44 342 ASP A CA 1
ATOM 2522 C C . ASP A 1 342 ? 18.829 -20.539 8.858 1.00 98.44 342 ASP A C 1
ATOM 2524 O O . ASP A 1 342 ? 18.954 -20.484 10.085 1.00 98.44 342 ASP A O 1
ATOM 2528 N N . ILE A 1 343 ? 18.221 -19.559 8.174 1.00 98.38 343 ILE A N 1
ATOM 2529 C CA . ILE A 1 343 ? 17.593 -18.400 8.829 1.00 98.38 343 ILE A CA 1
ATOM 2530 C C . ILE A 1 343 ? 16.405 -18.831 9.699 1.00 98.38 343 ILE A C 1
ATOM 2532 O O . ILE A 1 343 ? 16.292 -18.368 10.834 1.00 98.38 343 ILE A O 1
ATOM 2536 N N . ALA A 1 344 ? 15.545 -19.733 9.220 1.00 98.12 344 ALA A N 1
ATOM 2537 C CA . ALA A 1 344 ? 14.416 -20.259 9.985 1.00 98.12 344 ALA A CA 1
ATOM 2538 C C . ALA A 1 344 ? 14.891 -20.972 11.259 1.00 98.12 344 ALA A C 1
ATOM 2540 O O . ALA A 1 344 ? 14.351 -20.729 12.337 1.00 98.12 344 ALA A O 1
ATOM 2541 N N . ALA A 1 345 ? 15.949 -21.784 11.168 1.00 98.19 345 ALA A N 1
ATOM 2542 C CA . ALA A 1 345 ? 16.555 -22.426 12.332 1.00 98.19 345 ALA A CA 1
ATOM 2543 C C . ALA A 1 345 ? 17.085 -21.405 13.356 1.00 98.19 345 ALA A C 1
ATOM 2545 O O . ALA A 1 345 ? 16.856 -21.560 14.556 1.00 98.19 345 ALA A O 1
ATOM 2546 N N . ALA A 1 346 ? 17.731 -20.329 12.895 1.00 98.25 346 ALA A N 1
ATOM 2547 C CA . ALA A 1 346 ? 18.211 -19.259 13.768 1.00 98.25 346 ALA A CA 1
ATOM 2548 C C . ALA A 1 346 ? 17.066 -18.471 14.432 1.00 98.25 346 ALA A C 1
ATOM 2550 O O . ALA A 1 346 ? 17.154 -18.141 15.616 1.00 98.25 346 ALA A O 1
ATOM 2551 N N . ILE A 1 347 ? 15.981 -18.193 13.699 1.00 98.00 347 ILE A N 1
ATOM 2552 C CA . ILE A 1 347 ? 14.772 -17.560 14.248 1.00 98.00 347 ILE A CA 1
ATOM 2553 C C . ILE A 1 347 ? 14.129 -18.467 15.305 1.00 98.00 347 ILE A C 1
ATOM 2555 O O . ILE A 1 347 ? 13.753 -17.979 16.367 1.00 98.00 347 ILE A O 1
ATOM 2559 N N . ALA A 1 348 ? 14.033 -19.775 15.050 1.00 97.56 348 ALA A N 1
ATOM 2560 C CA . ALA A 1 348 ? 13.468 -20.749 15.984 1.00 97.56 348 ALA A CA 1
ATOM 2561 C C . ALA A 1 348 ? 14.271 -20.851 17.298 1.00 97.56 348 ALA A C 1
ATOM 2563 O O . ALA A 1 348 ? 13.677 -20.879 18.377 1.00 97.56 348 ALA A O 1
ATOM 2564 N N . ASP A 1 349 ? 15.608 -20.860 17.220 1.00 97.62 349 ASP A N 1
ATOM 2565 C CA . ASP A 1 349 ? 16.501 -20.856 18.390 1.00 97.62 349 ASP A CA 1
ATOM 2566 C C . ASP A 1 349 ? 16.359 -19.563 19.211 1.00 97.62 349 ASP A C 1
ATOM 2568 O O . ASP A 1 349 ? 16.227 -19.611 20.435 1.00 97.62 349 ASP A O 1
ATOM 2572 N N . ASP A 1 350 ? 16.308 -18.401 18.553 1.00 97.69 350 ASP A N 1
ATOM 2573 C CA . ASP A 1 350 ? 16.099 -17.123 19.240 1.00 97.69 350 ASP A CA 1
ATOM 2574 C C . ASP A 1 350 ? 14.694 -17.011 19.850 1.00 97.69 350 ASP A C 1
ATOM 2576 O O . ASP A 1 350 ? 14.559 -16.548 20.984 1.00 97.69 350 ASP A O 1
ATOM 2580 N N . ALA A 1 351 ? 13.656 -17.474 19.146 1.00 96.19 351 ALA A N 1
ATOM 2581 C CA . ALA A 1 351 ? 12.295 -17.535 19.670 1.00 96.19 351 ALA A CA 1
ATOM 2582 C C . ALA A 1 351 ? 12.239 -18.384 20.946 1.00 96.19 351 ALA A C 1
ATOM 2584 O O . ALA A 1 351 ? 11.671 -17.952 21.942 1.00 96.19 351 ALA A O 1
ATOM 2585 N N . GLY A 1 352 ? 12.919 -19.535 20.970 1.00 95.38 352 GLY A N 1
ATOM 2586 C CA . GLY A 1 352 ? 12.976 -20.397 22.151 1.00 95.38 352 GLY A CA 1
ATOM 2587 C C . GLY A 1 352 ? 13.715 -19.809 23.359 1.00 95.38 352 GLY A C 1
ATOM 2588 O O . GLY A 1 352 ? 13.597 -20.348 24.461 1.00 95.38 352 GLY A O 1
ATOM 2589 N N . ARG A 1 353 ? 14.460 -18.710 23.180 1.00 96.19 353 ARG A N 1
ATOM 2590 C CA . ARG A 1 353 ? 15.128 -17.958 24.260 1.00 96.19 353 ARG A CA 1
ATOM 2591 C C . ARG A 1 353 ? 14.293 -16.799 24.791 1.00 96.19 353 ARG A C 1
ATOM 2593 O O . ARG A 1 353 ? 14.680 -16.196 25.794 1.00 96.19 353 ARG A O 1
ATOM 2600 N N . ILE A 1 354 ? 13.182 -16.464 24.135 1.00 93.62 354 ILE A N 1
ATOM 2601 C CA . ILE A 1 354 ? 12.264 -15.441 24.624 1.00 93.62 354 ILE A CA 1
ATOM 2602 C C . ILE A 1 354 ? 11.622 -15.983 25.908 1.00 93.62 354 ILE A C 1
ATOM 2604 O O . ILE A 1 354 ? 11.020 -17.057 25.882 1.00 93.62 354 ILE A O 1
ATOM 2608 N N . PRO A 1 355 ? 11.759 -15.287 27.053 1.00 89.44 355 PRO A N 1
ATOM 2609 C CA . PRO A 1 355 ? 11.104 -15.723 28.274 1.00 89.44 355 PRO A CA 1
ATOM 2610 C C . PRO A 1 355 ? 9.587 -15.716 28.052 1.00 89.44 355 PRO A C 1
ATOM 2612 O O . PRO A 1 355 ? 9.094 -14.795 27.389 1.00 89.44 355 PRO A O 1
ATOM 2615 N N . PRO A 1 356 ? 8.848 -16.690 28.617 1.00 82.69 356 PRO A N 1
ATOM 2616 C CA . PRO A 1 356 ? 7.398 -16.704 28.506 1.00 82.69 356 PRO A CA 1
ATOM 2617 C C . PRO A 1 356 ? 6.865 -15.351 28.956 1.00 82.69 356 PRO A C 1
ATOM 2619 O O . PRO A 1 356 ? 7.353 -14.773 29.941 1.00 82.69 356 PRO A O 1
ATOM 2622 N N . ALA A 1 357 ? 5.916 -14.811 28.193 1.00 75.25 357 ALA A N 1
ATOM 2623 C CA . ALA A 1 357 ? 5.349 -13.517 28.529 1.00 75.25 357 ALA A CA 1
ATOM 2624 C C . ALA A 1 357 ? 4.817 -13.603 29.970 1.00 75.25 357 ALA A C 1
ATOM 2626 O O . ALA A 1 357 ? 4.123 -14.572 30.290 1.00 75.25 357 ALA A O 1
ATOM 2627 N N . PRO A 1 358 ? 5.144 -12.643 30.860 1.00 73.50 358 PRO A N 1
ATOM 2628 C CA . PRO A 1 358 ? 4.561 -12.643 32.193 1.00 73.50 358 PRO A CA 1
ATOM 2629 C C . PRO A 1 358 ? 3.051 -12.724 32.017 1.00 73.50 358 PRO A C 1
ATOM 2631 O O . PRO A 1 358 ? 2.515 -11.967 31.204 1.00 73.50 358 PRO A O 1
ATOM 2634 N N . GLU A 1 359 ? 2.416 -13.673 32.716 1.00 67.06 359 GLU A N 1
ATOM 2635 C CA . GLU A 1 359 ? 0.988 -13.962 32.602 1.00 67.06 359 GLU A CA 1
ATOM 2636 C C . GLU A 1 359 ? 0.240 -12.633 32.620 1.00 67.06 359 GLU A C 1
ATOM 2638 O O . GLU A 1 359 ? 0.191 -11.935 33.638 1.00 67.06 359 GLU A O 1
ATOM 2643 N N . LYS A 1 360 ? -0.205 -12.205 31.432 1.00 56.62 360 LYS A N 1
ATOM 2644 C CA . LYS A 1 360 ? -0.781 -10.879 31.278 1.00 56.62 360 LYS A CA 1
ATOM 2645 C C . LYS A 1 360 ? -2.019 -10.904 32.164 1.00 56.62 360 LYS A C 1
ATOM 2647 O O . LYS A 1 360 ? -2.866 -11.773 31.936 1.00 56.62 360 LYS A O 1
ATOM 2652 N N . PRO A 1 361 ? -2.134 -10.017 33.172 1.00 63.09 361 PRO A N 1
ATOM 2653 C CA . PRO A 1 361 ? -3.343 -9.963 33.974 1.00 63.09 361 PRO A CA 1
ATOM 2654 C C . PRO A 1 361 ? -4.507 -9.873 32.997 1.00 63.09 361 PRO A C 1
ATOM 2656 O O . PRO A 1 361 ? -4.418 -9.098 32.036 1.00 63.09 361 PRO A O 1
ATOM 2659 N N . ALA A 1 362 ? -5.507 -10.741 33.192 1.00 69.00 362 ALA A N 1
ATOM 2660 C CA . ALA A 1 362 ? -6.635 -10.892 32.284 1.00 69.00 362 ALA A CA 1
ATOM 2661 C C . ALA A 1 362 ? -7.051 -9.508 31.793 1.00 69.00 362 ALA A C 1
ATOM 2663 O O . ALA A 1 362 ? -7.339 -8.628 32.611 1.00 69.00 362 ALA A O 1
ATOM 2664 N N . ALA A 1 363 ? -6.953 -9.293 30.475 1.00 64.50 363 ALA A N 1
ATOM 2665 C CA . ALA A 1 363 ? -7.241 -7.988 29.913 1.00 64.50 363 ALA A CA 1
ATOM 2666 C C . ALA A 1 363 ? -8.630 -7.576 30.420 1.00 64.50 363 ALA A C 1
ATOM 2668 O O . ALA A 1 363 ? -9.547 -8.405 30.375 1.00 64.50 363 ALA A O 1
ATOM 2669 N N . PRO A 1 364 ? -8.782 -6.359 30.967 1.00 75.19 364 PRO A N 1
ATOM 2670 C CA . PRO A 1 364 ? -10.082 -5.909 31.429 1.00 75.19 364 PRO A CA 1
ATOM 2671 C C . PRO A 1 364 ? -11.100 -6.088 30.292 1.00 75.19 364 PRO A C 1
ATOM 2673 O O . PRO A 1 364 ? -10.746 -5.887 29.125 1.00 75.19 364 PRO A O 1
ATOM 2676 N N . PRO A 1 365 ? -12.333 -6.520 30.606 1.00 80.69 365 PRO A N 1
ATOM 2677 C CA . PRO A 1 365 ? -13.342 -6.782 29.591 1.00 80.69 365 PRO A CA 1
ATOM 2678 C C . PRO A 1 365 ? -13.527 -5.547 28.705 1.00 80.69 365 PRO A C 1
ATOM 2680 O O . PRO A 1 365 ? -13.580 -4.420 29.198 1.00 80.69 365 PRO A O 1
ATOM 2683 N N . VAL A 1 366 ? -13.602 -5.771 27.391 1.00 87.06 366 VAL A N 1
ATOM 2684 C CA . VAL A 1 366 ? -13.898 -4.706 26.431 1.00 87.06 366 VAL A CA 1
ATOM 2685 C C . VAL A 1 366 ? -15.395 -4.424 26.483 1.00 87.06 366 VAL A C 1
ATOM 2687 O O . VAL A 1 366 ? -16.207 -5.308 26.214 1.00 87.06 366 VAL A O 1
ATOM 2690 N N . ASN A 1 367 ? -15.761 -3.190 26.808 1.00 88.44 367 ASN A N 1
ATOM 2691 C CA . ASN A 1 367 ? -17.133 -2.714 26.748 1.00 88.44 367 ASN A CA 1
ATOM 2692 C C . ASN A 1 367 ? -17.459 -2.305 25.307 1.00 88.44 367 ASN A C 1
ATOM 2694 O O . ASN A 1 367 ? -16.742 -1.507 24.697 1.00 88.44 367 ASN A O 1
ATOM 2698 N N . LEU A 1 368 ? -18.554 -2.837 24.769 1.00 89.62 368 LEU A N 1
ATOM 2699 C CA . LEU A 1 368 ? -19.044 -2.495 23.437 1.00 89.62 368 LEU A CA 1
ATOM 2700 C C . LEU A 1 368 ? -20.227 -1.534 23.544 1.00 89.62 368 LEU A C 1
ATOM 2702 O O . LEU A 1 368 ? -21.175 -1.789 24.285 1.00 89.62 368 LEU A O 1
ATOM 2706 N N . TYR A 1 369 ? -20.182 -0.447 22.779 1.00 94.94 369 TYR A N 1
ATOM 2707 C CA . TYR A 1 369 ? -21.192 0.606 22.792 1.00 94.94 369 TYR A CA 1
ATOM 2708 C C . TYR A 1 369 ? -21.911 0.717 21.448 1.00 94.94 369 TYR A C 1
ATOM 2710 O O . TYR A 1 369 ? -21.305 0.589 20.384 1.00 94.94 369 TYR A O 1
ATOM 2718 N N . ARG A 1 370 ? -23.210 1.010 21.502 1.00 95.19 370 ARG A N 1
ATOM 2719 C CA . ARG A 1 370 ? -24.033 1.422 20.357 1.00 95.19 370 ARG A CA 1
ATOM 2720 C C . ARG A 1 370 ? -24.587 2.817 20.629 1.00 95.19 370 ARG A C 1
ATOM 2722 O O . ARG A 1 370 ? -24.703 3.214 21.789 1.00 95.19 370 ARG A O 1
ATOM 2729 N N . LEU A 1 371 ? -24.918 3.547 19.566 1.00 95.75 371 LEU A N 1
ATOM 2730 C CA . LEU A 1 371 ? -25.725 4.762 19.688 1.00 95.75 371 LEU A CA 1
ATOM 2731 C C . LEU A 1 371 ? -27.132 4.394 20.179 1.00 95.75 371 LEU A C 1
ATOM 2733 O O . LEU A 1 371 ? -27.585 3.264 19.981 1.00 95.75 371 LEU A O 1
ATOM 2737 N N . ASP A 1 372 ? -27.810 5.335 20.834 1.00 95.56 372 ASP A N 1
ATOM 2738 C CA . ASP A 1 372 ? -29.197 5.133 21.244 1.00 95.56 372 ASP A CA 1
ATOM 2739 C C . ASP A 1 372 ? -30.094 5.232 20.010 1.00 95.56 372 ASP A C 1
ATOM 2741 O O . ASP A 1 372 ? -30.336 6.322 19.501 1.00 95.56 372 ASP A O 1
ATOM 2745 N N . MET A 1 373 ? -30.579 4.094 19.515 1.00 97.06 373 MET A N 1
ATOM 2746 C CA . MET A 1 373 ? -31.421 4.029 18.314 1.00 97.06 373 MET A CA 1
ATOM 2747 C C . MET A 1 373 ? -32.877 4.446 18.573 1.00 97.06 373 MET A C 1
ATOM 2749 O O . MET A 1 373 ? -33.713 4.341 17.678 1.00 97.06 373 MET A O 1
ATOM 2753 N N . THR A 1 374 ? -33.210 4.907 19.783 1.00 96.25 374 THR A N 1
ATOM 2754 C CA . THR A 1 374 ? -34.539 5.447 20.080 1.00 96.25 374 THR A CA 1
ATOM 2755 C C . THR A 1 374 ? -34.731 6.765 19.320 1.00 96.25 374 THR A C 1
ATOM 2757 O O . THR A 1 374 ? -33.928 7.682 19.508 1.00 96.25 374 THR A O 1
ATOM 2760 N N . PRO A 1 375 ? -35.772 6.895 18.477 1.00 96.25 375 PRO A N 1
ATOM 2761 C CA . PRO A 1 375 ? -36.018 8.125 17.736 1.00 96.25 375 PRO A CA 1
ATOM 2762 C C . PRO A 1 375 ? -36.407 9.260 18.684 1.00 96.25 375 PRO A C 1
ATOM 2764 O O . PRO A 1 375 ? -37.313 9.106 19.508 1.00 96.25 375 PRO A O 1
ATOM 2767 N N . SER A 1 376 ? -35.783 10.430 18.535 1.00 96.88 376 SER A N 1
ATOM 2768 C CA . SER A 1 376 ? -36.145 11.609 19.334 1.00 96.88 376 SER A CA 1
ATOM 2769 C C . SER A 1 376 ? -37.494 12.222 18.926 1.00 96.88 376 SER A C 1
ATOM 2771 O O . SER A 1 376 ? -38.104 12.963 19.700 1.00 96.88 376 SER A O 1
ATOM 2773 N N . GLY A 1 377 ? -37.940 11.957 17.690 1.00 95.81 377 GLY A N 1
ATOM 2774 C CA . GLY A 1 377 ? -39.132 12.555 17.079 1.00 95.81 377 GLY A CA 1
ATOM 2775 C C . GLY A 1 377 ? -38.970 14.026 16.673 1.00 95.81 377 GLY A C 1
ATOM 2776 O O . GLY A 1 377 ? -39.950 14.659 16.270 1.00 95.81 377 GLY A O 1
ATOM 2777 N N . LYS A 1 378 ? -37.757 14.587 16.784 1.00 97.25 378 LYS A N 1
ATOM 2778 C CA . LYS A 1 378 ? -37.474 16.001 16.487 1.00 97.25 378 LYS A CA 1
ATOM 2779 C C . LYS A 1 378 ? -37.131 16.253 15.018 1.00 97.25 378 LYS A C 1
ATOM 2781 O O . LYS A 1 378 ? -37.432 17.332 14.517 1.00 97.25 378 LYS A O 1
ATOM 2786 N N . ALA A 1 379 ? -36.519 15.288 14.331 1.00 96.56 379 ALA A N 1
ATOM 2787 C CA . ALA A 1 379 ? -36.102 15.406 12.931 1.00 96.56 379 ALA A CA 1
ATOM 2788 C C . ALA A 1 379 ? -37.276 15.167 11.958 1.00 96.56 379 ALA A C 1
ATOM 2790 O O . ALA A 1 379 ? -37.271 14.244 11.147 1.00 96.56 379 ALA A O 1
ATOM 2791 N N . GLN A 1 380 ? -38.324 15.989 12.060 1.00 96.12 380 GLN A N 1
ATOM 2792 C CA . GLN A 1 380 ? -39.525 15.838 11.237 1.00 96.12 380 GLN A CA 1
ATOM 2793 C C . GLN A 1 380 ? -39.264 16.251 9.785 1.00 96.12 380 GLN A C 1
ATOM 2795 O O . GLN A 1 380 ? -39.018 17.422 9.489 1.00 96.12 380 GLN A O 1
ATOM 2800 N N . CYS A 1 381 ? -39.371 15.289 8.870 1.00 95.06 381 CYS A N 1
ATOM 2801 C CA . CYS A 1 381 ? -39.234 15.517 7.438 1.00 95.06 381 CYS A CA 1
ATOM 2802 C C . CYS A 1 381 ? -40.588 15.402 6.717 1.00 95.06 381 CYS A C 1
ATOM 2804 O O . CYS A 1 381 ? -41.400 14.517 7.007 1.00 95.06 381 CYS A O 1
ATOM 2806 N N . ASN A 1 382 ? -40.827 16.298 5.758 1.00 96.31 382 ASN A N 1
ATOM 2807 C CA . ASN A 1 382 ? -41.981 16.271 4.857 1.00 96.31 382 ASN A CA 1
ATOM 2808 C C . ASN A 1 382 ? -41.829 15.219 3.745 1.00 96.31 382 ASN A C 1
ATOM 2810 O O . ASN A 1 382 ? -42.811 14.880 3.085 1.00 96.31 382 ASN A O 1
ATOM 2814 N N . TYR A 1 383 ? -40.620 14.687 3.569 1.00 96.56 383 TYR A N 1
ATOM 2815 C CA . TYR A 1 383 ? -40.249 13.718 2.543 1.00 96.56 383 TYR A CA 1
ATOM 2816 C C . TYR A 1 383 ? -39.759 12.418 3.189 1.00 96.56 383 TYR A C 1
ATOM 2818 O O . TYR A 1 383 ? -39.396 12.387 4.366 1.00 96.56 383 TYR A O 1
ATOM 2826 N N . ASN A 1 384 ? -39.766 11.330 2.425 1.00 97.75 384 ASN A N 1
ATOM 2827 C CA . ASN A 1 384 ? -39.098 10.096 2.816 1.00 97.75 384 ASN A CA 1
ATOM 2828 C C . ASN A 1 384 ? -37.590 10.286 2.669 1.00 97.75 384 ASN A C 1
ATOM 2830 O O . ASN A 1 384 ? -37.131 10.777 1.641 1.00 97.75 384 ASN A O 1
ATOM 2834 N N . VAL A 1 385 ? -36.817 9.873 3.669 1.00 97.44 385 VAL A N 1
ATOM 2835 C CA . VAL A 1 385 ? -35.354 9.944 3.627 1.00 97.44 385 VAL A CA 1
ATOM 2836 C C . VAL A 1 385 ? -34.796 8.530 3.541 1.00 97.44 385 VAL A C 1
ATOM 2838 O O . VAL A 1 385 ? -35.014 7.713 4.431 1.00 97.44 385 VAL A O 1
ATOM 2841 N N . MET A 1 386 ? -34.074 8.236 2.465 1.00 97.19 386 MET A N 1
ATOM 2842 C CA . MET A 1 386 ? -33.316 7.000 2.302 1.00 97.19 386 MET A CA 1
ATOM 2843 C C . MET A 1 386 ? -31.832 7.292 2.491 1.00 97.19 386 MET A C 1
ATOM 2845 O O . MET A 1 386 ? -31.258 8.106 1.772 1.00 97.19 386 MET A O 1
ATOM 2849 N N . ILE A 1 387 ? -31.205 6.638 3.468 1.00 97.44 387 ILE A N 1
ATOM 2850 C CA . ILE A 1 387 ? -29.757 6.726 3.659 1.00 97.44 387 ILE A CA 1
ATOM 2851 C C . ILE A 1 387 ? -29.091 5.696 2.745 1.00 97.44 387 ILE A C 1
ATOM 2853 O O . ILE A 1 387 ? -29.293 4.498 2.924 1.00 97.44 387 ILE A O 1
ATOM 2857 N N . ASP A 1 388 ? -28.302 6.163 1.780 1.00 94.94 388 ASP A N 1
ATOM 2858 C CA . ASP A 1 388 ? -27.571 5.299 0.853 1.00 94.94 388 ASP A CA 1
ATOM 2859 C C . ASP A 1 388 ? -26.260 4.825 1.490 1.00 94.94 388 ASP A C 1
ATOM 2861 O O . ASP A 1 388 ? -26.172 3.755 2.087 1.00 94.94 388 ASP A O 1
ATOM 2865 N N . ARG A 1 389 ? -25.203 5.635 1.362 1.00 93.62 389 ARG A N 1
ATOM 2866 C CA . ARG A 1 389 ? -23.864 5.307 1.845 1.00 93.62 389 ARG A CA 1
ATOM 2867 C C . ARG A 1 389 ? -23.258 6.508 2.544 1.00 93.62 389 ARG A C 1
ATOM 2869 O O . ARG A 1 389 ? -23.038 7.547 1.922 1.00 93.62 389 ARG A O 1
ATOM 2876 N N . ILE A 1 390 ? -22.929 6.329 3.818 1.00 96.31 390 ILE A N 1
ATOM 2877 C CA . ILE A 1 390 ? -22.141 7.282 4.597 1.00 96.31 390 ILE A CA 1
ATOM 2878 C C . ILE A 1 390 ? -20.870 6.566 5.047 1.00 96.31 390 ILE A C 1
ATOM 2880 O O . ILE A 1 390 ? -20.941 5.520 5.687 1.00 96.31 390 ILE A O 1
ATOM 2884 N N . GLN A 1 391 ? -19.707 7.092 4.672 1.00 93.50 391 GLN A N 1
ATOM 2885 C CA . GLN A 1 391 ? -18.417 6.465 4.977 1.00 93.50 391 GLN A CA 1
ATOM 2886 C C . GLN A 1 391 ? -17.663 7.266 6.036 1.00 93.50 391 GLN A C 1
ATOM 2888 O O . GLN A 1 391 ? -17.656 8.492 5.966 1.00 93.50 391 GLN A O 1
ATOM 2893 N N . PRO A 1 392 ? -17.000 6.631 7.010 1.00 91.75 392 PRO A N 1
ATOM 2894 C CA . PRO A 1 392 ? -16.060 7.339 7.857 1.00 91.75 392 PRO A CA 1
ATOM 2895 C C . PRO A 1 392 ? -14.847 7.795 7.048 1.00 91.75 392 PRO A C 1
ATOM 2897 O O . PRO A 1 392 ? -14.392 7.089 6.150 1.00 91.75 392 PRO A O 1
ATOM 2900 N N . HIS A 1 393 ? -14.305 8.958 7.398 1.00 89.00 393 HIS A N 1
ATOM 2901 C CA . HIS A 1 393 ? -12.947 9.329 7.021 1.00 89.00 393 HIS A CA 1
ATOM 2902 C C . HIS A 1 393 ? -11.950 8.265 7.521 1.00 89.00 393 HIS A C 1
ATOM 2904 O O . HIS A 1 393 ? -12.201 7.623 8.543 1.00 89.00 393 HIS A O 1
ATOM 2910 N N . ASP A 1 394 ? -10.808 8.088 6.850 1.00 73.44 394 ASP A N 1
ATOM 2911 C CA . ASP A 1 394 ? -9.854 7.000 7.134 1.00 73.44 394 ASP A CA 1
ATOM 2912 C C . ASP A 1 394 ? -9.403 6.943 8.603 1.00 73.44 394 ASP A C 1
ATOM 2914 O O . ASP A 1 394 ? -9.233 5.861 9.171 1.00 73.44 394 ASP A O 1
ATOM 2918 N N . SER A 1 395 ? -9.286 8.103 9.255 1.00 72.81 395 SER A N 1
ATOM 2919 C CA . SER A 1 395 ? -8.966 8.232 10.685 1.00 72.81 395 SER A CA 1
ATOM 2920 C C . SER A 1 395 ? -10.038 7.668 11.632 1.00 72.81 395 SER A C 1
ATOM 2922 O O . SER A 1 395 ? -9.718 7.323 12.767 1.00 72.81 395 SER A O 1
ATOM 2924 N N . LEU A 1 396 ? -11.284 7.543 11.172 1.00 83.31 396 LEU A N 1
ATOM 2925 C CA . LEU A 1 396 ? -12.459 7.084 11.923 1.00 83.31 396 LEU A CA 1
ATOM 2926 C C . LEU A 1 396 ? -12.880 5.647 11.563 1.00 83.31 396 LEU A C 1
ATOM 2928 O O . LEU A 1 396 ? -13.917 5.167 12.013 1.00 83.31 396 LEU A O 1
ATOM 2932 N N . THR A 1 397 ? -12.093 4.936 10.750 1.00 75.00 397 THR A N 1
ATOM 2933 C CA . THR A 1 397 ? -12.381 3.538 10.363 1.00 75.00 397 THR A CA 1
ATOM 2934 C C . THR A 1 397 ? -12.194 2.538 11.507 1.00 75.00 397 THR A C 1
ATOM 2936 O O . THR A 1 397 ? -12.668 1.404 11.429 1.00 75.00 397 THR A O 1
ATOM 2939 N N . ARG A 1 398 ? -11.515 2.939 12.587 1.00 78.88 398 ARG A N 1
ATOM 2940 C CA . ARG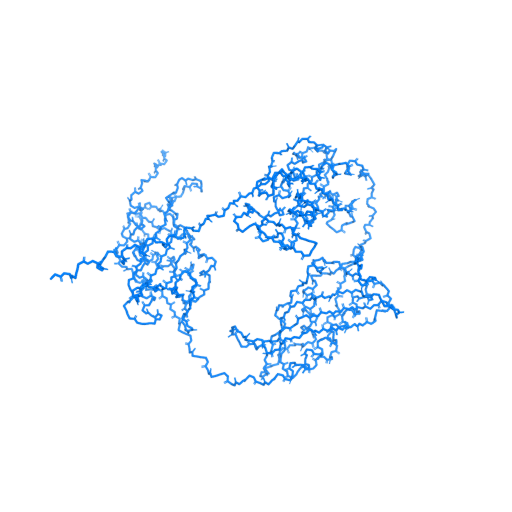 A 1 398 ? -11.263 2.093 13.758 1.00 78.88 398 ARG A CA 1
ATOM 2941 C C . ARG A 1 398 ? -12.509 1.998 14.635 1.00 78.88 398 ARG A C 1
ATOM 2943 O O . ARG A 1 398 ? -13.244 2.963 14.796 1.00 78.88 398 ARG A O 1
ATOM 2950 N N . SER A 1 399 ? -12.693 0.859 15.300 1.00 85.88 399 SER A N 1
ATOM 2951 C CA . SER A 1 399 ? -13.764 0.672 16.294 1.00 85.88 399 SER A CA 1
ATOM 2952 C C . SER A 1 399 ? -13.491 1.372 17.634 1.00 85.88 399 SER A C 1
ATOM 2954 O O . SER A 1 399 ? -14.228 1.155 18.591 1.00 85.88 399 SER A O 1
ATOM 2956 N N . ASP A 1 400 ? -12.419 2.157 17.749 1.00 89.94 400 ASP A N 1
ATOM 2957 C CA . ASP A 1 400 ? -12.078 2.874 18.977 1.00 89.94 400 ASP A CA 1
ATOM 2958 C C . ASP A 1 400 ? -12.986 4.105 19.159 1.00 89.94 400 ASP A C 1
ATOM 2960 O O . ASP A 1 400 ? -13.342 4.782 18.194 1.00 89.94 400 ASP A O 1
ATOM 2964 N N . ILE A 1 401 ? -13.332 4.425 20.408 1.00 91.44 401 ILE A N 1
ATOM 2965 C CA . ILE A 1 401 ? -13.987 5.694 20.751 1.00 91.44 401 ILE A CA 1
ATOM 2966 C C . ILE A 1 401 ? -12.881 6.717 21.031 1.00 91.44 401 ILE A C 1
ATOM 2968 O O . ILE A 1 401 ? -12.093 6.542 21.967 1.00 91.44 401 ILE A O 1
ATOM 2972 N N . LEU A 1 402 ? -12.800 7.756 20.198 1.00 91.25 402 LEU A N 1
ATOM 2973 C CA . LEU A 1 402 ? -11.694 8.714 20.199 1.00 91.25 402 LEU A CA 1
ATOM 2974 C C . LEU A 1 402 ? -11.907 9.866 21.192 1.00 91.25 402 LEU A C 1
ATOM 2976 O O . LEU A 1 402 ? -13.033 10.315 21.422 1.00 91.25 402 LEU A O 1
ATOM 2980 N N . ILE A 1 403 ? -10.799 10.354 21.751 1.00 92.44 403 ILE A N 1
ATOM 2981 C CA . ILE A 1 403 ? -10.716 11.534 22.613 1.00 92.44 403 ILE A CA 1
ATOM 2982 C C . ILE A 1 403 ? -9.690 12.486 22.001 1.00 92.44 403 ILE A C 1
ATOM 2984 O O . ILE A 1 403 ? -8.503 12.190 21.982 1.00 92.44 403 ILE A O 1
ATOM 2988 N N . VAL A 1 404 ? -10.116 13.647 21.533 1.00 89.75 404 VAL A N 1
ATOM 2989 C CA . VAL A 1 404 ? -9.231 14.700 21.039 1.00 89.75 404 VAL A CA 1
ATOM 2990 C C . VAL A 1 404 ? -9.010 15.697 22.172 1.00 89.75 404 VAL A C 1
ATOM 2992 O O . VAL A 1 404 ? -9.930 16.416 22.565 1.00 89.75 404 VAL A O 1
ATOM 2995 N N . ARG A 1 405 ? -7.800 15.712 22.740 1.00 85.69 405 ARG A N 1
ATOM 2996 C CA . ARG A 1 405 ? -7.455 16.632 23.839 1.00 85.69 405 ARG A CA 1
ATOM 2997 C C . ARG A 1 405 ? -7.105 18.024 23.331 1.00 85.69 405 ARG A C 1
ATOM 2999 O O . ARG A 1 405 ? -7.451 19.024 23.948 1.00 85.69 405 ARG A O 1
ATOM 3006 N N . ASP A 1 406 ? -6.417 18.060 22.197 1.00 85.38 406 ASP A N 1
ATOM 3007 C CA . ASP A 1 406 ? -6.048 19.260 21.458 1.00 85.38 406 ASP A CA 1
ATOM 3008 C C . ASP A 1 406 ? -5.808 18.907 19.978 1.00 85.38 406 ASP A C 1
ATOM 3010 O O . ASP A 1 406 ? -6.022 17.771 19.555 1.00 85.38 406 ASP A O 1
ATOM 3014 N N . SER A 1 407 ? -5.367 19.873 19.168 1.00 74.75 407 SER A N 1
ATOM 3015 C CA . SER A 1 407 ? -5.131 19.681 17.729 1.00 74.75 407 SER A CA 1
ATOM 3016 C C . SER A 1 407 ? -3.996 18.706 17.387 1.00 74.75 407 SER A C 1
ATOM 3018 O O . SER A 1 407 ? -3.818 18.372 16.217 1.00 74.75 407 SER A O 1
ATOM 3020 N N . THR A 1 408 ? -3.218 18.264 18.374 1.00 70.06 408 THR A N 1
ATOM 3021 C CA . THR A 1 408 ? -2.039 17.403 18.213 1.00 70.06 408 THR A CA 1
ATOM 3022 C C . THR A 1 408 ? -2.150 16.069 18.950 1.00 70.06 408 THR A C 1
ATOM 3024 O O . THR A 1 408 ? -1.422 15.134 18.616 1.00 70.06 408 THR A O 1
ATOM 3027 N N . VAL A 1 409 ? -3.063 15.951 19.918 1.00 76.19 409 VAL A N 1
ATOM 3028 C CA . VAL A 1 409 ? -3.203 14.768 20.772 1.00 76.19 409 VAL A CA 1
ATOM 3029 C C . VAL A 1 409 ? -4.574 14.121 20.590 1.00 76.19 409 VAL A C 1
ATOM 3031 O O . VAL A 1 409 ? -5.599 14.634 21.049 1.00 76.19 409 VAL A O 1
ATOM 3034 N N . VAL A 1 410 ? -4.562 12.940 19.965 1.00 82.12 410 VAL A N 1
ATOM 3035 C CA . VAL A 1 410 ? -5.715 12.040 19.852 1.00 82.12 410 VAL A CA 1
ATOM 3036 C C . VAL A 1 410 ? -5.462 10.792 20.695 1.00 82.12 410 VAL A C 1
ATOM 3038 O O . VAL A 1 410 ? -4.586 9.983 20.394 1.00 82.12 410 VAL A O 1
ATOM 3041 N N . ASP A 1 411 ? -6.262 10.643 21.741 1.00 90.00 411 ASP A N 1
ATOM 3042 C CA . ASP A 1 411 ? -6.347 9.486 22.621 1.00 90.00 411 ASP A CA 1
ATOM 3043 C C . ASP A 1 411 ? -7.559 8.608 22.263 1.00 90.00 411 ASP A C 1
ATOM 3045 O O . ASP A 1 411 ? -8.374 8.917 21.390 1.00 90.00 411 ASP A O 1
ATOM 3049 N N . ARG A 1 412 ? -7.699 7.487 22.972 1.00 91.31 412 ARG A N 1
ATOM 3050 C CA . ARG A 1 412 ? -8.875 6.613 22.915 1.00 91.31 412 ARG A CA 1
ATOM 3051 C C . ARG A 1 412 ? -9.221 6.073 24.292 1.00 91.31 412 ARG A C 1
ATOM 3053 O O . ARG A 1 412 ? -8.350 5.964 25.158 1.00 91.31 412 ARG A O 1
ATOM 3060 N N . PHE A 1 413 ? -10.465 5.652 24.473 1.00 90.12 413 PHE A N 1
ATOM 3061 C CA . PHE A 1 413 ? -10.842 4.882 25.653 1.00 90.12 413 PHE A CA 1
ATOM 3062 C C . PHE A 1 413 ? -10.250 3.459 25.566 1.00 90.12 413 PHE A C 1
ATOM 3064 O O . PHE A 1 413 ? -10.523 2.738 24.607 1.00 90.12 413 PHE A O 1
ATOM 3071 N N . PRO A 1 414 ? -9.409 3.025 26.524 1.00 84.44 414 PRO A N 1
ATOM 3072 C CA . PRO A 1 414 ? -8.573 1.833 26.356 1.00 84.44 414 PRO A CA 1
ATOM 3073 C C . PRO A 1 414 ? -9.360 0.516 26.284 1.00 84.44 414 PRO A C 1
ATOM 3075 O O . PRO A 1 414 ? -8.911 -0.418 25.619 1.00 84.44 414 PRO A O 1
ATOM 3078 N N . ASN A 1 415 ? -10.528 0.453 26.932 1.00 89.44 415 ASN A N 1
ATOM 3079 C CA . ASN A 1 415 ? -11.357 -0.753 27.037 1.00 89.44 415 ASN A CA 1
ATOM 3080 C C . ASN A 1 415 ? -12.753 -0.564 26.439 1.00 89.44 415 ASN A C 1
ATOM 3082 O O . ASN A 1 415 ? -13.625 -1.396 26.660 1.00 89.44 415 ASN A O 1
ATOM 3086 N N . ASP A 1 416 ? -12.989 0.520 25.707 1.00 92.81 416 ASP A N 1
ATOM 3087 C CA . ASP A 1 416 ? -14.315 0.878 25.223 1.00 92.81 416 ASP A CA 1
ATOM 3088 C C . ASP A 1 416 ? -14.271 1.033 23.703 1.00 92.81 416 ASP A C 1
ATOM 3090 O O . ASP A 1 416 ? -13.438 1.759 23.155 1.00 92.81 416 ASP A O 1
ATOM 3094 N N . ARG A 1 417 ? -15.152 0.312 23.011 1.00 92.12 417 ARG A N 1
ATOM 3095 C CA . ARG A 1 417 ? -15.203 0.277 21.547 1.00 92.12 417 ARG A CA 1
ATOM 3096 C C . ARG A 1 417 ? -16.629 0.399 21.045 1.00 92.12 417 ARG A C 1
ATOM 3098 O O . ARG A 1 417 ? -17.583 0.067 21.747 1.00 92.12 417 ARG A O 1
ATOM 3105 N N . TRP A 1 418 ? -16.774 0.818 19.799 1.00 93.00 418 TRP A N 1
ATOM 3106 C CA . TRP A 1 418 ? -18.030 0.680 19.079 1.00 93.00 418 TRP A CA 1
ATOM 3107 C C . TRP A 1 418 ? -18.339 -0.800 18.833 1.00 93.00 418 TRP A C 1
ATOM 3109 O O . TRP A 1 418 ? -17.452 -1.577 18.482 1.00 93.00 418 TRP A O 1
ATOM 3119 N N . ALA A 1 419 ? -19.600 -1.192 19.017 1.00 88.38 419 ALA A N 1
ATOM 3120 C CA . ALA A 1 419 ? -20.065 -2.556 18.759 1.00 88.38 419 ALA A CA 1
ATOM 3121 C C . ALA A 1 419 ? -20.080 -2.906 17.258 1.00 88.38 419 ALA A C 1
ATOM 3123 O O . ALA A 1 419 ? -19.982 -4.078 16.910 1.00 88.38 419 ALA A O 1
ATOM 3124 N N . SER A 1 420 ? -20.165 -1.884 16.400 1.00 90.19 420 SER A N 1
ATOM 3125 C CA . SER A 1 420 ? -20.115 -1.950 14.935 1.00 90.19 420 SER A CA 1
ATOM 3126 C C . SER A 1 420 ? -19.285 -0.781 14.393 1.00 90.19 420 SER A C 1
ATOM 3128 O O . SER A 1 420 ? -18.971 0.155 15.127 1.00 90.19 420 SER A O 1
ATOM 3130 N N . GLY A 1 421 ? -18.928 -0.798 13.108 1.00 89.44 421 GLY A N 1
ATOM 3131 C CA . GLY A 1 421 ? -18.255 0.342 12.478 1.00 89.44 421 GLY A CA 1
ATOM 3132 C C . GLY A 1 421 ? -19.144 1.593 12.421 1.00 89.44 421 GLY A C 1
ATOM 3133 O O . GLY A 1 421 ? -20.368 1.497 12.325 1.00 89.44 421 GLY A O 1
ATOM 3134 N N . LEU A 1 422 ? -18.538 2.786 12.414 1.00 94.06 422 LEU A N 1
ATOM 3135 C CA . LEU A 1 422 ? -19.291 4.047 12.314 1.00 94.06 422 LEU A CA 1
ATOM 3136 C C . LEU A 1 422 ? -20.076 4.186 10.996 1.00 94.06 422 LEU A C 1
ATOM 3138 O O . LEU A 1 422 ? -21.131 4.814 10.988 1.00 94.06 422 LEU A O 1
ATOM 3142 N N . ALA A 1 423 ? -19.612 3.538 9.919 1.00 93.44 423 ALA A N 1
ATOM 3143 C CA . ALA A 1 423 ? -20.344 3.397 8.651 1.00 93.44 423 ALA A CA 1
ATOM 3144 C C . ALA A 1 423 ? -21.697 2.675 8.787 1.00 93.44 423 ALA A C 1
ATOM 3146 O O . ALA A 1 423 ? -22.522 2.782 7.889 1.00 93.44 423 ALA A O 1
ATOM 3147 N N . GLU A 1 424 ? -21.921 1.929 9.868 1.00 94.44 424 GLU A N 1
ATOM 3148 C CA . GLU A 1 424 ? -23.189 1.250 10.146 1.00 94.44 424 GLU A CA 1
ATOM 3149 C C . GLU A 1 424 ? -23.992 2.025 11.197 1.00 94.44 424 GLU A C 1
ATOM 3151 O O . GLU A 1 424 ? -25.146 2.380 10.963 1.00 94.44 424 GLU A O 1
ATOM 3156 N N . LEU A 1 425 ? -23.355 2.374 12.323 1.00 95.69 425 LEU A N 1
ATOM 3157 C CA . LEU A 1 425 ? -24.032 3.004 13.461 1.00 95.69 425 LEU A CA 1
ATOM 3158 C C . LEU A 1 425 ? -24.621 4.382 13.132 1.00 95.69 425 LEU A C 1
ATOM 3160 O O . LEU A 1 425 ? -25.725 4.690 13.577 1.00 95.69 425 LEU A O 1
ATOM 3164 N N . VAL A 1 426 ? -23.898 5.224 12.384 1.00 97.56 426 VAL A N 1
ATOM 3165 C CA . VAL A 1 426 ? -24.359 6.590 12.081 1.00 97.56 426 VAL A CA 1
ATOM 3166 C C . VAL A 1 426 ? -25.541 6.577 11.103 1.00 97.56 426 VAL A C 1
ATOM 3168 O O . VAL A 1 426 ? -26.546 7.215 11.419 1.00 97.56 426 VAL A O 1
ATOM 3171 N N . PRO A 1 427 ? -25.507 5.837 9.974 1.00 97.69 427 PRO A N 1
ATOM 3172 C CA . PRO A 1 427 ? -26.692 5.636 9.139 1.00 97.69 427 PRO A CA 1
ATOM 3173 C C . PRO A 1 427 ? -27.892 5.049 9.878 1.00 97.69 427 PRO A C 1
ATOM 3175 O O . PRO A 1 427 ? -29.001 5.536 9.679 1.00 97.69 427 PRO A O 1
ATOM 3178 N N . GLU A 1 428 ? -27.683 4.046 10.741 1.00 97.12 428 GLU A N 1
ATOM 3179 C CA . GLU A 1 428 ? -28.763 3.432 11.529 1.00 97.12 428 GLU A CA 1
ATOM 3180 C C . GLU A 1 428 ? -29.428 4.473 12.443 1.00 97.12 428 GLU A C 1
ATOM 3182 O O . GLU A 1 428 ? -30.653 4.611 12.437 1.00 97.12 428 GLU A O 1
ATOM 3187 N N . LYS A 1 429 ? -28.629 5.283 13.154 1.00 97.81 429 LYS A N 1
ATOM 3188 C CA . LYS A 1 429 ? -29.144 6.359 14.012 1.00 97.81 429 LYS A CA 1
ATOM 3189 C C . LYS A 1 429 ? -29.845 7.461 13.214 1.00 97.81 429 LYS A C 1
ATOM 3191 O O . LYS A 1 429 ? -30.928 7.880 13.606 1.00 97.81 429 LYS A O 1
ATOM 3196 N N . LEU A 1 430 ? -29.275 7.921 12.097 1.00 97.94 430 LEU A N 1
ATOM 3197 C CA . LEU A 1 430 ? -29.934 8.912 11.234 1.00 97.94 430 LEU A CA 1
ATOM 3198 C C . LEU A 1 430 ? -31.269 8.382 10.693 1.00 97.94 430 LEU A C 1
ATOM 3200 O O . LEU A 1 430 ? -32.268 9.095 10.728 1.00 97.94 430 LEU A O 1
ATOM 3204 N N . GLY A 1 431 ? -31.302 7.126 10.240 1.00 97.38 431 GLY A N 1
ATOM 3205 C CA . GLY A 1 431 ? -32.524 6.467 9.781 1.00 97.38 431 GLY A CA 1
ATOM 3206 C C . GLY A 1 431 ? -33.587 6.373 10.876 1.00 97.38 431 GLY A C 1
ATOM 3207 O O . GLY A 1 431 ? -34.755 6.652 10.613 1.00 97.38 431 GLY A O 1
ATOM 3208 N N . ALA A 1 432 ? -33.189 6.056 12.114 1.00 97.38 432 ALA A N 1
ATOM 3209 C CA . ALA A 1 432 ? -34.095 6.085 13.259 1.00 97.38 432 ALA A CA 1
ATOM 3210 C C . ALA A 1 432 ? -34.686 7.489 13.477 1.00 97.38 432 ALA A C 1
ATOM 3212 O O . ALA A 1 432 ? -35.896 7.615 13.646 1.00 97.38 432 ALA A O 1
ATOM 3213 N N . GLU A 1 433 ? -33.870 8.546 13.407 1.00 98.00 433 GLU A N 1
ATOM 3214 C CA . GLU A 1 433 ? -34.333 9.928 13.601 1.00 98.00 433 GLU A CA 1
ATOM 3215 C C . GLU A 1 433 ? -35.292 10.423 12.511 1.00 98.00 433 GLU A C 1
ATOM 3217 O O . GLU A 1 433 ? -36.277 11.087 12.837 1.00 98.00 433 GLU A O 1
ATOM 3222 N N . PHE A 1 434 ? -35.050 10.088 11.239 1.00 97.81 434 PHE A N 1
ATOM 3223 C CA . PHE A 1 434 ? -35.957 10.457 10.142 1.00 97.81 434 PHE A CA 1
ATOM 3224 C C . PHE A 1 434 ? -37.255 9.634 10.124 1.00 97.81 434 PHE A C 1
ATOM 3226 O O . PHE A 1 434 ? -38.260 10.078 9.563 1.00 97.81 434 PHE A O 1
ATOM 3233 N N . GLY A 1 435 ? -37.258 8.464 10.768 1.00 96.19 435 GLY A N 1
ATOM 3234 C CA . GLY A 1 435 ? -38.411 7.576 10.864 1.00 96.19 435 GLY A CA 1
ATOM 3235 C C . GLY A 1 435 ? -38.625 6.697 9.627 1.00 96.19 435 GLY A C 1
ATOM 3236 O O . GLY A 1 435 ? -37.849 6.693 8.673 1.00 96.19 435 GLY A O 1
ATOM 3237 N N . HIS A 1 436 ? -39.694 5.899 9.658 1.00 95.81 436 HIS A N 1
ATOM 3238 C CA . HIS A 1 436 ? -40.026 4.995 8.557 1.00 95.81 436 HIS A CA 1
ATOM 3239 C C . HIS A 1 436 ? -40.604 5.746 7.346 1.00 95.81 436 HIS A C 1
ATOM 3241 O O . HIS A 1 436 ? -41.356 6.707 7.536 1.00 95.81 436 HIS A O 1
ATOM 3247 N N . PRO A 1 437 ? -40.331 5.279 6.110 1.00 96.00 437 PRO A N 1
ATOM 3248 C CA . PRO A 1 437 ? -40.973 5.812 4.916 1.00 96.00 437 PRO A CA 1
ATOM 3249 C C . PRO A 1 437 ? -42.501 5.767 5.019 1.00 96.00 437 PRO A C 1
ATOM 3251 O O . PRO A 1 437 ? -43.081 4.778 5.469 1.00 96.00 437 PRO A O 1
ATOM 3254 N N . VAL A 1 438 ? -43.147 6.842 4.578 1.00 96.75 438 VAL A N 1
ATOM 3255 C CA . VAL A 1 438 ? -44.601 6.994 4.527 1.00 96.75 438 VAL A CA 1
ATOM 3256 C C . VAL A 1 438 ? -45.053 6.947 3.072 1.00 96.75 438 VAL A C 1
ATOM 3258 O O . VAL A 1 438 ? -44.524 7.672 2.221 1.00 96.75 438 VAL A O 1
ATOM 3261 N N . ASP A 1 439 ? -46.054 6.117 2.787 1.00 95.56 439 ASP A N 1
ATOM 3262 C CA . ASP A 1 439 ? -46.616 5.976 1.445 1.00 95.56 439 ASP A CA 1
ATOM 3263 C C . ASP A 1 439 ? -47.113 7.317 0.888 1.00 95.56 439 ASP A C 1
ATOM 3265 O O . ASP A 1 439 ? -47.755 8.116 1.573 1.00 95.56 439 ASP A O 1
ATOM 3269 N N . GLY A 1 440 ? -46.815 7.558 -0.389 1.00 93.69 440 GLY A N 1
ATOM 3270 C CA . GLY A 1 440 ? -47.235 8.760 -1.109 1.00 93.69 440 GLY A CA 1
ATOM 3271 C C . GLY A 1 440 ? -46.363 10.001 -0.889 1.00 93.69 440 GLY A C 1
ATOM 3272 O O . GLY A 1 440 ? -46.599 11.006 -1.559 1.00 93.69 440 GLY A O 1
ATOM 3273 N N . ARG A 1 441 ? -45.349 9.953 -0.013 1.00 95.44 441 ARG A N 1
ATOM 3274 C CA . ARG A 1 441 ? -44.329 11.010 0.076 1.00 95.44 441 ARG A CA 1
ATOM 3275 C C . ARG A 1 441 ? -43.228 10.798 -0.955 1.00 95.44 441 ARG A C 1
ATOM 3277 O O . ARG A 1 441 ? -42.836 9.670 -1.245 1.00 95.44 441 ARG A O 1
ATOM 3284 N N . GLU A 1 442 ? -42.715 11.902 -1.485 1.00 95.62 442 GLU A N 1
ATOM 3285 C CA . GLU A 1 442 ? -41.523 11.885 -2.331 1.00 95.62 442 GLU A CA 1
ATOM 3286 C C . GLU A 1 442 ? -40.294 11.499 -1.508 1.00 95.62 442 GLU A C 1
ATOM 3288 O O . GLU A 1 442 ? -40.259 11.719 -0.296 1.00 95.62 442 GLU A O 1
ATOM 3293 N N . THR A 1 443 ? -39.297 10.910 -2.167 1.00 96.75 443 THR A N 1
ATOM 3294 C CA . THR A 1 443 ? -38.109 10.362 -1.509 1.00 96.75 443 THR A CA 1
ATOM 3295 C C . THR A 1 443 ? -36.868 11.170 -1.860 1.00 96.75 443 THR A C 1
ATOM 3297 O O . THR A 1 443 ? -36.615 11.459 -3.032 1.00 96.75 443 THR A O 1
ATOM 3300 N N . VAL A 1 444 ? -36.060 11.471 -0.848 1.00 96.81 444 VAL A N 1
ATOM 3301 C CA . VAL A 1 444 ? -34.692 11.963 -0.992 1.00 96.81 444 VAL A CA 1
ATOM 3302 C C . VAL A 1 444 ? -33.697 10.899 -0.540 1.00 96.81 444 VAL A C 1
ATOM 3304 O O . VAL A 1 444 ? -33.915 10.190 0.438 1.00 96.81 444 VAL A O 1
ATOM 3307 N N . HIS A 1 445 ? -32.594 10.801 -1.264 1.00 96.75 445 HIS A N 1
ATOM 3308 C CA . HIS A 1 445 ? -31.440 9.974 -0.970 1.00 96.75 445 HIS A CA 1
ATOM 3309 C C . HIS A 1 445 ? -30.357 10.815 -0.300 1.00 96.75 445 HIS A C 1
ATOM 3311 O O . HIS A 1 445 ? -30.015 11.898 -0.784 1.00 96.75 445 HIS A O 1
ATOM 3317 N N . VAL A 1 446 ? -29.805 10.308 0.798 1.00 97.06 446 VAL A N 1
ATOM 3318 C CA . VAL A 1 446 ? -28.748 10.954 1.578 1.00 97.06 446 VAL A CA 1
ATOM 3319 C C . VAL A 1 446 ? -27.517 10.059 1.587 1.00 97.06 446 VAL A C 1
ATOM 3321 O O . VAL A 1 446 ? -27.567 8.897 1.982 1.00 97.06 446 VAL A O 1
ATOM 3324 N N . SER A 1 447 ? -26.388 10.618 1.173 1.00 96.69 447 SER A N 1
ATOM 3325 C CA . SER A 1 447 ? -25.067 9.980 1.209 1.00 96.69 447 SER A CA 1
ATOM 3326 C C . SER A 1 447 ? -24.051 10.943 1.813 1.00 96.69 447 SER A C 1
ATOM 3328 O O . SER A 1 447 ? -24.343 12.129 1.939 1.00 96.69 447 SER A O 1
ATOM 3330 N N . GLY A 1 448 ? -22.867 10.480 2.213 1.00 96.56 448 GLY A N 1
ATOM 3331 C CA . GLY A 1 448 ? -21.892 11.408 2.784 1.00 96.56 448 GLY A CA 1
ATOM 3332 C C . GLY A 1 448 ? -20.649 10.804 3.413 1.00 96.56 448 GLY A C 1
ATOM 3333 O O . GLY A 1 448 ? -20.316 9.634 3.210 1.00 96.56 448 GLY A O 1
ATOM 3334 N N . ILE A 1 449 ? -19.962 11.640 4.188 1.00 95.44 449 ILE A N 1
ATOM 3335 C CA . ILE A 1 449 ? -18.738 11.299 4.912 1.00 95.44 449 ILE A CA 1
ATOM 3336 C C . ILE A 1 449 ? -18.859 11.727 6.380 1.00 95.44 449 ILE A C 1
ATOM 3338 O O . ILE A 1 449 ? -19.260 12.852 6.677 1.00 95.44 449 ILE A O 1
ATOM 3342 N N . ILE A 1 450 ? -18.466 10.850 7.305 1.00 96.69 450 ILE A N 1
ATOM 3343 C CA . ILE A 1 450 ? -18.258 11.183 8.721 1.00 96.69 450 ILE A CA 1
ATOM 3344 C C . ILE A 1 450 ? -16.847 11.758 8.827 1.00 96.69 450 ILE A C 1
ATOM 3346 O O . ILE A 1 450 ? -15.873 11.030 8.644 1.00 96.69 450 ILE A O 1
ATOM 3350 N N . SER A 1 451 ? -16.734 13.062 9.067 1.00 93.69 451 SER A N 1
ATOM 3351 C CA . SER A 1 451 ? -15.448 13.779 9.108 1.00 93.69 451 SER A CA 1
ATOM 3352 C C . SER A 1 451 ? -14.959 14.087 10.526 1.00 93.69 451 SER A C 1
ATOM 3354 O O . SER A 1 451 ? -13.792 14.427 10.691 1.00 93.69 451 SER A O 1
ATOM 3356 N N . GLY A 1 452 ? -15.816 13.917 11.538 1.00 94.12 452 GLY A N 1
ATOM 3357 C CA . GLY A 1 452 ? -15.472 13.991 12.962 1.00 94.12 452 GLY A CA 1
ATOM 3358 C C . GLY A 1 452 ? -16.490 13.216 13.799 1.00 94.12 452 GLY A C 1
ATOM 3359 O O . GLY A 1 452 ? -17.697 13.314 13.547 1.00 94.12 452 GLY A O 1
ATOM 3360 N N . PHE A 1 453 ? -16.017 12.401 14.741 1.00 96.62 453 PHE A N 1
ATOM 3361 C CA . PHE A 1 453 ? -16.862 11.601 15.632 1.00 96.62 453 PHE A CA 1
ATOM 3362 C C . PHE A 1 453 ? -16.110 11.225 16.917 1.00 96.62 453 PHE A C 1
ATOM 3364 O O . PHE A 1 453 ? -15.667 10.090 17.110 1.00 96.62 453 PHE A O 1
ATOM 3371 N N . GLU A 1 454 ? -15.946 12.203 17.803 1.00 96.38 454 GLU A N 1
ATOM 3372 C CA . GLU A 1 454 ? -15.043 12.107 18.953 1.00 96.38 454 GLU A CA 1
ATOM 3373 C C . GLU A 1 454 ? -15.550 12.870 20.184 1.00 96.38 454 GLU A C 1
ATOM 3375 O O . GLU A 1 454 ? -16.381 13.774 20.100 1.00 96.38 454 GLU A O 1
ATOM 3380 N N . GLN A 1 455 ? -15.007 12.531 21.355 1.00 96.94 455 GLN A N 1
ATOM 3381 C CA . GLN A 1 455 ? -15.007 13.446 22.494 1.00 96.94 455 GLN A CA 1
ATOM 3382 C C . GLN A 1 455 ? -13.912 14.495 22.280 1.00 96.94 455 GLN A C 1
ATOM 3384 O O . GLN A 1 455 ? -12.762 14.132 22.074 1.00 96.94 455 GLN A O 1
ATOM 3389 N N . ILE A 1 456 ? -14.234 15.775 22.425 1.00 96.00 456 ILE A N 1
ATOM 3390 C CA . ILE A 1 456 ? -13.271 16.878 22.458 1.00 96.00 456 ILE A CA 1
ATOM 3391 C C . ILE A 1 456 ? -13.122 17.415 23.890 1.00 96.00 456 ILE A C 1
ATOM 3393 O O . ILE A 1 456 ? -14.117 17.583 24.606 1.00 96.00 456 ILE A O 1
ATOM 3397 N N . GLU A 1 457 ? -11.891 17.698 24.317 1.00 93.25 457 GLU A N 1
ATOM 3398 C CA . GLU A 1 457 ? -11.613 18.485 25.525 1.00 93.25 457 GLU A CA 1
ATOM 3399 C C . GLU A 1 457 ? -11.451 19.955 25.126 1.00 93.25 457 GLU A C 1
ATOM 3401 O O . GLU A 1 457 ? -10.657 20.313 24.258 1.00 93.25 457 GLU A O 1
ATOM 3406 N N . ARG A 1 458 ? -12.255 20.832 25.723 1.00 91.31 458 ARG A N 1
ATOM 3407 C CA . ARG A 1 458 ? -12.166 22.275 25.501 1.00 91.31 458 ARG A CA 1
ATOM 3408 C C . ARG A 1 458 ? -11.140 22.868 26.464 1.00 91.31 458 ARG A C 1
ATOM 3410 O O . ARG A 1 458 ? -10.916 22.348 27.553 1.00 91.31 458 ARG A O 1
ATOM 3417 N N . GLY A 1 459 ? -10.536 23.997 26.088 1.00 86.81 459 GLY A N 1
ATOM 3418 C CA . GLY A 1 459 ? -9.497 24.657 26.896 1.00 86.81 459 GLY A CA 1
ATOM 3419 C C . GLY A 1 459 ? -9.950 25.136 28.286 1.00 86.81 459 GLY A C 1
ATOM 3420 O O . GLY A 1 459 ? -9.114 25.506 29.103 1.00 86.81 459 GLY A O 1
ATOM 3421 N N . ASP A 1 460 ? -11.254 25.122 28.568 1.00 91.75 460 ASP A N 1
ATOM 3422 C CA . ASP A 1 460 ? -11.848 25.383 29.884 1.00 91.75 460 ASP A CA 1
ATOM 3423 C C . ASP A 1 460 ? -11.965 24.118 30.763 1.00 91.75 460 ASP A C 1
ATOM 3425 O O . ASP A 1 460 ? -12.484 24.188 31.876 1.00 91.75 460 ASP A O 1
ATOM 3429 N N . GLY A 1 461 ? -11.490 22.966 30.277 1.00 90.31 461 GLY A N 1
ATOM 3430 C CA . GLY A 1 461 ? -11.598 21.662 30.931 1.00 90.31 461 GLY A CA 1
ATOM 3431 C C . GLY A 1 461 ? -12.943 20.962 30.715 1.00 90.31 461 GLY A C 1
ATOM 3432 O O . GLY A 1 461 ? -13.113 19.828 31.165 1.00 90.31 461 GLY A O 1
ATOM 3433 N N . ASN A 1 462 ? -13.899 21.591 30.020 1.00 94.62 462 ASN A N 1
ATOM 3434 C CA . ASN A 1 462 ? -15.174 20.958 29.707 1.00 94.62 462 ASN A CA 1
ATOM 3435 C C . ASN A 1 462 ? -15.022 19.968 28.552 1.00 94.62 462 ASN A C 1
ATOM 3437 O O . ASN A 1 462 ? -14.290 20.195 27.589 1.00 94.62 462 ASN A O 1
ATOM 3441 N N . ARG A 1 463 ? -15.772 18.869 28.621 1.00 96.62 463 ARG A N 1
ATOM 3442 C CA . ARG A 1 463 ? -15.812 17.851 27.569 1.00 96.62 463 ARG A CA 1
ATOM 3443 C C . ARG A 1 463 ? -17.087 17.984 26.755 1.00 96.62 463 ARG A C 1
ATOM 3445 O O . ARG A 1 463 ? -18.165 18.202 27.312 1.00 96.62 463 ARG A O 1
ATOM 3452 N N . ALA A 1 464 ? -16.972 17.804 25.449 1.00 97.25 464 ALA A N 1
ATOM 3453 C CA . ALA A 1 464 ? -18.120 17.739 24.559 1.00 97.25 464 ALA A CA 1
ATOM 3454 C C . ALA A 1 464 ? -17.954 16.606 23.547 1.00 97.25 464 ALA A C 1
ATOM 3456 O O . ALA A 1 464 ? -16.841 16.221 23.216 1.00 97.25 464 ALA A O 1
ATOM 3457 N N . ALA A 1 465 ? -19.063 16.066 23.069 1.00 96.62 465 ALA A N 1
ATOM 3458 C CA . ALA A 1 465 ? -19.102 15.173 21.929 1.00 96.62 465 ALA A CA 1
ATOM 3459 C C . ALA A 1 465 ? -19.230 16.009 20.657 1.00 96.62 465 ALA A C 1
ATOM 3461 O O . ALA A 1 465 ? -20.127 16.846 20.571 1.00 96.62 465 ALA A O 1
ATOM 3462 N N . LEU A 1 466 ? -18.346 15.778 19.694 1.00 97.06 466 LEU A N 1
ATOM 3463 C CA . LEU A 1 466 ? -18.377 16.374 18.367 1.00 97.06 466 LEU A CA 1
ATOM 3464 C C . LEU A 1 466 ? -18.813 15.310 17.361 1.00 97.06 466 LEU A C 1
ATOM 3466 O O . LEU A 1 466 ? -18.164 14.272 17.228 1.00 97.06 466 LEU A O 1
ATOM 3470 N N . ALA A 1 467 ? -19.882 15.599 16.626 1.00 96.12 467 ALA A N 1
ATOM 3471 C CA . ALA A 1 467 ? -20.236 14.882 15.410 1.00 96.12 467 ALA A CA 1
ATOM 3472 C C . ALA A 1 467 ? -20.172 15.856 14.229 1.00 96.12 467 ALA A C 1
ATOM 3474 O O . ALA A 1 467 ? -20.691 16.971 14.309 1.00 96.12 467 ALA A O 1
ATOM 3475 N N . LYS A 1 468 ? -19.536 15.435 13.134 1.00 96.75 468 LYS A N 1
ATOM 3476 C CA . LYS A 1 468 ? -19.399 16.236 11.916 1.00 96.75 468 LYS A CA 1
ATOM 3477 C C . LYS A 1 468 ? -19.609 15.385 10.669 1.00 96.75 468 LYS A C 1
ATOM 3479 O O . LYS A 1 468 ? -18.821 14.478 10.391 1.00 96.75 468 LYS A O 1
ATOM 3484 N N . LEU A 1 469 ? -20.657 15.689 9.905 1.00 96.56 469 LEU A N 1
ATOM 3485 C CA . LEU A 1 469 ? -21.087 14.930 8.727 1.00 96.56 469 LEU A CA 1
ATOM 3486 C C . LEU A 1 469 ? -21.129 15.833 7.485 1.00 96.56 469 LEU A C 1
ATOM 3488 O O . LEU A 1 469 ? -21.838 16.833 7.478 1.00 96.56 469 LEU A O 1
ATOM 3492 N N . ASP A 1 470 ? -20.408 15.472 6.424 1.00 96.31 470 ASP A N 1
ATOM 3493 C CA . ASP A 1 470 ? -20.546 16.083 5.091 1.00 96.31 470 ASP A CA 1
ATOM 3494 C C . ASP A 1 470 ? -21.570 15.266 4.303 1.00 96.31 470 ASP A C 1
ATOM 3496 O O . ASP A 1 470 ? -21.264 14.160 3.850 1.00 96.31 470 ASP A O 1
ATOM 3500 N N . LEU A 1 471 ? -22.804 15.765 4.216 1.00 97.12 471 LEU A N 1
ATOM 3501 C CA . LEU A 1 471 ? -23.921 15.055 3.601 1.00 97.12 471 LEU A CA 1
ATOM 3502 C C . LEU A 1 471 ? -24.284 15.667 2.248 1.00 97.12 471 LEU A C 1
ATOM 3504 O O . LEU A 1 471 ? -24.299 16.881 2.058 1.00 97.12 471 LEU A O 1
ATOM 3508 N N . THR A 1 472 ? -24.623 14.790 1.311 1.00 95.88 472 THR A N 1
ATOM 3509 C CA . THR A 1 472 ? -25.160 15.095 -0.011 1.00 95.88 472 THR A CA 1
ATOM 3510 C C . THR A 1 472 ? -26.571 14.527 -0.113 1.00 95.88 472 THR A C 1
ATOM 3512 O O . THR A 1 472 ? -26.765 13.317 0.016 1.00 95.88 472 THR A O 1
ATOM 3515 N N . VAL A 1 473 ? -27.542 15.399 -0.374 1.00 95.31 473 VAL A N 1
ATOM 3516 C CA . VAL A 1 473 ? -28.968 15.084 -0.499 1.00 95.31 473 VAL A CA 1
ATOM 3517 C C . VAL A 1 473 ? -29.416 15.240 -1.950 1.00 95.31 473 VAL A C 1
ATOM 3519 O O . VAL A 1 473 ? -29.134 16.256 -2.594 1.00 95.31 473 VAL A O 1
ATOM 3522 N N . ARG A 1 474 ? -30.135 14.241 -2.466 1.00 93.88 474 ARG A N 1
ATOM 3523 C CA . ARG A 1 474 ? -30.652 14.195 -3.842 1.00 93.88 474 ARG A CA 1
ATOM 3524 C C . ARG A 1 474 ? -32.079 13.672 -3.871 1.00 93.88 474 ARG A C 1
ATOM 3526 O O . ARG A 1 474 ? -32.414 12.778 -3.111 1.00 93.88 474 ARG A O 1
ATOM 3533 N N . TRP A 1 475 ? -32.909 14.161 -4.781 1.00 94.12 475 TRP A N 1
ATOM 3534 C CA . TRP A 1 475 ? -34.211 13.546 -5.053 1.00 94.12 475 TRP A CA 1
ATOM 3535 C C . TRP A 1 475 ? -34.057 12.178 -5.725 1.00 94.12 475 TRP A C 1
ATOM 3537 O O . TRP A 1 475 ? -33.205 12.000 -6.599 1.00 94.12 475 TRP A O 1
ATOM 3547 N N . ALA A 1 476 ? -34.900 11.222 -5.334 1.00 90.56 476 ALA A N 1
ATOM 3548 C CA . ALA A 1 476 ? -34.959 9.907 -5.960 1.00 90.56 476 ALA A CA 1
ATOM 3549 C C . ALA A 1 476 ? -35.274 10.019 -7.460 1.00 90.56 476 ALA A C 1
ATOM 3551 O O . ALA A 1 476 ? -36.118 10.811 -7.877 1.00 90.56 476 ALA A O 1
ATOM 3552 N N . GLY A 1 477 ? -34.591 9.213 -8.276 1.00 85.62 477 GLY A N 1
ATOM 3553 C CA . GLY A 1 477 ? -34.771 9.192 -9.732 1.00 85.62 477 GLY A CA 1
ATOM 3554 C C . GLY A 1 477 ? -34.050 10.307 -10.498 1.00 85.62 477 GLY A C 1
ATOM 3555 O O . GLY A 1 477 ? -34.088 10.300 -11.727 1.00 85.62 477 GLY A O 1
ATOM 3556 N N . MET A 1 478 ? -33.362 11.233 -9.821 1.00 85.31 478 MET A N 1
ATOM 3557 C CA . MET A 1 478 ? -32.474 12.175 -10.505 1.00 85.31 478 MET A CA 1
ATOM 3558 C C . MET A 1 478 ? -31.153 11.507 -10.909 1.00 85.31 478 MET A C 1
ATOM 3560 O O . MET A 1 478 ? -30.632 10.639 -10.207 1.00 85.31 478 MET A O 1
ATOM 3564 N N . ALA A 1 479 ? -30.604 11.931 -12.050 1.00 82.44 479 ALA A N 1
ATOM 3565 C CA . ALA A 1 479 ? -29.303 11.476 -12.528 1.00 82.44 479 ALA A CA 1
ATOM 3566 C C . ALA A 1 479 ? -28.171 11.874 -11.559 1.00 82.44 479 ALA A C 1
ATOM 3568 O O . ALA A 1 479 ? -28.299 12.806 -10.762 1.00 82.44 479 ALA A O 1
ATOM 3569 N N . SER A 1 480 ? -27.043 11.159 -11.603 1.00 76.19 480 SER A N 1
ATOM 3570 C CA . SER A 1 480 ? -25.936 11.348 -10.653 1.00 76.19 480 SER A CA 1
ATOM 3571 C C . SER A 1 480 ? -25.248 12.717 -10.735 1.00 76.19 480 SER A C 1
ATOM 3573 O O . SER A 1 480 ? -24.512 13.082 -9.815 1.00 76.19 480 SER A O 1
ATOM 3575 N N . ASP A 1 481 ? -25.454 13.439 -11.829 1.00 77.88 481 ASP A N 1
ATOM 3576 C CA . ASP A 1 481 ? -24.965 14.784 -12.129 1.00 77.88 481 ASP A CA 1
ATOM 3577 C C . ASP A 1 481 ? -25.986 15.890 -11.808 1.00 77.88 481 ASP A C 1
ATOM 3579 O O . ASP A 1 481 ? -25.653 17.073 -11.880 1.00 77.88 481 ASP A O 1
ATOM 3583 N N . ALA A 1 482 ? -27.211 15.529 -11.411 1.00 81.56 482 ALA A N 1
ATOM 3584 C CA . ALA A 1 482 ? -28.224 16.493 -11.013 1.00 81.56 482 ALA A CA 1
ATOM 3585 C C . ALA A 1 482 ? -27.773 17.306 -9.783 1.00 81.56 482 ALA A C 1
ATOM 3587 O O . ALA A 1 482 ? -27.046 16.789 -8.921 1.00 81.56 482 ALA A O 1
ATOM 3588 N N . PRO A 1 483 ? -28.219 18.572 -9.667 1.00 76.94 483 PRO A N 1
ATOM 3589 C CA . PRO A 1 483 ? -27.891 19.411 -8.525 1.00 76.94 483 PRO A CA 1
ATOM 3590 C C . PRO A 1 483 ? -28.305 18.722 -7.222 1.00 76.94 483 PRO A C 1
ATOM 3592 O O . PRO A 1 483 ? -29.445 18.292 -7.049 1.00 76.94 483 PRO A O 1
ATOM 3595 N N . ALA A 1 484 ? -27.342 18.615 -6.312 1.00 86.88 484 ALA A N 1
ATOM 3596 C CA . ALA A 1 484 ? -27.504 18.024 -4.996 1.00 86.88 484 ALA A CA 1
ATOM 3597 C C . ALA A 1 484 ? -27.274 19.101 -3.937 1.00 86.88 484 ALA A C 1
ATOM 3599 O O . ALA A 1 484 ? -26.368 19.927 -4.082 1.00 86.88 484 ALA A O 1
ATOM 3600 N N . LEU A 1 485 ? -28.054 19.075 -2.859 1.00 93.62 485 LEU A N 1
ATOM 3601 C CA . LEU A 1 485 ? -27.718 19.862 -1.680 1.00 93.62 485 LEU A CA 1
ATOM 3602 C C . LEU A 1 485 ? -26.540 19.172 -1.000 1.00 93.62 485 LEU A C 1
ATOM 3604 O O . LEU A 1 485 ? -26.672 18.039 -0.546 1.00 93.62 485 LEU A O 1
ATOM 3608 N N . ARG A 1 486 ? -25.397 19.849 -0.931 1.00 95.81 486 ARG A N 1
ATOM 3609 C CA . ARG A 1 486 ? -24.253 19.400 -0.140 1.00 95.81 486 ARG A CA 1
ATOM 3610 C C . ARG A 1 486 ? -24.050 20.349 1.027 1.00 95.81 486 ARG A C 1
ATOM 3612 O O . ARG A 1 486 ? -23.924 21.554 0.813 1.00 95.81 486 ARG A O 1
ATOM 3619 N N . HIS A 1 487 ? -24.016 19.808 2.236 1.00 96.62 487 HIS A N 1
ATOM 3620 C CA . HIS A 1 487 ? -23.868 20.595 3.451 1.00 96.62 487 HIS A CA 1
ATOM 3621 C C . HIS A 1 487 ? -23.027 19.847 4.486 1.00 96.62 487 HIS A C 1
ATOM 3623 O O . HIS A 1 487 ? -23.125 18.627 4.625 1.00 96.62 487 HIS A O 1
ATOM 3629 N N . VAL A 1 488 ? -22.201 20.594 5.220 1.00 96.56 488 VAL A N 1
ATOM 3630 C CA . VAL A 1 488 ? -21.414 20.065 6.336 1.00 96.56 488 VAL A CA 1
ATOM 3631 C C . VAL A 1 488 ? -22.148 20.390 7.625 1.00 96.56 488 VAL A C 1
ATOM 3633 O O . VAL A 1 488 ? -22.170 21.539 8.056 1.00 96.56 488 VAL A O 1
ATOM 3636 N N . TYR A 1 489 ? -22.739 19.369 8.230 1.00 97.19 489 TYR A N 1
ATOM 3637 C CA . TYR A 1 489 ? -23.427 19.466 9.507 1.00 97.19 489 TYR A CA 1
ATOM 3638 C C . TYR A 1 489 ? -22.447 19.228 10.648 1.00 97.19 489 TYR A C 1
ATOM 3640 O O . TYR A 1 489 ? -21.656 18.283 10.614 1.00 97.19 489 TYR A O 1
ATOM 3648 N N . GLU A 1 490 ? -22.519 20.070 11.671 1.00 97.75 490 GLU A N 1
ATOM 3649 C CA . GLU A 1 490 ? -21.685 19.975 12.863 1.00 97.75 490 GLU A CA 1
ATOM 3650 C C . GLU A 1 490 ? -22.558 20.172 14.104 1.00 97.75 490 GLU A C 1
ATOM 3652 O O . GLU A 1 490 ? -23.333 21.127 14.192 1.00 97.75 490 GLU A O 1
ATOM 3657 N N . ALA A 1 491 ? -22.435 19.258 15.063 1.00 97.50 491 ALA A N 1
ATOM 3658 C CA . ALA A 1 491 ? -23.104 19.347 16.351 1.00 97.50 491 ALA A CA 1
ATOM 3659 C C . ALA A 1 491 ? -22.108 19.080 17.474 1.00 97.50 491 ALA A C 1
ATOM 3661 O O . ALA A 1 491 ? -21.297 18.150 17.402 1.00 97.50 491 ALA A O 1
ATOM 3662 N N . ILE A 1 492 ? -22.180 19.912 18.515 1.00 97.50 492 ILE A N 1
ATOM 3663 C CA . ILE A 1 492 ? -21.320 19.802 19.687 1.00 97.50 492 ILE A CA 1
ATOM 3664 C C . ILE A 1 492 ? -22.181 19.743 20.942 1.00 97.50 492 ILE A C 1
ATOM 3666 O O . ILE A 1 492 ? -22.671 20.767 21.422 1.00 97.50 492 ILE A O 1
ATOM 3670 N N . THR A 1 493 ? -22.306 18.551 21.518 1.00 97.69 493 THR A N 1
ATOM 3671 C CA . THR A 1 493 ? -23.148 18.314 22.692 1.00 97.69 493 THR A CA 1
ATOM 3672 C C . THR A 1 493 ? -22.291 18.162 23.953 1.00 97.69 493 THR A C 1
ATOM 3674 O O . THR A 1 493 ? -21.368 17.345 23.963 1.00 97.69 493 THR A O 1
ATOM 3677 N N . PRO A 1 494 ? -22.569 18.891 25.050 1.00 97.62 494 PRO A N 1
ATOM 3678 C CA . PRO A 1 494 ? -21.870 18.698 26.320 1.00 97.62 494 PRO A CA 1
ATOM 3679 C C . PRO A 1 494 ? -21.942 17.248 26.827 1.00 97.62 494 PRO A C 1
ATOM 3681 O O . PRO A 1 494 ? -22.963 16.564 26.669 1.00 97.62 494 PRO A O 1
ATOM 3684 N N . ILE A 1 495 ? -20.857 16.777 27.448 1.00 97.50 495 ILE A N 1
ATOM 3685 C CA . ILE A 1 495 ? -20.793 15.443 28.059 1.00 97.50 495 ILE A CA 1
ATOM 3686 C C . ILE A 1 495 ? -21.095 15.550 29.554 1.00 97.50 495 ILE A C 1
ATOM 3688 O O . ILE A 1 495 ? -20.276 16.034 30.336 1.00 97.50 495 ILE A O 1
ATOM 3692 N N . ASP A 1 496 ? -22.260 15.034 29.946 1.00 95.62 496 ASP A N 1
ATOM 3693 C CA . ASP A 1 496 ? -22.689 14.947 31.342 1.00 95.62 496 ASP A CA 1
ATOM 3694 C C . ASP A 1 496 ? -22.224 13.613 31.953 1.00 95.62 496 ASP A C 1
ATOM 3696 O O . ASP A 1 496 ? -22.812 12.550 31.713 1.00 95.62 496 ASP A O 1
ATOM 3700 N N . GLY A 1 497 ? -21.150 13.665 32.744 1.00 94.62 497 GLY A N 1
ATOM 3701 C CA . GLY A 1 497 ? -20.547 12.507 33.412 1.00 94.62 497 GLY A CA 1
ATOM 3702 C C . GLY A 1 497 ? -19.148 12.167 32.899 1.00 94.62 497 GLY A C 1
ATOM 3703 O O . GLY A 1 497 ? -18.547 12.932 32.149 1.00 94.62 497 GLY A O 1
ATOM 3704 N N . GLU A 1 498 ? -18.616 11.027 33.339 1.00 94.00 498 GLU A N 1
ATOM 3705 C CA . GLU A 1 498 ? -17.273 10.537 33.007 1.00 94.00 498 GLU A CA 1
ATOM 3706 C C . GLU A 1 498 ? -17.315 9.232 32.200 1.00 94.00 498 GLU A C 1
ATOM 3708 O O . GLU A 1 498 ? -18.281 8.469 32.265 1.00 94.00 498 GLU A O 1
ATOM 3713 N N . GLY A 1 499 ? -16.233 8.969 31.463 1.00 94.62 499 GLY A N 1
ATOM 3714 C CA . GLY A 1 499 ? -16.020 7.716 30.741 1.00 94.62 499 GLY A CA 1
ATOM 3715 C C . GLY A 1 499 ? -16.723 7.624 29.383 1.00 94.62 499 GLY A C 1
ATOM 3716 O O . GLY A 1 499 ? -17.466 8.516 28.966 1.00 94.62 499 GLY A O 1
ATOM 3717 N N . ALA A 1 500 ? -16.484 6.504 28.696 1.00 95.31 500 ALA A N 1
ATOM 3718 C CA . ALA A 1 500 ? -16.975 6.271 27.341 1.00 95.31 500 ALA A CA 1
ATOM 3719 C C . ALA A 1 500 ? -18.506 6.277 27.257 1.00 95.31 500 ALA A C 1
ATOM 3721 O O . ALA A 1 500 ? -19.064 6.833 26.318 1.00 95.31 500 ALA A O 1
ATOM 3722 N N . HIS A 1 501 ? -19.207 5.738 28.261 1.00 96.00 501 HIS A N 1
ATOM 3723 C CA . HIS A 1 501 ? -20.672 5.727 28.271 1.00 96.00 501 HIS A CA 1
ATOM 3724 C C . HIS A 1 501 ? -21.280 7.138 28.189 1.00 96.00 501 HIS A C 1
ATOM 3726 O O . HIS A 1 501 ? -22.221 7.367 27.428 1.00 96.00 501 HIS A O 1
ATOM 3732 N N . ALA A 1 502 ? -20.737 8.102 28.944 1.00 95.94 502 ALA A N 1
ATOM 3733 C CA . ALA A 1 502 ? -21.201 9.487 28.900 1.00 95.94 502 ALA A CA 1
ATOM 3734 C C . ALA A 1 502 ? -20.911 10.133 27.534 1.00 95.94 502 ALA A C 1
ATOM 3736 O O . ALA A 1 502 ? -21.789 10.795 26.976 1.00 95.94 502 ALA A O 1
ATOM 3737 N N . ALA A 1 503 ? -19.724 9.878 26.971 1.00 96.44 503 ALA A N 1
ATOM 3738 C CA . ALA A 1 503 ? -19.340 10.349 25.643 1.00 96.44 503 ALA A CA 1
ATOM 3739 C C . ALA A 1 503 ? -20.252 9.787 24.540 1.00 96.44 503 ALA A C 1
ATOM 3741 O O . ALA A 1 503 ? -20.747 10.547 23.713 1.00 96.44 503 ALA A O 1
ATOM 3742 N N . VAL A 1 504 ? -20.554 8.485 24.563 1.00 96.25 504 VAL A N 1
ATOM 3743 C CA . VAL A 1 504 ? -21.438 7.829 23.584 1.00 96.25 504 VAL A CA 1
ATOM 3744 C C . VAL A 1 504 ? -22.855 8.395 23.638 1.00 96.25 504 VAL A C 1
ATOM 3746 O O . VAL A 1 504 ? -23.433 8.683 22.592 1.00 96.25 504 VAL A O 1
ATOM 3749 N N . ARG A 1 505 ? -23.415 8.613 24.837 1.00 96.94 505 ARG A N 1
ATOM 3750 C CA . ARG A 1 505 ? -24.736 9.253 24.972 1.00 96.94 505 ARG A CA 1
ATOM 3751 C C . ARG A 1 505 ? -24.742 10.659 24.376 1.00 96.94 505 ARG A C 1
ATOM 3753 O O . ARG A 1 505 ? -25.693 11.031 23.698 1.00 96.94 505 ARG A O 1
ATOM 3760 N N . ALA A 1 506 ? -23.685 11.435 24.603 1.00 96.81 506 ALA A N 1
ATOM 3761 C CA . ALA A 1 506 ? -23.566 12.768 24.027 1.00 96.81 506 ALA A CA 1
ATOM 3762 C C . ALA A 1 506 ? -23.361 12.735 22.500 1.00 96.81 506 ALA A C 1
ATOM 3764 O O . ALA A 1 506 ? -23.985 13.534 21.813 1.00 96.81 506 ALA A O 1
ATOM 3765 N N . LEU A 1 507 ? -22.582 11.789 21.960 1.00 97.44 507 LEU A N 1
ATOM 3766 C CA . LEU A 1 507 ? -22.435 11.584 20.511 1.00 97.44 507 LEU A CA 1
ATOM 3767 C C . LEU A 1 507 ? -23.764 11.189 19.857 1.00 97.44 507 LEU A C 1
ATOM 3769 O O . LEU A 1 507 ? -24.087 11.690 18.786 1.00 97.44 507 LEU A O 1
ATOM 3773 N N . SER A 1 508 ? -24.571 10.355 20.520 1.00 97.56 508 SER A N 1
ATOM 3774 C CA . SER A 1 508 ? -25.926 10.026 20.060 1.00 97.56 508 SER A CA 1
ATOM 3775 C C . SER A 1 508 ? -26.795 11.281 19.939 1.00 97.56 508 SER A C 1
ATOM 3777 O O . SER A 1 508 ? -27.402 11.501 18.894 1.00 97.56 508 SER A O 1
ATOM 3779 N N . ARG A 1 509 ? -26.780 12.153 20.960 1.00 97.69 509 ARG A N 1
ATOM 3780 C CA . ARG A 1 509 ? -27.474 13.454 20.935 1.00 97.69 509 ARG A CA 1
ATOM 3781 C C . ARG A 1 509 ? -26.936 14.390 19.843 1.00 97.69 509 ARG A C 1
ATOM 3783 O O . ARG A 1 509 ? -27.721 15.070 19.194 1.00 97.69 509 ARG A O 1
ATOM 3790 N N . ALA A 1 510 ? -25.628 14.396 19.591 1.00 97.06 510 ALA A N 1
ATOM 3791 C CA . ALA A 1 510 ? -25.040 15.198 18.518 1.00 97.06 510 ALA A CA 1
ATOM 3792 C C . ALA A 1 510 ? -25.536 14.742 17.130 1.00 97.06 510 ALA A C 1
ATOM 3794 O O . ALA A 1 510 ? -25.857 15.573 16.283 1.00 97.06 510 ALA A O 1
ATOM 3795 N N . VAL A 1 511 ? -25.683 13.430 16.900 1.00 97.69 511 VAL A N 1
ATOM 3796 C CA . VAL A 1 511 ? -26.295 12.912 15.660 1.00 97.69 511 VAL A CA 1
ATOM 3797 C C . VAL A 1 511 ? -27.774 13.303 15.555 1.00 97.69 511 VAL A C 1
ATOM 3799 O O . VAL A 1 511 ? -28.220 13.653 14.465 1.00 97.69 511 VAL A O 1
ATOM 3802 N N . GLU A 1 512 ? -28.525 13.309 16.663 1.00 98.00 512 GLU A N 1
ATOM 3803 C CA . GLU A 1 512 ? -29.914 13.807 16.692 1.00 98.00 512 GLU A CA 1
ATOM 3804 C C . GLU A 1 512 ? -30.000 15.281 16.273 1.00 98.00 512 GLU A C 1
ATOM 3806 O O . GLU A 1 512 ? -30.851 15.649 15.465 1.00 98.00 512 GLU A O 1
ATOM 3811 N N . GLU A 1 513 ? -29.103 16.130 16.781 1.00 97.94 513 GLU A N 1
ATOM 3812 C CA . GLU A 1 513 ? -29.031 17.545 16.398 1.00 97.94 513 GLU A CA 1
ATOM 3813 C C . GLU A 1 513 ? -28.714 17.717 14.905 1.00 97.94 513 GLU A C 1
ATOM 3815 O O . GLU A 1 513 ? -29.360 18.529 14.237 1.00 97.94 513 GLU A O 1
ATOM 3820 N N . ILE A 1 514 ? -27.787 16.921 14.356 1.00 98.00 514 ILE A N 1
ATOM 3821 C CA . ILE A 1 514 ? -27.503 16.910 12.913 1.00 98.00 514 ILE A CA 1
ATOM 3822 C C . ILE A 1 514 ? -28.728 16.460 12.111 1.00 98.00 514 ILE A C 1
ATOM 3824 O O . ILE A 1 514 ? -29.049 17.085 11.102 1.00 98.00 514 ILE A O 1
ATOM 3828 N N . ALA A 1 515 ? -29.449 15.426 12.555 1.00 98.06 515 ALA A N 1
ATOM 3829 C CA . ALA A 1 515 ? -30.659 14.959 11.881 1.00 98.06 515 ALA A CA 1
ATOM 3830 C C . ALA A 1 515 ? -31.738 16.055 11.819 1.00 98.06 515 ALA A C 1
ATOM 3832 O O . ALA A 1 515 ? -32.380 16.228 10.784 1.00 98.06 515 ALA A O 1
ATOM 3833 N N . VAL A 1 516 ? -31.903 16.844 12.888 1.00 98.12 516 VAL A N 1
ATOM 3834 C CA . VAL A 1 516 ? -32.823 17.996 12.911 1.00 98.12 516 VAL A CA 1
ATOM 3835 C C . VAL A 1 516 ? -32.394 19.079 11.917 1.00 98.12 516 VAL A C 1
ATOM 3837 O O . VAL A 1 516 ? -33.235 19.595 11.181 1.00 98.12 516 VAL A O 1
ATOM 3840 N N . GLN A 1 517 ? -31.103 19.420 11.870 1.00 98.06 517 GLN A N 1
ATOM 3841 C CA . GLN A 1 517 ? -30.579 20.400 10.909 1.00 98.06 517 GLN A CA 1
ATOM 3842 C C . GLN A 1 517 ? -30.797 19.927 9.464 1.00 98.06 517 GLN A C 1
ATOM 3844 O O . GLN A 1 517 ? -31.366 20.660 8.657 1.00 98.06 517 GLN A O 1
ATOM 3849 N N . ALA A 1 518 ? -30.444 18.675 9.166 1.00 97.38 518 ALA A N 1
ATOM 3850 C CA . ALA A 1 518 ? -30.640 18.080 7.851 1.00 97.38 518 ALA A CA 1
ATOM 3851 C C . ALA A 1 518 ? -32.125 18.008 7.463 1.00 97.38 518 ALA A C 1
ATOM 3853 O O . ALA A 1 518 ? -32.468 18.333 6.331 1.00 97.38 518 ALA A O 1
ATOM 3854 N N . ALA A 1 519 ? -33.028 17.655 8.387 1.00 97.75 519 ALA A N 1
ATOM 3855 C CA . ALA A 1 519 ? -34.469 17.649 8.128 1.00 97.75 519 ALA A CA 1
ATOM 3856 C C . ALA A 1 519 ? -34.992 19.040 7.732 1.00 97.75 519 ALA A C 1
ATOM 3858 O O . ALA A 1 519 ? -35.791 19.148 6.802 1.00 97.75 519 ALA A O 1
ATOM 3859 N N . ASN A 1 520 ? -34.524 20.104 8.395 1.00 97.56 520 ASN A N 1
ATOM 3860 C CA . ASN A 1 520 ? -34.906 21.478 8.063 1.00 97.56 520 ASN A CA 1
ATOM 3861 C C . ASN A 1 520 ? -34.447 21.879 6.657 1.00 97.56 520 ASN A C 1
ATOM 3863 O O . ASN A 1 520 ? -35.242 22.437 5.899 1.00 97.56 520 ASN A O 1
ATOM 3867 N N . ASP A 1 521 ? -33.207 21.552 6.288 1.00 97.12 521 ASP A N 1
ATOM 3868 C CA . ASP A 1 521 ? -32.690 21.840 4.949 1.00 97.12 521 ASP A CA 1
ATOM 3869 C C . ASP A 1 521 ? -33.419 21.030 3.873 1.00 97.12 521 ASP A C 1
ATOM 3871 O O . ASP A 1 521 ? -33.813 21.574 2.841 1.00 97.12 521 ASP A O 1
ATOM 3875 N N . ILE A 1 522 ? -33.659 19.741 4.139 1.00 96.56 522 ILE A N 1
ATOM 3876 C CA . ILE A 1 522 ? -34.424 18.850 3.264 1.00 96.56 522 ILE A CA 1
ATOM 3877 C C . ILE A 1 522 ? -35.837 19.407 3.044 1.00 96.56 522 ILE A C 1
ATOM 3879 O O . ILE A 1 522 ? -36.300 19.459 1.909 1.00 96.56 522 ILE A O 1
ATOM 3883 N N . ASN A 1 523 ? -36.508 19.882 4.096 1.00 96.62 523 ASN A N 1
ATOM 3884 C CA . ASN A 1 523 ? -37.836 20.494 3.996 1.00 96.62 523 ASN A CA 1
ATOM 3885 C C . ASN A 1 523 ? -37.840 21.793 3.172 1.00 96.62 523 ASN A C 1
ATOM 3887 O O . ASN A 1 523 ? -38.885 22.164 2.638 1.00 96.62 523 ASN A O 1
ATOM 3891 N N . GLY A 1 524 ? -36.695 22.474 3.062 1.00 95.75 524 GLY A N 1
ATOM 3892 C CA . GLY A 1 524 ? -36.505 23.642 2.202 1.00 95.75 524 GLY A CA 1
ATOM 3893 C C . GLY A 1 524 ? -36.279 23.307 0.723 1.00 95.75 524 GLY A C 1
ATOM 3894 O O . GLY A 1 524 ? -36.321 24.211 -0.115 1.00 95.75 524 GLY A O 1
ATOM 3895 N N . LEU A 1 525 ? -36.055 22.034 0.372 1.00 93.81 525 LEU A N 1
ATOM 3896 C CA . LEU A 1 525 ? -35.883 21.616 -1.017 1.00 93.81 525 LEU A CA 1
ATOM 3897 C C . LEU A 1 525 ? -37.207 21.696 -1.777 1.00 93.81 525 LEU A C 1
ATOM 3899 O O . LEU A 1 525 ? -38.252 21.233 -1.318 1.00 93.81 525 LEU A O 1
ATOM 3903 N N . THR A 1 526 ? -37.140 22.251 -2.987 1.00 92.12 526 THR A N 1
ATOM 3904 C CA . THR A 1 526 ? -38.252 22.203 -3.939 1.00 92.12 526 THR A CA 1
ATOM 3905 C C . THR A 1 526 ? -38.176 20.889 -4.719 1.00 92.12 526 THR A C 1
ATOM 3907 O O . THR A 1 526 ? -37.111 20.598 -5.278 1.00 92.12 526 THR A O 1
ATOM 3910 N N . PRO A 1 527 ? -39.258 20.093 -4.768 1.00 89.75 527 PRO A N 1
ATOM 3911 C CA . PRO A 1 527 ? -39.311 18.900 -5.600 1.00 89.75 527 PRO A CA 1
ATOM 3912 C C . PRO A 1 527 ? -39.060 19.217 -7.075 1.00 89.75 527 PRO A C 1
ATOM 3914 O O . PRO A 1 527 ? -39.502 20.269 -7.554 1.00 89.75 527 PRO A O 1
ATOM 3917 N N . PRO A 1 528 ? -38.384 18.330 -7.825 1.00 87.19 528 PRO A N 1
ATOM 3918 C CA . PRO A 1 528 ? -38.288 18.485 -9.265 1.00 87.19 528 PRO A CA 1
ATOM 3919 C C . PRO A 1 528 ? -39.700 18.438 -9.875 1.00 87.19 528 PRO A C 1
ATOM 3921 O O . PRO A 1 528 ? -40.565 17.712 -9.373 1.00 87.19 528 PRO A O 1
ATOM 3924 N N . PRO A 1 529 ? -39.966 19.196 -10.954 1.00 86.19 529 PRO A N 1
ATOM 3925 C CA . PRO A 1 529 ? -41.247 19.116 -11.639 1.00 86.19 529 PRO A CA 1
ATOM 3926 C C . PRO A 1 529 ? -41.496 17.669 -12.070 1.00 86.19 529 PRO A C 1
ATOM 3928 O O . PRO A 1 529 ? -40.621 17.024 -12.652 1.00 86.19 529 PRO A O 1
ATOM 3931 N N . LYS A 1 530 ? -42.690 17.151 -11.767 1.00 84.69 530 LYS A N 1
ATOM 3932 C CA . LYS A 1 530 ? -43.080 15.812 -12.212 1.00 84.69 530 LYS A CA 1
ATOM 3933 C C . LYS A 1 530 ? -43.060 15.800 -13.745 1.00 84.69 530 LYS A C 1
ATOM 3935 O O . LYS A 1 530 ? -43.608 16.734 -14.332 1.00 84.69 530 LYS A O 1
ATOM 3940 N N . PRO A 1 531 ? -42.435 14.801 -14.393 1.00 80.50 531 PRO A N 1
ATOM 3941 C CA . PRO A 1 531 ? -42.489 14.695 -15.845 1.00 80.50 531 PRO A CA 1
ATOM 3942 C C . PRO A 1 531 ? -43.961 14.660 -16.271 1.00 80.50 531 PRO A C 1
ATOM 3944 O O . PRO A 1 531 ? -44.730 13.867 -15.723 1.00 80.50 531 PRO A O 1
ATOM 3947 N N . GLU A 1 532 ? -44.361 15.560 -17.177 1.00 79.12 532 GLU A N 1
ATOM 3948 C CA . GLU A 1 532 ? -45.705 15.543 -17.767 1.00 79.12 532 GLU A CA 1
ATOM 3949 C C . GLU A 1 532 ? -45.910 14.165 -18.413 1.00 79.12 532 GLU A C 1
ATOM 3951 O O . GLU A 1 532 ? -45.128 13.766 -19.279 1.00 79.12 532 GLU A O 1
ATOM 3956 N N . GLN A 1 533 ? -46.885 13.410 -17.897 1.00 61.38 533 GLN A N 1
ATOM 3957 C CA . GLN A 1 533 ? -47.219 12.058 -18.356 1.00 61.38 533 GLN A CA 1
ATOM 3958 C C . GLN A 1 533 ? -48.044 12.075 -19.636 1.00 61.38 533 GLN A C 1
ATOM 3960 O O . GLN A 1 533 ? -48.948 12.937 -19.738 1.00 61.38 533 GLN A O 1
#